Protein AF-0000000084934721 (afdb_homodimer)

Radius of gyration: 24.01 Å; Cα contacts (8 Å, |Δi|>4): 1397; chains: 2; bounding box: 52×72×51 Å

Sequence (552 aa):
MKIWVNGGLHDAENALVSVLDHGLTVGDGVFETVKAERGETFALTLHLERLTRSARGLGLPDPDLDEVRRACAAVLDANPMELGRLRITYTGGLSPLGSERGDAGTSLVVGLGETGRRADSTAVVTVPWTRNERGALTGLKTTSYGENVVALARARERGATEALFANTVGQLCEGTGSNVFVVVGGRILTPPVSSGCLAGITRALVVRWTGAEETDLPLDVLETADEIFLTSTLRDVQAVHRVDSRELTPAPGPVTAKAMRIFDEHAARDRDPSLGMKIWVNGGLHDAENALVSVLDHGLTVGDGVFETVKAERGETFALTLHLERLTRSARGLGLPDPDLDEVRRACAAVLDANPMELGRLRITYTGGLSPLGSERGDAGTSLVVGLGETGRRADSTAVVTVPWTRNERGALTGLKTTSYGENVVALARARERGATEALFANTVGQLCEGTGSNVFVVVGGRILTPPVSSGCLAGITRALVVRWTGAEETDLPLDVLETADEIFLTSTLRDVQAVHRVDSRELTPAPGPVTAKAMRIFDEHAARDRDPSLG

Solvent-accessible surface area (backbone atoms only — not comparable to full-atom values): 27725 Å² total; per-residue (Å²): 105,44,24,27,48,71,90,41,78,26,50,56,95,67,29,61,41,53,64,46,18,25,14,41,61,28,4,36,29,26,45,44,70,37,33,28,46,68,71,37,61,46,32,52,66,56,47,52,51,48,43,37,53,23,24,50,68,60,69,43,72,73,70,60,61,68,56,52,53,49,40,51,52,51,31,36,69,66,47,78,49,68,36,29,45,32,38,40,39,41,26,46,14,48,27,59,97,59,68,56,80,42,85,75,42,69,37,44,37,33,40,70,41,83,53,77,84,61,62,66,42,41,34,32,26,73,51,92,35,34,43,47,52,50,30,71,52,47,55,42,51,47,8,43,31,35,48,33,32,42,42,39,52,54,11,46,76,69,74,17,84,32,20,37,28,25,16,79,84,49,28,34,29,26,39,59,78,32,39,49,36,36,24,54,94,87,40,48,36,26,45,35,57,82,43,29,22,66,76,46,66,45,45,52,50,47,32,69,75,68,63,40,40,69,41,91,36,55,43,68,49,78,77,66,44,75,38,43,33,37,23,21,64,76,47,44,61,22,21,35,33,25,51,66,90,44,74,36,83,64,51,54,33,74,69,55,45,48,50,36,51,53,49,53,54,52,47,73,73,38,46,61,58,77,96,123,105,43,22,26,47,70,90,40,79,26,50,55,95,67,29,60,39,55,63,46,18,24,14,41,62,29,4,35,27,26,43,46,70,35,33,28,47,68,70,38,62,47,31,51,64,56,48,52,53,49,43,36,52,24,24,49,67,61,68,44,72,71,69,60,61,68,57,50,53,49,40,51,50,52,32,37,68,65,48,78,50,67,36,30,45,34,38,40,39,42,26,46,15,49,28,56,97,61,67,57,79,41,86,76,43,67,37,44,37,32,40,69,41,82,52,75,83,62,63,67,44,41,33,32,26,74,51,93,34,33,44,48,51,51,29,70,52,48,54,41,52,48,9,42,32,36,48,33,31,42,42,38,52,55,10,47,77,68,74,18,85,32,22,37,27,25,16,80,85,48,28,32,29,25,38,61,80,34,40,49,36,35,23,52,94,85,38,46,36,26,44,35,58,83,43,29,21,66,76,45,67,45,45,52,50,47,31,68,75,69,64,40,40,70,39,90,37,56,45,68,48,77,78,67,43,74,38,42,34,36,23,20,64,76,46,46,60,22,21,35,33,27,51,64,89,45,76,37,82,64,50,53,34,73,69,54,46,49,50,37,50,52,49,52,52,51,48,73,74,38,46,61,58,77,97,124

pLDDT: mean 98.0, std 1.94, range [75.5, 99.0]

Organism: Streptomyces venezuelae (strain ATCC 10712 / CBS 650.69 / DSM 40230 / JCM 4526 / NBRC 13096 / PD 04745) (NCBI:txid953739)

Nearest PDB structures (foldseek):
  5cm0-assembly1_A-2  TM=9.065E-01  e=2.752E-26  Geoglobus acetivorans
  8rai-assembly1_A  TM=8.869E-01  e=6.447E-25  Haliscomenobacter hydrossis DSM 1100
  8ahu-assembly1_A  TM=8.830E-01  e=1.317E-24  Haliscomenobacter hydrossis
  3lul-assembly1_A  TM=9.311E-01  e=3.540E-22  Legionella pneumophila subsp. pneumophila str. Philadelphia 1
  4jxu-assembly1_A-2  TM=8.843E-01  e=1.694E-20  Sinorhizobium meliloti 1021

Foldseek 3Di:
DWKDKAQDIDDPVPRDADCQFLCNLPQAKFKDKWKDAQLATFQVVVRLVLRQVLCVLSPHDGDPVVSVVVRSNVQSVVDGDGIKIKMWMKGLGHAPNDNDGDDPGIMIMIHIDDDDADDQAWAEEEDPDAAELPDSNQQHRTSPLVVLVVQCVVQVVVRTRWYWHFHPVQWTAQISAWFKWFADPNAIEGADSSSRHHPAPLVLVLCVQLVHYHDTGGPCCVVPTLWMWIDHNRNSTHTYQYYHHDGHPPVVDPSSVVSSVSRVVVCVVDRNDDSD/DWKDKAQDIDDPVPRDADCQFLCNLPQAKFKDKWKDAQLATFQVVVRLVLRQVLCVLSVHHGDPVVSVVVRSNVQSVVDGDGIKIKMWMKGLGHAPNDNDGDDPHIMIMIHIDDDDADDQAWAEEEDPDAAELPDSNQQHRTSPLVVLVVQCVVQVVVRTRWYWHFHPVQWTAQISAWFKWFADPNAIEGADSSSRHHPAPLVLVLCVQLVHYHDTGGPCCVVPTQWMWIDHNRNSTHTYQYYHHDGHPPVVDPSSVVSSVSRVVVCVVDRNDDSD

Secondary structure (DSSP, 8-state):
-EEEETTEEEEGGG-EEETTBHHHHH--EEEEEEEEETTEESSHHHHHHHHHHHHHHHTPPPP-HHHHHHHHHHHHHHS--SEEEEEEEEE--B--SSSS--SS--EEEEEEEE-PPPPSEEEEEEEEEEE-TTSTTTT--BS--HHHHHHHHHHHHTT-SEEEEEETTSBEEEESS-EEEEEETTEEEE--GGGT----HHHHHHHHHHT-EE---BGGGGGT-SEEEEEETTTEEEEEEEETTEE-SSSS-HHHHHHHHHHHHHHHH-SS----/-EEEETTEEEEGGG-EEETTBHHHHH--EEEEEEEEETTEESSHHHHHHHHHHHHHHHTPPPP-HHHHHHHHHHHHHHS--SEEEEEEEEE--B--SSSS--SS--EEEEEEEE-PPPPSEEEEEEEEEEE-TTSTTTT--BS--HHHHHHHHHHHHTT-SEEEEEETTSBEEEESS-EEEEEETTEEEE--GGGT----HHHHHHHHHHT-EE---BGGGGGT-SEEEEEETTTEEEEEEEETTEE-SSSS-HHHHHHHHHHHHHHHH-SS----

InterPro domains:
  IPR001544 Aminotransferase class IV [PF01063] (29-242)
  IPR017824 Aminodeoxychorismate lyase, class IV [cd01559] (21-263)
  IPR018300 Aminotransferase, class IV, conserved site [PS00770] (174-203)
  IPR036038 Aminotransferase-like, PLP-dependent enzymes [SSF56752] (2-266)
  IPR043131 Branched-chain-amino-acid aminotransferase-like, N-terminal [G3DSA:3.30.470.10] (1-110)
  IPR043132 Branched-chain-amino-acid aminotransferase-like, C-terminal [G3DSA:3.20.10.10] (116-273)
  IPR050571 Class-IV Pyridoxal-Phosphate-Dependent Aminotransferase [PTHR42743] (3-265)

Structure (mmCIF, N/CA/C/O backbone):
data_AF-0000000084934721-model_v1
#
loop_
_entity.id
_entity.type
_entity.pdbx_description
1 polymer 'aminodeoxychorismate lyase'
#
loop_
_atom_site.group_PDB
_atom_site.id
_atom_site.type_symbol
_atom_site.label_atom_id
_atom_site.label_alt_id
_atom_site.label_comp_id
_atom_site.label_asym_id
_atom_site.label_entity_id
_atom_site.label_seq_id
_atom_site.pdbx_PDB_ins_code
_atom_site.Cartn_x
_atom_site.Cartn_y
_atom_site.Cartn_z
_atom_site.occupancy
_atom_site.B_iso_or_equiv
_atom_site.auth_seq_id
_atom_site.auth_comp_id
_atom_site.auth_asym_id
_atom_site.auth_atom_id
_atom_site.pdbx_PDB_model_num
ATOM 1 N N . MET A 1 1 ? -21.688 -14.266 -11.82 1 91.19 1 MET A N 1
ATOM 2 C CA . MET A 1 1 ? -20.672 -14.484 -10.789 1 91.19 1 MET A CA 1
ATOM 3 C C . MET A 1 1 ? -21.219 -14.125 -9.406 1 91.19 1 MET A C 1
ATOM 5 O O . MET A 1 1 ? -21.938 -13.133 -9.258 1 91.19 1 MET A O 1
ATOM 9 N N . LYS A 1 2 ? -21.109 -15.023 -8.484 1 98.06 2 LYS A N 1
ATOM 10 C CA . LYS A 1 2 ? -21.5 -14.758 -7.105 1 98.06 2 LYS A CA 1
ATOM 11 C C . LYS A 1 2 ? -20.266 -14.461 -6.242 1 98.06 2 LYS A C 1
ATOM 13 O O . LYS A 1 2 ? -19.234 -15.102 -6.387 1 98.06 2 LYS A O 1
ATOM 18 N N . ILE A 1 3 ? -20.5 -13.523 -5.371 1 98.81 3 ILE A N 1
ATOM 19 C CA . ILE A 1 3 ? -19.422 -13.07 -4.496 1 98.81 3 ILE A CA 1
ATOM 20 C C . ILE A 1 3 ? -19.891 -13.07 -3.047 1 98.81 3 ILE A C 1
ATOM 22 O O . ILE A 1 3 ? -21.016 -12.664 -2.76 1 98.81 3 ILE A O 1
ATOM 26 N N . TRP A 1 4 ? -19.109 -13.578 -2.182 1 98.88 4 TRP A N 1
ATOM 27 C CA . TRP A 1 4 ? -19.391 -13.492 -0.75 1 98.88 4 TRP A CA 1
ATOM 28 C C . TRP A 1 4 ? -19.031 -12.117 -0.207 1 98.88 4 TRP A C 1
ATOM 30 O O . TRP A 1 4 ? -17.938 -11.609 -0.437 1 98.88 4 TRP A O 1
ATOM 40 N N . VAL A 1 5 ? -19.953 -11.453 0.438 1 98.81 5 VAL A N 1
ATOM 41 C CA . VAL A 1 5 ? -19.703 -10.18 1.103 1 98.81 5 VAL A CA 1
ATOM 42 C C . VAL A 1 5 ? -20.297 -10.203 2.51 1 98.81 5 VAL A C 1
ATOM 44 O O . VAL A 1 5 ? -21.516 -10.273 2.676 1 98.81 5 VAL A O 1
ATOM 47 N N . ASN A 1 6 ? -19.469 -10.188 3.496 1 97.94 6 ASN A N 1
ATOM 48 C CA . ASN A 1 6 ? -19.844 -10.031 4.898 1 97.94 6 ASN A CA 1
ATOM 49 C C . ASN A 1 6 ? -21 -10.945 5.27 1 97.94 6 ASN A C 1
ATOM 51 O O . ASN A 1 6 ? -22.031 -10.484 5.789 1 97.94 6 ASN A O 1
ATOM 55 N N . GLY A 1 7 ? -20.891 -12.164 5.02 1 97.31 7 GLY A N 1
ATOM 56 C CA . GLY A 1 7 ? -21.797 -13.141 5.602 1 97.31 7 GLY A CA 1
ATOM 57 C C . GLY A 1 7 ? -22.781 -13.703 4.594 1 97.31 7 GLY A C 1
ATOM 58 O O . GLY A 1 7 ? -23.562 -14.609 4.922 1 97.31 7 GLY A O 1
ATOM 59 N N . GLY A 1 8 ? -22.641 -13.195 3.316 1 97.62 8 GLY A N 1
ATOM 60 C CA . GLY A 1 8 ? -23.609 -13.719 2.369 1 97.62 8 GLY A CA 1
ATOM 61 C C . GLY A 1 8 ? -23.141 -13.617 0.926 1 97.62 8 GLY A C 1
ATOM 62 O O . GLY A 1 8 ? -22.219 -12.867 0.615 1 97.62 8 GLY A O 1
ATOM 63 N N . LEU A 1 9 ? -23.828 -14.445 0.075 1 98.56 9 LEU A N 1
ATOM 64 C CA . LEU A 1 9 ? -23.547 -14.438 -1.357 1 98.56 9 LEU A CA 1
ATOM 65 C C . LEU A 1 9 ? -24.391 -13.383 -2.066 1 98.56 9 LEU A C 1
ATOM 67 O O . LEU A 1 9 ? -25.578 -13.211 -1.759 1 98.56 9 LEU A O 1
ATOM 71 N N . HIS A 1 10 ? -23.781 -12.703 -2.912 1 98.69 10 HIS A N 1
ATOM 72 C CA . HIS A 1 10 ? -24.438 -11.688 -3.732 1 98.69 10 HIS A CA 1
ATOM 73 C C . HIS A 1 10 ? -24.078 -11.859 -5.203 1 98.69 10 HIS A C 1
ATOM 75 O O . HIS A 1 10 ? -23 -12.352 -5.531 1 98.69 10 HIS A O 1
ATOM 81 N N . ASP A 1 11 ? -25.016 -11.414 -6.059 1 98.12 11 ASP A N 1
ATOM 82 C CA . ASP A 1 11 ? -24.609 -11.203 -7.445 1 98.12 11 ASP A CA 1
ATOM 83 C C . ASP A 1 11 ? -23.547 -10.125 -7.543 1 98.12 11 ASP A C 1
ATOM 85 O O . ASP A 1 11 ? -23.531 -9.172 -6.762 1 98.12 11 ASP A O 1
ATOM 89 N N . ALA A 1 12 ? -22.688 -10.273 -8.516 1 95.94 12 ALA A N 1
ATOM 90 C CA . ALA A 1 12 ? -21.562 -9.352 -8.664 1 95.94 12 ALA A CA 1
ATOM 91 C C . ALA A 1 12 ? -22.047 -7.902 -8.68 1 95.94 12 ALA A C 1
ATOM 93 O O . ALA A 1 12 ? -21.391 -7.027 -8.102 1 95.94 12 ALA A O 1
ATOM 94 N N . GLU A 1 13 ? -23.156 -7.59 -9.297 1 95.5 13 GLU A N 1
ATOM 95 C CA . GLU A 1 13 ? -23.656 -6.23 -9.438 1 95.5 13 GLU A CA 1
ATOM 96 C C . GLU A 1 13 ? -24.141 -5.684 -8.094 1 95.5 13 GLU A C 1
ATOM 98 O O . GLU A 1 13 ? -24.234 -4.465 -7.914 1 95.5 13 GLU A O 1
ATOM 103 N N . ASN A 1 14 ? -24.375 -6.594 -7.121 1 97.19 14 ASN A N 1
ATOM 104 C CA . ASN A 1 14 ? -24.875 -6.203 -5.805 1 97.19 14 ASN A CA 1
ATOM 105 C C . ASN A 1 14 ? -23.828 -6.449 -4.719 1 97.19 14 ASN A C 1
ATOM 107 O O . ASN A 1 14 ? -24.109 -6.32 -3.529 1 97.19 14 ASN A O 1
ATOM 111 N N . ALA A 1 15 ? -22.703 -6.891 -5.129 1 98.56 15 ALA A N 1
ATOM 112 C CA . ALA A 1 15 ? -21.609 -7.078 -4.184 1 98.56 15 ALA A CA 1
ATOM 113 C C . ALA A 1 15 ? -20.875 -5.762 -3.924 1 98.56 15 ALA A C 1
ATOM 115 O O . ALA A 1 15 ? -19.969 -5.387 -4.676 1 98.56 15 ALA A O 1
ATOM 116 N N . LEU A 1 16 ? -21.328 -5.086 -2.91 1 98.38 16 LEU A N 1
ATOM 117 C CA . LEU A 1 16 ? -20.922 -3.709 -2.652 1 98.38 16 LEU A CA 1
ATOM 118 C C . LEU A 1 16 ? -20.406 -3.557 -1.229 1 98.38 16 LEU A C 1
ATOM 120 O O . LEU A 1 16 ? -20.734 -4.359 -0.352 1 98.38 16 LEU A O 1
ATOM 124 N N . VAL A 1 17 ? -19.562 -2.584 -1.002 1 98.19 17 VAL A N 1
ATOM 125 C CA . VAL A 1 17 ? -19.094 -2.178 0.317 1 98.19 17 VAL A CA 1
ATOM 126 C C . VAL A 1 17 ? -19.172 -0.659 0.448 1 98.19 17 VAL A C 1
ATOM 128 O O . VAL A 1 17 ? -19.25 0.054 -0.555 1 98.19 17 VAL A O 1
ATOM 131 N N . SER A 1 18 ? -19.203 -0.182 1.674 1 98.44 18 SER A N 1
ATOM 132 C CA . SER A 1 18 ? -19.188 1.255 1.924 1 98.44 18 SER A CA 1
ATOM 133 C C . SER A 1 18 ? -17.938 1.903 1.329 1 98.44 18 SER A C 1
ATOM 135 O O . SER A 1 18 ? -16.844 1.348 1.415 1 98.44 18 SER A O 1
ATOM 137 N N . VAL A 1 19 ? -18.109 3.107 0.785 1 98.62 19 VAL A N 1
ATOM 138 C CA . VAL A 1 19 ? -16.969 3.861 0.263 1 98.62 19 VAL A CA 1
ATOM 139 C C . VAL A 1 19 ? -16.062 4.293 1.414 1 98.62 19 VAL A C 1
ATOM 141 O O . VAL A 1 19 ? -14.938 4.75 1.19 1 98.62 19 VAL A O 1
ATOM 144 N N . LEU A 1 20 ? -16.531 4.086 2.652 1 98.06 20 LEU A N 1
ATOM 145 C CA . LEU A 1 20 ? -15.758 4.449 3.834 1 98.06 20 LEU A CA 1
ATOM 146 C C . LEU A 1 20 ? -14.984 3.246 4.367 1 98.06 20 LEU A C 1
ATOM 148 O O . LEU A 1 20 ? -14.312 3.344 5.395 1 98.06 20 LEU A O 1
ATOM 152 N N . ASP A 1 21 ? -15.156 2.1 3.693 1 98.62 21 ASP A N 1
ATOM 153 C CA . ASP A 1 21 ? -14.344 0.956 4.09 1 98.62 21 ASP A CA 1
ATOM 154 C C . ASP A 1 21 ? -12.859 1.314 4.102 1 98.62 21 ASP A C 1
ATOM 156 O O . ASP A 1 21 ? -12.336 1.854 3.123 1 98.62 21 ASP A O 1
ATOM 160 N N . HIS A 1 22 ? -12.234 0.954 5.16 1 98.81 22 HIS A N 1
ATOM 161 C CA . HIS A 1 22 ? -10.852 1.38 5.371 1 98.81 22 HIS A CA 1
ATOM 162 C C . HIS A 1 22 ? -9.914 0.739 4.355 1 98.81 22 HIS A C 1
ATOM 164 O O . HIS A 1 22 ? -8.836 1.272 4.074 1 98.81 22 HIS A O 1
ATOM 170 N N . GLY A 1 23 ? -10.258 -0.423 3.775 1 98.75 23 GLY A N 1
ATOM 171 C CA . GLY A 1 23 ? -9.531 -1.014 2.666 1 98.75 23 GLY A CA 1
ATOM 172 C C . GLY A 1 23 ? -9.516 -0.141 1.426 1 98.75 23 GLY A C 1
ATOM 173 O O . GLY A 1 23 ? -8.539 -0.131 0.675 1 98.75 23 GLY A O 1
ATOM 174 N N . LEU A 1 24 ? -10.57 0.593 1.22 1 98.62 24 LEU A N 1
ATOM 175 C CA . LEU A 1 24 ? -10.672 1.463 0.052 1 98.62 24 LEU A CA 1
ATOM 176 C C . LEU A 1 24 ? -9.93 2.773 0.286 1 98.62 24 LEU A C 1
ATOM 178 O O . LEU A 1 24 ? -9.234 3.264 -0.605 1 98.62 24 LEU A O 1
ATOM 182 N N . THR A 1 25 ? -10.031 3.314 1.49 1 98.56 25 THR A N 1
ATOM 183 C CA . THR A 1 25 ? -9.555 4.672 1.729 1 98.56 25 THR A CA 1
ATOM 184 C C . THR A 1 25 ? -8.047 4.688 1.944 1 98.56 25 THR A C 1
ATOM 186 O O . THR A 1 25 ? -7.363 5.633 1.539 1 98.56 25 THR A O 1
ATOM 189 N N . VAL A 1 26 ? -7.539 3.549 2.574 1 98.62 26 VAL A N 1
ATOM 190 C CA . VAL A 1 26 ? -6.121 3.654 2.902 1 98.62 26 VAL A CA 1
ATOM 191 C C . VAL A 1 26 ? -5.449 2.293 2.746 1 98.62 26 VAL A C 1
ATOM 193 O O . VAL A 1 26 ? -4.344 2.078 3.244 1 98.62 26 VAL A O 1
ATOM 196 N N . GLY A 1 27 ? -6.074 1.347 2.123 1 98.56 27 GLY A N 1
ATOM 197 C CA . GLY A 1 27 ? -5.449 0.054 1.888 1 98.56 27 GLY A CA 1
ATOM 198 C C . GLY A 1 27 ? -5.227 -0.742 3.16 1 98.56 27 GLY A C 1
ATOM 199 O O . GLY A 1 27 ? -4.234 -1.461 3.283 1 98.56 27 GLY A O 1
ATOM 200 N N . ASP A 1 28 ? -6.105 -0.572 4.168 1 98.81 28 ASP A N 1
ATOM 201 C CA . ASP A 1 28 ? -6.078 -1.315 5.426 1 98.81 28 ASP A CA 1
ATOM 202 C C . ASP A 1 28 ? -6.77 -2.67 5.273 1 98.81 28 ASP A C 1
ATOM 204 O O . ASP A 1 28 ? -7.883 -2.863 5.77 1 98.81 28 ASP A O 1
ATOM 208 N N . GLY A 1 29 ? -6.074 -3.57 4.684 1 98.88 29 GLY A N 1
ATOM 209 C CA . GLY A 1 29 ? -6.598 -4.906 4.434 1 98.88 29 GLY A CA 1
ATOM 210 C C . GLY A 1 29 ? -5.52 -5.902 4.051 1 98.88 29 GLY A C 1
ATOM 211 O O . GLY A 1 29 ? -4.375 -5.523 3.795 1 98.88 29 GLY A O 1
ATOM 212 N N . VAL A 1 30 ? -5.891 -7.168 4.133 1 98.94 30 VAL A N 1
ATOM 213 C CA . VAL A 1 30 ? -5.047 -8.289 3.725 1 98.94 30 VAL A CA 1
ATOM 214 C C . VAL A 1 30 ? -5.812 -9.188 2.754 1 98.94 30 VAL A C 1
ATOM 216 O O . VAL A 1 30 ? -7.039 -9.102 2.654 1 98.94 30 VAL A O 1
ATOM 219 N N . PHE A 1 31 ? -4.996 -10.016 1.992 1 98.94 31 PHE A N 1
ATOM 220 C CA . PHE A 1 31 ? -5.707 -10.875 1.051 1 98.94 31 PHE A CA 1
ATOM 221 C C . PHE A 1 31 ? -4.938 -12.164 0.808 1 98.94 31 PHE A C 1
ATOM 223 O O . PHE A 1 31 ? -3.762 -12.266 1.169 1 98.94 31 PHE A O 1
ATOM 230 N N . GLU A 1 32 ? -5.594 -13.102 0.266 1 98.88 32 GLU A N 1
ATOM 231 C CA . GLU A 1 32 ? -5.02 -14.328 -0.287 1 98.88 32 GLU A CA 1
ATOM 232 C C . GLU A 1 32 ? -5.574 -14.609 -1.68 1 98.88 32 GLU A C 1
ATOM 234 O O . GLU A 1 32 ? -6.734 -14.297 -1.97 1 98.88 32 GLU A O 1
ATOM 239 N N . THR A 1 33 ? -4.82 -15.086 -2.488 1 98.62 33 THR A N 1
ATOM 240 C CA . THR A 1 33 ? -5.215 -15.742 -3.729 1 98.62 33 THR A CA 1
ATOM 241 C C . THR A 1 33 ? -4.996 -17.25 -3.633 1 98.62 33 THR A C 1
ATOM 243 O O . THR A 1 33 ? -3.891 -17.703 -3.332 1 98.62 33 THR A O 1
ATOM 246 N N . VAL A 1 34 ? -6.023 -17.984 -3.883 1 98.81 34 VAL A N 1
ATOM 247 C CA . VAL A 1 34 ? -5.984 -19.438 -3.799 1 98.81 34 VAL A CA 1
ATOM 248 C C . VAL A 1 34 ? -6.359 -20.031 -5.148 1 98.81 34 VAL A C 1
ATOM 250 O O . VAL A 1 34 ? -7.301 -19.578 -5.801 1 98.81 34 VAL A O 1
ATOM 253 N N . LYS A 1 35 ? -5.594 -21 -5.566 1 98.56 35 LYS A N 1
ATOM 254 C CA . LYS A 1 35 ? -5.914 -21.734 -6.789 1 98.56 35 LYS A CA 1
ATOM 255 C C . LYS A 1 35 ? -7.133 -22.625 -6.594 1 98.56 35 LYS A C 1
ATOM 257 O O . LYS A 1 35 ? -7.199 -23.391 -5.629 1 98.56 35 LYS A O 1
ATOM 262 N N . ALA A 1 36 ? -8.109 -22.484 -7.426 1 98.19 36 ALA A N 1
ATOM 263 C CA . ALA A 1 36 ? -9.281 -23.344 -7.449 1 98.19 36 ALA A CA 1
ATOM 264 C C . ALA A 1 36 ? -9.32 -24.188 -8.719 1 98.19 36 ALA A C 1
ATOM 266 O O . ALA A 1 36 ? -9.305 -23.656 -9.828 1 98.19 36 ALA A O 1
ATOM 267 N N . GLU A 1 37 ? -9.367 -25.469 -8.602 1 97 37 GLU A N 1
ATOM 268 C CA . GLU A 1 37 ? -9.453 -26.406 -9.719 1 97 37 GLU A CA 1
ATOM 269 C C . GLU A 1 37 ? -10.633 -27.359 -9.539 1 97 37 GLU A C 1
ATOM 271 O O . GLU A 1 37 ? -10.664 -28.156 -8.594 1 97 37 GLU A O 1
ATOM 276 N N . ARG A 1 38 ? -11.586 -27.25 -10.438 1 95.25 38 ARG A N 1
ATOM 277 C CA . ARG A 1 38 ? -12.758 -28.109 -10.438 1 95.25 38 ARG A CA 1
ATOM 278 C C . ARG A 1 38 ? -13.398 -28.172 -9.047 1 95.25 38 ARG A C 1
ATOM 280 O O . ARG A 1 38 ? -13.625 -29.25 -8.508 1 95.25 38 ARG A O 1
ATOM 287 N N . GLY A 1 39 ? -13.484 -27.016 -8.461 1 95.56 39 GLY A N 1
ATOM 288 C CA . GLY A 1 39 ? -14.242 -26.859 -7.23 1 95.56 39 GLY A CA 1
ATOM 289 C C . GLY A 1 39 ? -13.422 -27.141 -5.984 1 95.56 39 GLY A C 1
ATOM 290 O O . GLY A 1 39 ? -13.938 -27.062 -4.867 1 95.56 39 GLY A O 1
ATOM 291 N N . GLU A 1 40 ? -12.164 -27.391 -6.203 1 97.25 40 GLU A N 1
ATOM 292 C CA . GLU A 1 40 ? -11.281 -27.672 -5.074 1 97.25 40 GLU A CA 1
ATOM 293 C C . GLU A 1 40 ? -10.148 -26.641 -4.992 1 97.25 40 GLU A C 1
ATOM 295 O O . GLU A 1 40 ? -9.609 -26.234 -6.02 1 97.25 40 GLU A O 1
ATOM 300 N N . THR A 1 41 ? -9.812 -26.281 -3.721 1 98.62 41 THR A N 1
ATOM 301 C CA . THR A 1 41 ? -8.711 -25.344 -3.51 1 98.62 41 THR A CA 1
ATOM 302 C C . THR A 1 41 ? -7.395 -26.094 -3.312 1 98.62 41 THR A C 1
ATOM 304 O O . THR A 1 41 ? -7.391 -27.266 -2.918 1 98.62 41 THR A O 1
ATOM 307 N N . PHE A 1 42 ? -6.344 -25.516 -3.605 1 98.69 42 PHE A N 1
ATOM 308 C CA . PHE A 1 42 ? -5.02 -26.031 -3.305 1 98.69 42 PHE A CA 1
ATOM 309 C C . PHE A 1 42 ? -4.367 -25.25 -2.172 1 98.69 42 PHE A C 1
ATOM 311 O O . PHE A 1 42 ? -4.301 -24.016 -2.219 1 98.69 42 PHE A O 1
ATOM 318 N N . ALA A 1 43 ? -3.867 -25.891 -1.098 1 98.81 43 ALA A N 1
ATOM 319 C CA . ALA A 1 43 ? -3.09 -25.375 0.027 1 98.81 43 ALA A CA 1
ATOM 320 C C . ALA A 1 43 ? -3.881 -24.344 0.807 1 98.81 43 ALA A C 1
ATOM 322 O O . ALA A 1 43 ? -3.312 -23.359 1.303 1 98.81 43 ALA A O 1
ATOM 323 N N . LEU A 1 44 ? -5.18 -24.547 0.935 1 98.81 44 LEU A N 1
ATOM 324 C CA . LEU A 1 44 ? -6.047 -23.562 1.581 1 98.81 44 LEU A CA 1
ATOM 325 C C . LEU A 1 44 ? -5.605 -23.312 3.02 1 98.81 44 LEU A C 1
ATOM 327 O O . LEU A 1 44 ? -5.598 -22.172 3.48 1 98.81 44 LEU A O 1
ATOM 331 N N . THR A 1 45 ? -5.258 -24.344 3.719 1 98.75 45 THR A N 1
ATOM 332 C CA . THR A 1 45 ? -4.875 -24.203 5.117 1 98.75 45 THR A CA 1
ATOM 333 C C . THR A 1 45 ? -3.662 -23.281 5.25 1 98.75 45 THR A C 1
ATOM 335 O O . THR A 1 45 ? -3.643 -22.391 6.102 1 98.75 45 THR A O 1
ATOM 338 N N . LEU A 1 46 ? -2.654 -23.469 4.414 1 98.88 46 LEU A N 1
ATOM 339 C CA . LEU A 1 46 ? -1.466 -22.625 4.441 1 98.88 46 LEU A CA 1
ATOM 340 C C . LEU A 1 46 ? -1.818 -21.188 4.102 1 98.88 46 LEU A C 1
ATOM 342 O O . LEU A 1 46 ? -1.27 -20.25 4.695 1 98.88 46 LEU A O 1
ATOM 346 N N . HIS A 1 47 ? -2.725 -21.016 3.184 1 98.88 47 HIS A N 1
ATOM 347 C CA . HIS A 1 47 ? -3.17 -19.688 2.826 1 98.88 47 HIS A CA 1
ATOM 348 C C . HIS A 1 47 ? -3.877 -19 3.998 1 98.88 47 HIS A C 1
ATOM 350 O O . HIS A 1 47 ? -3.666 -17.812 4.254 1 98.88 47 HIS A O 1
ATOM 356 N N . LEU A 1 48 ? -4.703 -19.75 4.688 1 98.88 48 LEU A N 1
ATOM 357 C CA . LEU A 1 48 ? -5.457 -19.172 5.797 1 98.88 48 LEU A CA 1
ATOM 358 C C . LEU A 1 48 ? -4.539 -18.859 6.977 1 98.88 48 LEU A C 1
ATOM 360 O O . LEU A 1 48 ? -4.762 -17.891 7.699 1 98.88 48 LEU A O 1
ATOM 364 N N . GLU A 1 49 ? -3.533 -19.672 7.172 1 98.69 49 GLU A N 1
ATOM 365 C CA . GLU A 1 49 ? -2.514 -19.344 8.164 1 98.69 49 GLU A CA 1
ATOM 366 C C . GLU A 1 49 ? -1.81 -18.031 7.832 1 98.69 49 GLU A C 1
ATOM 368 O O . GLU A 1 49 ? -1.6 -17.188 8.711 1 98.69 49 GLU A O 1
ATOM 373 N N . ARG A 1 50 ? -1.468 -17.891 6.602 1 98.81 50 ARG A N 1
ATOM 374 C CA . ARG A 1 50 ? -0.802 -16.656 6.207 1 98.81 50 ARG A CA 1
ATOM 375 C C . ARG A 1 50 ? -1.756 -15.461 6.297 1 98.81 50 ARG A C 1
ATOM 377 O O . ARG A 1 50 ? -1.344 -14.352 6.645 1 98.81 50 ARG A O 1
ATOM 384 N N . LEU A 1 51 ? -3.016 -15.68 5.934 1 98.94 51 LEU A N 1
ATOM 385 C CA . LEU A 1 51 ? -4.012 -14.625 6.094 1 98.94 51 LEU A CA 1
ATOM 386 C C . LEU A 1 51 ? -4.027 -14.109 7.531 1 98.94 51 LEU A C 1
ATOM 388 O O . LEU A 1 51 ? -4.027 -12.891 7.758 1 98.94 51 LEU A O 1
ATOM 392 N N . THR A 1 52 ? -4 -15.039 8.453 1 98.88 52 THR A N 1
ATOM 393 C CA . THR A 1 52 ? -4.031 -14.695 9.867 1 98.88 52 THR A CA 1
ATOM 394 C C . THR A 1 52 ? -2.762 -13.953 10.273 1 98.88 52 THR A C 1
ATOM 396 O O . THR A 1 52 ? -2.824 -12.945 10.984 1 98.88 52 THR A O 1
ATOM 399 N N . ARG A 1 53 ? -1.615 -14.398 9.812 1 98.75 53 ARG A N 1
ATOM 400 C CA . ARG A 1 53 ? -0.35 -13.734 10.125 1 98.75 53 ARG A CA 1
ATOM 401 C C . ARG A 1 53 ? -0.326 -12.312 9.57 1 98.75 53 ARG A C 1
ATOM 403 O O . ARG A 1 53 ? 0.127 -11.391 10.242 1 98.75 53 ARG A O 1
ATOM 410 N N . SER A 1 54 ? -0.771 -12.18 8.336 1 98.88 54 SER A N 1
ATOM 411 C CA . SER A 1 54 ? -0.808 -10.859 7.723 1 98.88 54 SER A CA 1
ATOM 412 C C . SER A 1 54 ? -1.773 -9.938 8.461 1 98.88 54 SER A C 1
ATOM 414 O O . SER A 1 54 ? -1.479 -8.758 8.672 1 98.88 54 SER A O 1
ATOM 416 N N . ALA A 1 55 ? -2.979 -10.484 8.844 1 98.88 55 ALA A N 1
ATOM 417 C CA . ALA A 1 55 ? -3.949 -9.695 9.594 1 98.88 55 ALA A CA 1
ATOM 418 C C . ALA A 1 55 ? -3.352 -9.195 10.906 1 98.88 55 ALA A C 1
ATOM 420 O O . ALA A 1 55 ? -3.414 -8 11.211 1 98.88 55 ALA A O 1
ATOM 421 N N . ARG A 1 56 ? -2.713 -10.062 11.641 1 98.75 56 ARG A N 1
ATOM 422 C CA . ARG A 1 56 ? -2.088 -9.695 12.914 1 98.75 56 ARG A CA 1
ATOM 423 C C . ARG A 1 56 ? -0.994 -8.656 12.703 1 98.75 56 ARG A C 1
ATOM 425 O O . ARG A 1 56 ? -0.898 -7.691 13.461 1 98.75 56 ARG A O 1
ATOM 432 N N . GLY A 1 57 ? -0.194 -8.891 11.68 1 98.62 57 GLY A N 1
ATOM 433 C CA . GLY A 1 57 ? 0.864 -7.938 11.383 1 98.62 57 GLY A CA 1
ATOM 434 C C . GLY A 1 57 ? 0.344 -6.551 11.055 1 98.62 57 GLY A C 1
ATOM 435 O O . GLY A 1 57 ? 0.984 -5.547 11.383 1 98.62 57 GLY A O 1
ATOM 436 N N . LEU A 1 58 ? -0.795 -6.5 10.438 1 98.69 58 LEU A N 1
ATOM 437 C CA . LEU A 1 58 ? -1.414 -5.23 10.07 1 98.69 58 LEU A CA 1
ATOM 438 C C . LEU A 1 58 ? -2.164 -4.629 11.258 1 98.69 58 LEU A C 1
ATOM 440 O O . LEU A 1 58 ? -2.512 -3.447 11.242 1 98.69 58 LEU A O 1
ATOM 444 N N . GLY A 1 59 ? -2.402 -5.379 12.273 1 98.19 59 GLY A N 1
ATOM 445 C CA . GLY A 1 59 ? -3.129 -4.93 13.453 1 98.19 59 GLY A CA 1
ATOM 446 C C . GLY A 1 59 ? -4.621 -5.203 13.375 1 98.19 59 GLY A C 1
ATOM 447 O O . GLY A 1 59 ? -5.402 -4.625 14.133 1 98.19 59 GLY A O 1
ATOM 448 N N . LEU A 1 60 ? -5.059 -6.043 12.5 1 98.69 60 LEU A N 1
ATOM 449 C CA . LEU A 1 60 ? -6.453 -6.469 12.414 1 98.69 60 LEU A CA 1
ATOM 450 C C . LEU A 1 60 ? -6.719 -7.656 13.328 1 98.69 60 LEU A C 1
ATOM 452 O O . LEU A 1 60 ? -5.801 -8.414 13.656 1 98.69 60 LEU A O 1
ATOM 456 N N . PRO A 1 61 ? -8 -7.801 13.742 1 98.38 61 PRO A N 1
ATOM 457 C CA . PRO A 1 61 ? -8.312 -9.031 14.477 1 98.38 61 PRO A CA 1
ATOM 458 C C . PRO A 1 61 ? -8.156 -10.281 13.625 1 98.38 61 PRO A C 1
ATOM 460 O O . PRO A 1 61 ? -8.219 -10.211 12.391 1 98.38 61 PRO A O 1
ATOM 463 N N . ASP A 1 62 ? -7.953 -11.398 14.289 1 98.75 62 ASP A N 1
ATOM 464 C CA . ASP A 1 62 ? -7.902 -12.672 13.578 1 98.75 62 ASP A CA 1
ATOM 465 C C . ASP A 1 62 ? -9.172 -12.898 12.766 1 98.75 62 ASP A C 1
ATOM 467 O O . ASP A 1 62 ? -10.281 -12.711 13.273 1 98.75 62 ASP A O 1
ATOM 471 N N . PRO A 1 63 ? -9.008 -13.258 11.523 1 98.75 63 PRO A N 1
ATOM 472 C CA . PRO A 1 63 ? -10.219 -13.664 10.805 1 98.75 63 PRO A CA 1
ATOM 473 C C . PRO A 1 63 ? -10.883 -14.891 11.406 1 98.75 63 PRO A C 1
ATOM 475 O O . PRO A 1 63 ? -10.211 -15.75 11.977 1 98.75 63 PRO A O 1
ATOM 478 N N . ASP A 1 64 ? -12.188 -14.906 11.344 1 98.75 64 ASP A N 1
ATOM 479 C CA . ASP A 1 64 ? -12.914 -16.141 11.648 1 98.75 64 ASP A CA 1
ATOM 480 C C . ASP A 1 64 ? -12.719 -17.172 10.547 1 98.75 64 ASP A C 1
ATOM 482 O O . ASP A 1 64 ? -13.422 -17.156 9.539 1 98.75 64 ASP A O 1
ATOM 486 N N . LEU A 1 65 ? -11.812 -18.094 10.797 1 98.69 65 LEU A N 1
ATOM 487 C CA . LEU A 1 65 ? -11.398 -19.016 9.734 1 98.69 65 LEU A CA 1
ATOM 488 C C . LEU A 1 65 ? -12.539 -19.938 9.336 1 98.69 65 LEU A C 1
ATOM 490 O O . LEU A 1 65 ? -12.602 -20.406 8.195 1 98.69 65 LEU A O 1
ATOM 494 N N . ASP A 1 66 ? -13.438 -20.219 10.25 1 98.56 66 ASP A N 1
ATOM 495 C CA . ASP A 1 66 ? -14.617 -21 9.883 1 98.56 66 ASP A CA 1
ATOM 496 C C . ASP A 1 66 ? -15.484 -20.25 8.875 1 98.56 66 ASP A C 1
ATOM 498 O O . ASP A 1 66 ? -15.969 -20.828 7.906 1 98.56 66 ASP A O 1
ATOM 502 N N . GLU A 1 67 ? -15.695 -19 9.133 1 98.69 67 GLU A N 1
ATOM 503 C CA . GLU A 1 67 ? -16.453 -18.203 8.18 1 98.69 67 GLU A CA 1
ATOM 504 C C . GLU A 1 67 ? -15.727 -18.125 6.836 1 98.69 67 GLU A C 1
ATOM 506 O O . GLU A 1 67 ? -16.359 -18.203 5.785 1 98.69 67 GLU A O 1
ATOM 511 N N . VAL A 1 68 ? -14.414 -17.922 6.887 1 98.94 68 VAL A N 1
ATOM 512 C CA . VAL A 1 68 ? -13.648 -17.828 5.648 1 98.94 68 VAL A CA 1
ATOM 513 C C . VAL A 1 68 ? -13.797 -19.109 4.836 1 98.94 68 VAL A C 1
ATOM 515 O O . VAL A 1 68 ? -14.031 -19.062 3.625 1 98.94 68 VAL A O 1
ATOM 518 N N . ARG A 1 69 ? -13.664 -20.234 5.477 1 98.81 69 ARG A N 1
ATOM 519 C CA . ARG A 1 69 ? -13.812 -21.516 4.793 1 98.81 69 ARG A CA 1
ATOM 520 C C . ARG A 1 69 ? -15.219 -21.672 4.215 1 98.81 69 ARG A C 1
ATOM 522 O O . ARG A 1 69 ? -15.383 -22.141 3.09 1 98.81 69 ARG A O 1
ATOM 529 N N . ARG A 1 70 ? -16.188 -21.266 5.008 1 98.69 70 ARG A N 1
ATOM 530 C CA . ARG A 1 70 ? -17.562 -21.312 4.527 1 98.69 70 ARG A CA 1
ATOM 531 C C . ARG A 1 70 ? -17.75 -20.422 3.305 1 98.69 70 ARG A C 1
ATOM 533 O O . ARG A 1 70 ? -18.422 -20.812 2.34 1 98.69 70 ARG A O 1
ATOM 540 N N . ALA A 1 71 ? -17.219 -19.25 3.371 1 98.88 71 ALA A N 1
ATOM 541 C CA . ALA A 1 71 ? -17.297 -18.312 2.254 1 98.88 71 ALA A CA 1
ATOM 542 C C . ALA A 1 71 ? -16.656 -18.906 1.001 1 98.88 71 ALA A C 1
ATOM 544 O O . ALA A 1 71 ? -17.234 -18.844 -0.087 1 98.88 71 ALA A O 1
ATOM 545 N N . CYS A 1 72 ? -15.43 -19.484 1.161 1 98.81 72 CYS A N 1
ATOM 546 C CA . CYS A 1 72 ? -14.727 -20.094 0.036 1 98.81 72 CYS A CA 1
ATOM 547 C C . CYS A 1 72 ? -15.562 -21.203 -0.594 1 98.81 72 CYS A C 1
ATOM 549 O O . CYS A 1 72 ? -15.734 -21.234 -1.813 1 98.81 72 CYS A O 1
ATOM 551 N N . ALA A 1 73 ? -16.078 -22.031 0.235 1 98.62 73 ALA A N 1
ATOM 552 C CA . ALA A 1 73 ? -16.891 -23.141 -0.251 1 98.62 73 ALA A CA 1
ATOM 553 C C . ALA A 1 73 ? -18.125 -22.641 -0.984 1 98.62 73 ALA A C 1
ATOM 555 O O . ALA A 1 73 ? -18.469 -23.141 -2.057 1 98.62 73 ALA A O 1
ATOM 556 N N . ALA A 1 74 ? -18.781 -21.656 -0.386 1 98.69 74 ALA A N 1
ATOM 557 C CA . ALA A 1 74 ? -20.016 -21.109 -0.973 1 98.69 74 ALA A CA 1
ATOM 558 C C . ALA A 1 74 ? -19.734 -20.5 -2.34 1 98.69 74 ALA A C 1
ATOM 560 O O . ALA A 1 74 ? -20.5 -20.703 -3.285 1 98.69 74 ALA A O 1
ATOM 561 N N . VAL A 1 75 ? -18.688 -19.797 -2.463 1 98.81 75 VAL A N 1
ATOM 562 C CA . VAL A 1 75 ? -18.328 -19.125 -3.705 1 98.81 75 VAL A CA 1
ATOM 563 C C . VAL A 1 75 ? -17.969 -20.156 -4.77 1 98.81 75 VAL A C 1
ATOM 565 O O . VAL A 1 75 ? -18.375 -20.031 -5.93 1 98.81 75 VAL A O 1
ATOM 568 N N . LEU A 1 76 ? -17.203 -21.172 -4.387 1 98.69 76 LEU A N 1
ATOM 569 C CA . LEU A 1 76 ? -16.812 -22.219 -5.316 1 98.69 76 LEU A CA 1
ATOM 570 C C . LEU A 1 76 ? -18.047 -22.953 -5.852 1 98.69 76 LEU A C 1
ATOM 572 O O . LEU A 1 76 ? -18.141 -23.203 -7.055 1 98.69 76 LEU A O 1
ATOM 576 N N . ASP A 1 77 ? -18.922 -23.219 -4.949 1 98.38 77 ASP A N 1
ATOM 577 C CA . ASP A 1 77 ? -20.141 -23.938 -5.328 1 98.38 77 ASP A CA 1
ATOM 578 C C . ASP A 1 77 ? -21 -23.094 -6.266 1 98.38 77 ASP A C 1
ATOM 580 O O . ASP A 1 77 ? -21.609 -23.625 -7.199 1 98.38 77 ASP A O 1
ATOM 584 N N . ALA A 1 78 ? -21.016 -21.859 -6.02 1 98.38 78 ALA A N 1
ATOM 585 C CA . ALA A 1 78 ? -21.906 -20.969 -6.758 1 98.38 78 ALA A CA 1
ATOM 586 C C . ALA A 1 78 ? -21.328 -20.609 -8.125 1 98.38 78 ALA A C 1
ATOM 588 O O . ALA A 1 78 ? -22.031 -20.094 -8.992 1 98.38 78 ALA A O 1
ATOM 589 N N . ASN A 1 79 ? -20.062 -20.859 -8.352 1 98.25 79 ASN A N 1
ATOM 590 C CA . ASN A 1 79 ? -19.375 -20.469 -9.578 1 98.25 79 ASN A CA 1
ATOM 591 C C . ASN A 1 79 ? -18.547 -21.625 -10.156 1 98.25 79 ASN A C 1
ATOM 593 O O . ASN A 1 79 ? -17.328 -21.531 -10.242 1 98.25 79 ASN A O 1
ATOM 597 N N . PRO A 1 80 ? -19.172 -22.672 -10.625 1 97.25 80 PRO A N 1
ATOM 598 C CA . PRO A 1 80 ? -18.359 -23.781 -11.156 1 97.25 80 PRO A CA 1
ATOM 599 C C . PRO A 1 80 ? -17.484 -23.359 -12.328 1 97.25 80 PRO A C 1
ATOM 601 O O . PRO A 1 80 ? -17.938 -22.641 -13.219 1 97.25 80 PRO A O 1
ATOM 604 N N . MET A 1 81 ? -16.219 -23.734 -12.297 1 96.81 81 MET A N 1
ATOM 605 C CA . MET A 1 81 ? -15.273 -23.484 -13.375 1 96.81 81 MET A CA 1
ATOM 606 C C . MET A 1 81 ? -14.086 -24.438 -13.289 1 96.81 81 MET A C 1
ATOM 608 O O . MET A 1 81 ? -13.836 -25.031 -12.242 1 96.81 81 MET A O 1
ATOM 612 N N . GLU A 1 82 ? -13.398 -24.641 -14.375 1 97.5 82 GLU A N 1
ATOM 613 C CA . GLU A 1 82 ? -12.297 -25.594 -14.453 1 97.5 82 GLU A CA 1
ATOM 614 C C . GLU A 1 82 ? -11.086 -25.125 -13.656 1 97.5 82 GLU A C 1
ATOM 616 O O . GLU A 1 82 ? -10.484 -25.891 -12.906 1 97.5 82 GLU A O 1
ATOM 621 N N . LEU A 1 83 ? -10.695 -23.922 -13.844 1 98.12 83 LEU A N 1
ATOM 622 C CA . LEU A 1 83 ? -9.562 -23.281 -13.18 1 98.12 83 LEU A CA 1
ATOM 623 C C . LEU A 1 83 ? -9.883 -21.844 -12.828 1 98.12 83 LEU A C 1
ATOM 625 O O . LEU A 1 83 ? -10.328 -21.078 -13.688 1 98.12 83 LEU A O 1
ATOM 629 N N . GLY A 1 84 ? -9.719 -21.531 -11.562 1 97.81 84 GLY A N 1
ATOM 630 C CA . GLY A 1 84 ? -10.078 -20.188 -11.148 1 97.81 84 GLY A CA 1
ATOM 631 C C . GLY A 1 84 ? -9.133 -19.594 -10.117 1 97.81 84 GLY A C 1
ATOM 632 O O . GLY A 1 84 ? -8.375 -20.328 -9.477 1 97.81 84 GLY A O 1
ATOM 633 N N . ARG A 1 85 ? -9.156 -18.312 -10.016 1 98 85 ARG A N 1
ATOM 634 C CA . ARG A 1 85 ? -8.516 -17.5 -8.984 1 98 85 ARG A CA 1
ATOM 635 C C . ARG A 1 85 ? -9.5 -17.156 -7.871 1 98 85 ARG A C 1
ATOM 637 O O . ARG A 1 85 ? -10.406 -16.344 -8.062 1 98 85 ARG A O 1
ATOM 644 N N . LEU A 1 86 ? -9.359 -17.797 -6.742 1 98.62 86 LEU A N 1
ATOM 645 C CA . LEU A 1 86 ? -10.164 -17.484 -5.566 1 98.62 86 LEU A CA 1
ATOM 646 C C . LEU A 1 86 ? -9.484 -16.406 -4.723 1 98.62 86 LEU A C 1
ATOM 648 O O . LEU A 1 86 ? -8.414 -16.641 -4.164 1 98.62 86 LEU A O 1
ATOM 652 N N . ARG A 1 87 ? -10.117 -15.234 -4.637 1 98.75 87 ARG A N 1
ATOM 653 C CA . ARG A 1 87 ? -9.562 -14.086 -3.922 1 98.75 87 ARG A CA 1
ATOM 654 C C . ARG A 1 87 ? -10.289 -13.859 -2.6 1 98.75 87 ARG A C 1
ATOM 656 O O . ARG A 1 87 ? -11.5 -13.648 -2.58 1 98.75 87 ARG A O 1
ATOM 663 N N . ILE A 1 88 ? -9.57 -13.969 -1.505 1 98.94 88 ILE A N 1
ATOM 664 C CA . ILE A 1 88 ? -10.062 -13.656 -0.167 1 98.94 88 ILE A CA 1
ATOM 665 C C . ILE A 1 88 ? -9.539 -12.289 0.27 1 98.94 88 ILE A C 1
ATOM 667 O O . ILE A 1 88 ? -8.328 -12.07 0.329 1 98.94 88 ILE A O 1
ATOM 671 N N . THR A 1 89 ? -10.391 -11.367 0.519 1 98.94 89 THR A N 1
ATOM 672 C CA . THR A 1 89 ? -10.023 -10.031 0.964 1 98.94 89 THR A CA 1
ATOM 673 C C . THR A 1 89 ? -10.641 -9.727 2.328 1 98.94 89 THR A C 1
ATOM 675 O O . THR A 1 89 ? -11.836 -9.93 2.535 1 98.94 89 THR A O 1
ATOM 678 N N . TYR A 1 90 ? -9.836 -9.32 3.248 1 98.94 90 TYR A N 1
ATOM 679 C CA . TYR A 1 90 ? -10.195 -9.008 4.629 1 98.94 90 TYR A CA 1
ATOM 680 C C . TYR A 1 90 ? -9.719 -7.613 5.016 1 98.94 90 TYR A C 1
ATOM 682 O O . TYR A 1 90 ? -8.508 -7.355 5.059 1 98.94 90 TYR A O 1
ATOM 690 N N . THR A 1 91 ? -10.695 -6.652 5.285 1 98.88 91 THR A N 1
ATOM 691 C CA . THR A 1 91 ? -10.297 -5.266 5.496 1 98.88 91 THR A CA 1
ATOM 692 C C . THR A 1 91 ? -10.695 -4.793 6.891 1 98.88 91 THR A C 1
ATOM 694 O O . THR A 1 91 ? -11.391 -5.504 7.617 1 98.88 91 THR A O 1
ATOM 697 N N . GLY A 1 92 ? -10.227 -3.582 7.234 1 98.56 92 GLY A N 1
ATOM 698 C CA . GLY A 1 92 ? -10.547 -2.963 8.508 1 98.56 92 GLY A CA 1
ATOM 699 C C . GLY A 1 92 ? -11.984 -2.494 8.594 1 98.56 92 GLY A C 1
ATOM 700 O O . GLY A 1 92 ? -12.445 -2.078 9.656 1 98.56 92 GLY A O 1
ATOM 701 N N . GLY A 1 93 ? -12.75 -2.521 7.484 1 98.25 93 GLY A N 1
ATOM 702 C CA . GLY A 1 93 ? -14.172 -2.203 7.496 1 98.25 93 GLY A CA 1
ATOM 703 C C . GLY A 1 93 ? -14.453 -0.719 7.641 1 98.25 93 GLY A C 1
ATOM 704 O O . GLY A 1 93 ? -13.578 0.11 7.379 1 98.25 93 GLY A O 1
ATOM 705 N N . LEU A 1 94 ? -15.664 -0.386 7.973 1 97.44 94 LEU A N 1
ATOM 706 C CA . LEU A 1 94 ? -16.125 0.992 8.109 1 97.44 94 LEU A CA 1
ATOM 707 C C . LEU A 1 94 ? -15.258 1.757 9.109 1 97.44 94 LEU A C 1
ATOM 709 O O . LEU A 1 94 ? -15.109 1.339 10.258 1 97.44 94 LEU A O 1
ATOM 713 N N . SER A 1 95 ? -14.695 2.85 8.672 1 96.31 95 SER A N 1
ATOM 714 C CA . SER A 1 95 ? -13.773 3.645 9.484 1 96.31 95 SER A CA 1
ATOM 715 C C . SER A 1 95 ? -13.883 5.129 9.148 1 96.31 95 SER A C 1
ATOM 717 O O . SER A 1 95 ? -14.477 5.496 8.133 1 96.31 95 SER A O 1
ATOM 719 N N . PRO A 1 96 ? -13.32 6.008 10 1 92.75 96 PRO A N 1
ATOM 720 C CA . PRO A 1 96 ? -13.195 7.426 9.664 1 92.75 96 PRO A CA 1
ATOM 721 C C . PRO A 1 96 ? -12.328 7.664 8.43 1 92.75 96 PRO A C 1
ATOM 723 O O . PRO A 1 96 ? -11.734 6.719 7.895 1 92.75 96 PRO A O 1
ATOM 726 N N . LEU A 1 97 ? -12.273 8.836 7.891 1 91.69 97 LEU A N 1
ATOM 727 C CA . LEU A 1 97 ? -11.594 9.203 6.648 1 91.69 97 LEU A CA 1
ATOM 728 C C . LEU A 1 97 ? -10.094 9.367 6.879 1 91.69 97 LEU A C 1
ATOM 730 O O . LEU A 1 97 ? -9.359 9.742 5.957 1 91.69 97 LEU A O 1
ATOM 734 N N . GLY A 1 98 ? -9.523 9.07 8 1 91.38 98 GLY A N 1
ATOM 735 C CA . GLY A 1 98 ? -8.094 9.07 8.281 1 91.38 98 GLY A CA 1
ATOM 736 C C . GLY A 1 98 ? -7.508 7.68 8.391 1 91.38 98 GLY A C 1
ATOM 737 O O . GLY A 1 98 ? -8.141 6.699 7.996 1 91.38 98 GLY A O 1
ATOM 738 N N . SER A 1 99 ? -6.199 7.605 8.797 1 92.44 99 SER A N 1
ATOM 739 C CA . SER A 1 99 ? -5.496 6.332 8.906 1 92.44 99 SER A CA 1
ATOM 740 C C . SER A 1 99 ? -5.922 5.574 10.156 1 92.44 99 SER A C 1
ATOM 742 O O . SER A 1 99 ? -5.566 4.406 10.336 1 92.44 99 SER A O 1
ATOM 744 N N . GLU A 1 100 ? -6.66 6.219 10.977 1 93 100 GLU A N 1
ATOM 745 C CA . GLU A 1 100 ? -7.137 5.539 12.18 1 93 100 GLU A CA 1
ATOM 746 C C . GLU A 1 100 ? -8.32 4.629 11.875 1 93 100 GLU A C 1
ATOM 748 O O . GLU A 1 100 ? -9.234 5.016 11.141 1 93 100 GLU A O 1
ATOM 753 N N . ARG A 1 101 ? -8.305 3.443 12.492 1 94.06 101 ARG A N 1
ATOM 754 C CA . ARG A 1 101 ? -9.383 2.477 12.289 1 94.06 101 ARG A CA 1
ATOM 755 C C . ARG A 1 101 ? -10.594 2.811 13.156 1 94.06 101 ARG A C 1
ATOM 757 O O . ARG A 1 101 ? -10.445 3.346 14.258 1 94.06 101 ARG A O 1
ATOM 764 N N . GLY A 1 102 ? -11.734 2.439 12.562 1 93.12 102 GLY A N 1
ATOM 765 C CA . GLY A 1 102 ? -12.938 2.477 13.375 1 93.12 102 GLY A CA 1
ATOM 766 C C . GLY A 1 102 ? -13.164 1.197 14.156 1 93.12 102 GLY A C 1
ATOM 767 O O . GLY A 1 102 ? -12.305 0.314 14.18 1 93.12 102 GLY A O 1
ATOM 768 N N . ASP A 1 103 ? -14.328 1.176 14.812 1 93.56 103 ASP A N 1
ATOM 769 C CA . ASP A 1 103 ? -14.633 0.035 15.672 1 93.56 103 ASP A CA 1
ATOM 770 C C . ASP A 1 103 ? -15.836 -0.742 15.148 1 93.56 103 ASP A C 1
ATOM 772 O O . ASP A 1 103 ? -16.422 -1.544 15.867 1 93.56 103 ASP A O 1
ATOM 776 N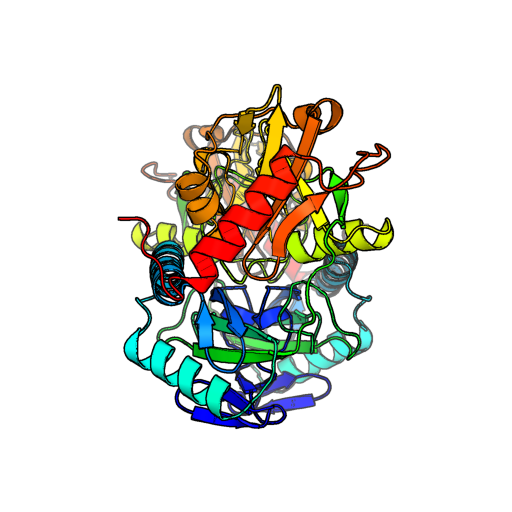 N . ALA A 1 104 ? -16.203 -0.519 13.891 1 94.81 104 ALA A N 1
ATOM 777 C CA . ALA A 1 104 ? -17.438 -1.102 13.344 1 94.81 104 ALA A CA 1
ATOM 778 C C . ALA A 1 104 ? -17.203 -2.553 12.93 1 94.81 104 ALA A C 1
ATOM 780 O O . ALA A 1 104 ? -18.156 -3.248 12.555 1 94.81 104 ALA A O 1
ATOM 781 N N . GLY A 1 105 ? -15.984 -3.029 13 1 95.5 105 GLY A N 1
ATOM 782 C CA . GLY A 1 105 ? -15.688 -4.398 12.594 1 95.5 105 GLY A CA 1
ATOM 783 C C . GLY A 1 105 ? -15.055 -4.492 11.219 1 95.5 105 GLY A C 1
ATOM 784 O O . GLY A 1 105 ? -14.891 -3.48 10.539 1 95.5 105 GLY A O 1
ATOM 785 N N . THR A 1 106 ? -14.734 -5.723 10.828 1 98.5 106 THR A N 1
ATOM 786 C CA . THR A 1 106 ? -13.984 -5.973 9.602 1 98.5 106 THR A CA 1
ATOM 787 C C . THR A 1 106 ? -14.922 -6.352 8.461 1 98.5 106 THR A C 1
ATOM 789 O O . THR A 1 106 ? -16.109 -6.594 8.68 1 98.5 106 THR A O 1
ATOM 792 N N . SER A 1 107 ? -14.453 -6.246 7.25 1 98.75 107 SER A N 1
ATOM 793 C CA . SER A 1 107 ? -15.148 -6.754 6.074 1 98.75 107 SER A CA 1
ATOM 794 C C . SER A 1 107 ? -14.453 -7.984 5.5 1 98.75 107 SER A C 1
ATOM 796 O O . SER A 1 107 ? -13.227 -8.047 5.465 1 98.75 107 SER A O 1
ATOM 798 N N . LEU A 1 108 ? -15.242 -8.953 5.086 1 98.94 108 LEU A N 1
ATOM 799 C CA . LEU A 1 108 ? -14.758 -10.148 4.402 1 98.94 108 LEU A CA 1
ATOM 800 C C . LEU A 1 108 ? -15.406 -10.289 3.027 1 98.94 108 LEU A C 1
ATOM 802 O O . LEU A 1 108 ? -16.641 -10.328 2.918 1 98.94 108 LEU A O 1
ATOM 806 N N . VAL A 1 109 ? -14.602 -10.32 2.014 1 98.94 109 VAL A N 1
ATOM 807 C CA . VAL A 1 109 ? -15.047 -10.523 0.637 1 98.94 109 VAL A CA 1
ATOM 808 C C . VAL A 1 109 ? -14.328 -11.727 0.031 1 98.94 109 VAL A C 1
ATOM 810 O O . VAL A 1 109 ? -13.109 -11.859 0.164 1 98.94 109 VAL A O 1
ATOM 813 N N . VAL A 1 110 ? -15.031 -12.617 -0.566 1 98.88 110 VAL A N 1
ATOM 814 C CA . VAL A 1 110 ? -14.453 -13.734 -1.307 1 98.88 110 VAL A CA 1
ATOM 815 C C . VAL A 1 110 ? -15.031 -13.766 -2.719 1 98.88 110 VAL A C 1
ATOM 817 O O . VAL A 1 110 ? -16.25 -13.789 -2.896 1 98.88 110 VAL A O 1
ATOM 820 N N . GLY A 1 111 ? -14.219 -13.648 -3.703 1 98.5 111 GLY A N 1
ATOM 821 C CA . GLY A 1 111 ? -14.609 -13.719 -5.102 1 98.5 111 GLY A CA 1
ATOM 822 C C . GLY A 1 111 ? -13.844 -14.773 -5.879 1 98.5 111 GLY A C 1
ATOM 823 O O . GLY A 1 111 ? -12.812 -15.266 -5.418 1 98.5 111 GLY A O 1
ATOM 824 N N . LEU A 1 112 ? -14.359 -15.141 -7.023 1 98.25 112 LEU A N 1
ATOM 825 C CA . LEU A 1 112 ? -13.75 -16.141 -7.898 1 98.25 112 LEU A CA 1
ATOM 826 C C . LEU A 1 112 ? -13.773 -15.68 -9.352 1 98.25 112 LEU A C 1
ATOM 828 O O . LEU A 1 112 ? -14.82 -15.281 -9.867 1 98.25 112 LEU A O 1
ATOM 832 N N . GLY A 1 113 ? -12.609 -15.656 -9.992 1 96.56 113 GLY A N 1
ATOM 833 C CA . GLY A 1 113 ? -12.492 -15.352 -11.406 1 96.56 113 GLY A CA 1
ATOM 834 C C . GLY A 1 113 ? -11.852 -16.469 -12.211 1 96.56 113 GLY A C 1
ATOM 835 O O . GLY A 1 113 ? -10.914 -17.125 -11.742 1 96.56 113 GLY A O 1
ATOM 836 N N . GLU A 1 114 ? -12.367 -16.656 -13.383 1 96.31 114 GLU A N 1
ATOM 837 C CA . GLU A 1 114 ? -11.797 -17.672 -14.25 1 96.31 114 GLU A CA 1
ATOM 838 C C . GLU A 1 114 ? -10.391 -17.281 -14.711 1 96.31 114 GLU A C 1
ATOM 840 O O . GLU A 1 114 ? -10.109 -16.109 -14.922 1 96.31 114 GLU A O 1
ATOM 845 N N . THR A 1 115 ? -9.523 -18.312 -14.75 1 95.69 115 THR A N 1
ATOM 846 C CA . THR A 1 115 ? -8.188 -18.109 -15.305 1 95.69 115 THR A CA 1
ATOM 847 C C . THR A 1 115 ? -7.797 -19.297 -16.188 1 95.69 115 THR A C 1
ATOM 849 O O . THR A 1 115 ? -8.469 -20.328 -16.188 1 95.69 115 THR A O 1
ATOM 852 N N . GLY A 1 116 ? -6.812 -19.094 -17.062 1 93.62 116 GLY A N 1
ATOM 853 C CA . GLY A 1 116 ? -6.266 -20.156 -17.875 1 93.62 116 GLY A CA 1
ATOM 854 C C . GLY A 1 116 ? -4.969 -20.719 -17.328 1 93.62 116 GLY A C 1
ATOM 855 O O . GLY A 1 116 ? -4.375 -20.156 -16.422 1 93.62 116 GLY A O 1
ATOM 856 N N . ARG A 1 117 ? -4.609 -21.875 -17.891 1 93.5 117 ARG A N 1
ATOM 857 C CA . ARG A 1 117 ? -3.316 -22.453 -17.516 1 93.5 117 ARG A CA 1
ATOM 858 C C . ARG A 1 117 ? -2.182 -21.484 -17.859 1 93.5 117 ARG A C 1
ATOM 860 O O . ARG A 1 117 ? -2.17 -20.891 -18.953 1 93.5 117 ARG A O 1
ATOM 867 N N . ARG A 1 118 ? -1.281 -21.328 -16.984 1 93.44 118 ARG A N 1
ATOM 868 C CA . ARG A 1 118 ? -0.109 -20.516 -17.266 1 93.44 118 ARG A CA 1
ATOM 869 C C . ARG A 1 118 ? 0.699 -21.078 -18.422 1 93.44 118 ARG A C 1
ATOM 871 O O . ARG A 1 118 ? 0.75 -22.297 -18.609 1 93.44 118 ARG A O 1
ATOM 878 N N . ALA A 1 119 ? 1.348 -20.219 -19.219 1 97.06 119 ALA A N 1
ATOM 879 C CA . ALA A 1 119 ? 2.34 -20.688 -20.188 1 97.06 119 ALA A CA 1
ATOM 880 C C . ALA A 1 119 ? 3.506 -21.375 -19.484 1 97.06 119 ALA A C 1
ATOM 882 O O . ALA A 1 119 ? 3.777 -21.109 -18.312 1 97.06 119 ALA A O 1
ATOM 883 N N . ASP A 1 120 ? 4.156 -22.203 -20.172 1 97.88 120 ASP A N 1
ATOM 884 C CA . ASP A 1 120 ? 5.258 -22.953 -19.578 1 97.88 120 ASP A CA 1
ATOM 885 C C . ASP A 1 120 ? 6.438 -22.047 -19.266 1 97.88 120 ASP A C 1
ATOM 887 O O . ASP A 1 120 ? 7.25 -22.344 -18.391 1 97.88 120 ASP A O 1
ATOM 891 N N . SER A 1 121 ? 6.527 -21 -20.062 1 98.69 121 SER A N 1
ATOM 892 C CA . SER A 1 121 ? 7.57 -20.016 -19.797 1 98.69 121 SER A CA 1
ATOM 893 C C . SER A 1 121 ? 7.059 -18.594 -20 1 98.69 121 SER A C 1
ATOM 895 O O . SER A 1 121 ? 6.004 -18.391 -20.609 1 98.69 121 SER A O 1
ATOM 897 N N . THR A 1 122 ? 7.773 -17.656 -19.391 1 98.69 122 THR A N 1
ATOM 898 C CA . THR A 1 122 ? 7.375 -16.266 -19.5 1 98.69 122 THR A CA 1
ATOM 899 C C . THR A 1 122 ? 8.602 -15.359 -19.609 1 98.69 122 THR A C 1
ATOM 901 O O . THR A 1 122 ? 9.734 -15.82 -19.438 1 98.69 122 THR A O 1
ATOM 904 N N . ALA A 1 123 ? 8.383 -14.125 -20.016 1 98.88 123 ALA A N 1
ATOM 905 C CA . ALA A 1 123 ? 9.391 -13.062 -19.953 1 98.88 123 ALA A CA 1
ATOM 906 C C . ALA A 1 123 ? 9.195 -12.188 -18.719 1 98.88 123 ALA A C 1
ATOM 908 O O . ALA A 1 123 ? 8.07 -11.961 -18.281 1 98.88 123 ALA A O 1
ATOM 909 N N . VAL A 1 124 ? 10.305 -11.742 -18.156 1 98.94 124 VAL A N 1
ATOM 910 C CA . VAL A 1 124 ? 10.266 -10.812 -17.031 1 98.94 124 VAL A CA 1
ATOM 911 C C . VAL A 1 124 ? 11.141 -9.602 -17.328 1 98.94 124 VAL A C 1
ATOM 913 O O . VAL A 1 124 ? 12 -9.648 -18.203 1 98.94 124 VAL A O 1
ATOM 916 N N . VAL A 1 125 ? 10.898 -8.508 -16.656 1 98.88 125 VAL A N 1
ATOM 917 C CA . VAL A 1 125 ? 11.773 -7.336 -16.688 1 98.88 125 VAL A CA 1
ATOM 918 C C . VAL A 1 125 ? 12.195 -6.957 -15.273 1 98.88 125 VAL A C 1
ATOM 920 O O . VAL A 1 125 ? 11.445 -7.168 -14.312 1 98.88 125 VAL A O 1
ATOM 923 N N . THR A 1 126 ? 13.406 -6.484 -15.102 1 98.88 126 THR A N 1
ATOM 924 C CA . THR A 1 126 ? 13.797 -5.852 -13.852 1 98.88 126 THR A CA 1
ATOM 925 C C . THR A 1 126 ? 13.336 -4.398 -13.805 1 98.88 126 THR A C 1
ATOM 927 O O . THR A 1 126 ? 13.227 -3.746 -14.852 1 98.88 126 THR A O 1
ATOM 930 N N . VAL A 1 127 ? 12.977 -3.924 -12.68 1 98.81 127 VAL A N 1
ATOM 931 C CA . VAL A 1 127 ? 12.531 -2.543 -12.516 1 98.81 127 VAL A CA 1
ATOM 932 C C . VAL A 1 127 ? 13.492 -1.791 -11.609 1 98.81 127 VAL A C 1
ATOM 934 O O . VAL A 1 127 ? 14.211 -2.402 -10.812 1 98.81 127 VAL A O 1
ATOM 937 N N . PRO A 1 128 ? 13.531 -0.472 -11.758 1 98.25 128 PRO A N 1
ATOM 938 C CA . PRO A 1 128 ? 14.492 0.3 -10.969 1 98.25 128 PRO A CA 1
ATOM 939 C C . PRO A 1 128 ? 14.039 0.507 -9.523 1 98.25 128 PRO A C 1
ATOM 941 O O . PRO A 1 128 ? 14.82 0.966 -8.688 1 98.25 128 PRO A O 1
ATOM 944 N N . TRP A 1 129 ? 12.812 0.222 -9.211 1 98.75 129 TRP A N 1
ATOM 945 C CA . TRP A 1 129 ? 12.281 0.391 -7.859 1 98.75 129 TRP A CA 1
ATOM 946 C C . TRP A 1 129 ? 12.727 -0.751 -6.953 1 98.75 129 TRP A C 1
ATOM 948 O O . TRP A 1 129 ? 12.938 -1.874 -7.418 1 98.75 129 TRP A O 1
ATOM 958 N N . THR A 1 130 ? 12.805 -0.481 -5.691 1 98.81 130 THR A N 1
ATOM 959 C CA . THR A 1 130 ? 13.273 -1.501 -4.758 1 98.81 130 THR A CA 1
ATOM 960 C C . THR A 1 130 ? 12.172 -1.874 -3.773 1 98.81 130 THR A C 1
ATOM 962 O O . THR A 1 130 ? 11.305 -1.055 -3.465 1 98.81 130 THR A O 1
ATOM 965 N N . ARG A 1 131 ? 12.211 -3.119 -3.316 1 98.81 131 ARG A N 1
ATOM 966 C CA . ARG A 1 131 ? 11.445 -3.537 -2.146 1 98.81 131 ARG A CA 1
ATOM 967 C C . ARG A 1 131 ? 12.094 -3.047 -0.859 1 98.81 131 ARG A C 1
ATOM 969 O O . ARG A 1 131 ? 13.328 -3.023 -0.75 1 98.81 131 ARG A O 1
ATOM 976 N N . ASN A 1 132 ? 11.273 -2.648 0.081 1 98.62 132 ASN A N 1
ATOM 977 C CA . ASN A 1 132 ? 11.742 -2.186 1.384 1 98.62 132 ASN A CA 1
ATOM 978 C C . ASN A 1 132 ? 11.766 -3.318 2.406 1 98.62 132 ASN A C 1
ATOM 980 O O . ASN A 1 132 ? 10.734 -3.682 2.963 1 98.62 132 ASN A O 1
ATOM 984 N N . GLU A 1 133 ? 12.922 -3.869 2.734 1 98.56 133 GLU A N 1
ATOM 985 C CA . GLU A 1 133 ? 13.016 -5.008 3.643 1 98.56 133 GLU A CA 1
ATOM 986 C C . GLU A 1 133 ? 12.867 -4.57 5.098 1 98.56 133 GLU A C 1
ATOM 988 O O . GLU A 1 133 ? 12.789 -5.406 6 1 98.56 133 GLU A O 1
ATOM 993 N N . ARG A 1 134 ? 12.727 -3.25 5.352 1 98.5 134 ARG A N 1
ATOM 994 C CA . ARG A 1 134 ? 12.586 -2.715 6.703 1 98.5 134 ARG A CA 1
ATOM 995 C C . ARG A 1 134 ? 11.273 -1.952 6.855 1 98.5 134 ARG A C 1
ATOM 997 O O . ARG A 1 134 ? 11.125 -1.144 7.773 1 98.5 134 ARG A O 1
ATOM 1004 N N . GLY A 1 135 ? 10.344 -2.105 5.922 1 98.44 135 GLY A N 1
ATOM 1005 C CA . GLY A 1 135 ? 9.055 -1.446 5.98 1 98.44 135 GLY A CA 1
ATOM 1006 C C . GLY A 1 135 ? 8.102 -2.084 6.977 1 98.44 135 GLY A C 1
ATOM 1007 O O . GLY A 1 135 ? 8.281 -3.242 7.359 1 98.44 135 GLY A O 1
ATOM 1008 N N . ALA A 1 136 ? 7.094 -1.37 7.328 1 98.31 136 ALA A N 1
ATOM 1009 C CA . ALA A 1 136 ? 6.137 -1.825 8.336 1 98.31 136 ALA A CA 1
ATOM 1010 C C . ALA A 1 136 ? 5.305 -2.994 7.812 1 98.31 136 ALA A C 1
ATOM 1012 O O . ALA A 1 136 ? 4.785 -3.791 8.594 1 98.31 136 ALA A O 1
ATOM 1013 N N . LEU A 1 137 ? 5.199 -3.109 6.48 1 98.56 137 LEU A N 1
ATOM 1014 C CA . LEU A 1 137 ? 4.34 -4.141 5.906 1 98.56 137 LEU A CA 1
ATOM 1015 C C . LEU A 1 137 ? 5.172 -5.281 5.328 1 98.56 137 LEU A C 1
ATOM 1017 O O . LEU A 1 137 ? 4.633 -6.176 4.676 1 98.56 137 LEU A O 1
ATOM 1021 N N . THR A 1 138 ? 6.496 -5.199 5.512 1 98.25 138 THR A N 1
ATOM 1022 C CA . THR A 1 138 ? 7.367 -6.215 4.926 1 98.25 138 THR A CA 1
ATOM 1023 C C . THR A 1 138 ? 6.953 -7.609 5.383 1 98.25 138 THR A C 1
ATOM 1025 O O . THR A 1 138 ? 6.789 -7.855 6.578 1 98.25 138 THR A O 1
ATOM 1028 N N . GLY A 1 139 ? 6.715 -8.484 4.395 1 96.75 139 GLY A N 1
ATOM 1029 C CA . GLY A 1 139 ? 6.367 -9.867 4.684 1 96.75 139 GLY A CA 1
ATOM 1030 C C . GLY A 1 139 ? 4.871 -10.094 4.805 1 96.75 139 GLY A C 1
ATOM 1031 O O . GLY A 1 139 ? 4.418 -11.234 4.895 1 96.75 139 GLY A O 1
ATOM 1032 N N . LEU A 1 140 ? 4.086 -9.016 4.844 1 98.62 140 LEU A N 1
ATOM 1033 C CA . LEU A 1 140 ? 2.633 -9.117 4.93 1 98.62 140 LEU A CA 1
ATOM 1034 C C . LEU A 1 140 ? 1.999 -9.031 3.547 1 98.62 140 LEU A C 1
ATOM 1036 O O . LEU A 1 140 ? 2.432 -8.234 2.711 1 98.62 140 LEU A O 1
ATOM 1040 N N . LYS A 1 141 ? 1.039 -9.883 3.266 1 98.81 141 LYS A N 1
ATOM 1041 C CA . LYS A 1 141 ? 0.289 -9.797 2.018 1 98.81 141 LYS A CA 1
ATOM 1042 C C . LYS A 1 141 ? -0.936 -8.898 2.174 1 98.81 141 LYS A C 1
ATOM 1044 O O . LYS A 1 141 ? -2.023 -9.375 2.506 1 98.81 141 LYS A O 1
ATOM 1049 N N . THR A 1 142 ? -0.775 -7.602 1.914 1 98.81 142 THR A N 1
ATOM 1050 C CA . THR A 1 142 ? -1.795 -6.602 2.213 1 98.81 142 THR A CA 1
ATOM 1051 C 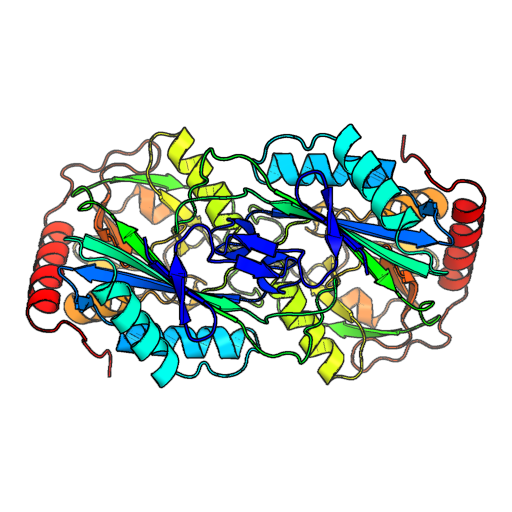C . THR A 1 142 ? -2.404 -6.051 0.927 1 98.81 142 THR A C 1
ATOM 1053 O O . THR A 1 142 ? -1.907 -6.324 -0.168 1 98.81 142 THR A O 1
ATOM 1056 N N . THR A 1 143 ? -3.502 -5.297 1.071 1 98.75 143 THR A N 1
ATOM 1057 C CA . THR A 1 143 ? -4.152 -4.664 -0.07 1 98.75 143 THR A CA 1
ATOM 1058 C C . THR A 1 143 ? -3.455 -3.359 -0.44 1 98.75 143 THR A C 1
ATOM 1060 O O . THR A 1 143 ? -3.875 -2.664 -1.366 1 98.75 143 THR A O 1
ATOM 1063 N N . SER A 1 144 ? -2.412 -2.971 0.248 1 98.62 144 SER A N 1
ATOM 1064 C CA . SER A 1 144 ? -1.545 -1.867 -0.154 1 98.62 144 SER A CA 1
ATOM 1065 C C . SER A 1 144 ? -0.522 -2.318 -1.192 1 98.62 144 SER A C 1
ATOM 1067 O O . SER A 1 144 ? 0.68 -2.328 -0.923 1 98.62 144 SER A O 1
ATOM 1069 N N . TYR A 1 145 ? -1.024 -2.574 -2.414 1 98.19 145 TYR A N 1
ATOM 1070 C CA . TYR A 1 145 ? -0.297 -3.232 -3.492 1 98.19 145 TYR A CA 1
ATOM 1071 C C . TYR A 1 145 ? -0.084 -2.283 -4.664 1 98.19 145 TYR A C 1
ATOM 1073 O O . TYR A 1 145 ? 0.133 -2.725 -5.797 1 98.19 145 TYR A O 1
ATOM 1081 N N . GLY A 1 146 ? -0.12 -0.969 -4.371 1 98.56 146 GLY A N 1
ATOM 1082 C CA . GLY A 1 146 ? 0.042 -0.009 -5.453 1 98.56 146 GLY A CA 1
ATOM 1083 C C . GLY A 1 146 ? 1.35 -0.171 -6.203 1 98.56 146 GLY A C 1
ATOM 1084 O O . GLY A 1 146 ? 1.403 0.035 -7.418 1 98.56 146 GLY A O 1
ATOM 1085 N N . GLU A 1 147 ? 2.426 -0.52 -5.516 1 98.5 147 GLU A N 1
ATOM 1086 C CA . GLU A 1 147 ? 3.721 -0.729 -6.156 1 98.5 147 GLU A CA 1
ATOM 1087 C C . GLU A 1 147 ? 3.658 -1.867 -7.172 1 98.5 147 GLU A C 1
ATOM 1089 O O . GLU A 1 147 ? 4.293 -1.802 -8.227 1 98.5 147 GLU A O 1
ATOM 1094 N N . ASN A 1 148 ? 2.92 -2.896 -6.828 1 98.44 148 ASN A N 1
ATOM 1095 C CA . ASN A 1 148 ? 2.773 -4.047 -7.715 1 98.44 148 ASN A CA 1
ATOM 1096 C C . ASN A 1 148 ? 2 -3.682 -8.977 1 98.44 148 ASN A C 1
ATOM 1098 O O . ASN A 1 148 ? 2.318 -4.164 -10.07 1 98.44 148 ASN A O 1
ATOM 1102 N N . VAL A 1 149 ? 0.979 -2.844 -8.781 1 98.56 149 VAL A N 1
ATOM 1103 C CA . VAL A 1 149 ? 0.205 -2.361 -9.922 1 98.56 149 VAL A CA 1
ATOM 1104 C C . VAL A 1 149 ? 1.122 -1.627 -10.898 1 98.56 149 VAL A C 1
ATOM 1106 O O . VAL A 1 149 ? 1.126 -1.918 -12.094 1 98.56 149 VAL A O 1
ATOM 1109 N N . VAL A 1 150 ? 1.999 -0.739 -10.398 1 98.75 150 VAL A N 1
ATOM 1110 C CA . VAL A 1 150 ? 2.883 0.084 -11.211 1 98.75 150 VAL A CA 1
ATOM 1111 C C . VAL A 1 150 ? 3.918 -0.801 -11.906 1 98.75 150 VAL A C 1
ATOM 1113 O O . VAL A 1 150 ? 4.141 -0.68 -13.109 1 98.75 150 VAL A O 1
ATOM 1116 N N . ALA A 1 151 ? 4.496 -1.688 -11.18 1 98.75 151 ALA A N 1
ATOM 1117 C CA . ALA A 1 151 ? 5.57 -2.52 -11.711 1 98.75 151 ALA A CA 1
ATOM 1118 C C . ALA A 1 151 ? 5.039 -3.508 -12.742 1 98.75 151 ALA A C 1
ATOM 1120 O O . ALA A 1 151 ? 5.703 -3.787 -13.75 1 98.75 151 ALA A O 1
ATOM 1121 N N . LEU A 1 152 ? 3.855 -4.07 -12.484 1 98.56 152 LEU A N 1
ATOM 1122 C CA . LEU A 1 152 ? 3.268 -4.992 -13.445 1 98.56 152 LEU A CA 1
ATOM 1123 C C . LEU A 1 152 ? 2.945 -4.277 -14.758 1 98.56 152 LEU A C 1
ATOM 1125 O O . LEU A 1 152 ? 3.154 -4.832 -15.836 1 98.56 152 LEU A O 1
ATOM 1129 N N . ALA A 1 153 ? 2.418 -3.08 -14.633 1 98 153 ALA A N 1
ATOM 1130 C CA . ALA A 1 153 ? 2.148 -2.289 -15.836 1 98 153 ALA A CA 1
ATOM 1131 C C . ALA A 1 153 ? 3.424 -2.057 -16.641 1 98 153 ALA A C 1
ATOM 1133 O O . ALA A 1 153 ? 3.418 -2.148 -17.859 1 98 153 ALA A O 1
ATOM 1134 N N . ARG A 1 154 ? 4.559 -1.777 -15.992 1 97.94 154 ARG A N 1
ATOM 1135 C CA . ARG A 1 154 ? 5.848 -1.595 -16.641 1 97.94 154 ARG A CA 1
ATOM 1136 C C . ARG A 1 154 ? 6.273 -2.861 -17.375 1 97.94 154 ARG A C 1
ATOM 1138 O O . ARG A 1 154 ? 6.793 -2.795 -18.5 1 97.94 154 ARG A O 1
ATOM 1145 N N . ALA A 1 155 ? 6.098 -3.984 -16.719 1 98.56 155 ALA A N 1
ATOM 1146 C CA . ALA A 1 155 ? 6.426 -5.258 -17.359 1 98.56 155 ALA A CA 1
ATOM 1147 C C . ALA A 1 155 ? 5.613 -5.465 -18.625 1 98.56 155 ALA A C 1
ATOM 1149 O O . ALA A 1 155 ? 6.168 -5.824 -19.672 1 98.56 155 ALA A O 1
ATOM 1150 N N . ARG A 1 156 ? 4.34 -5.184 -18.562 1 97.56 156 ARG A N 1
ATOM 1151 C CA . ARG A 1 156 ? 3.451 -5.379 -19.703 1 97.56 156 ARG A CA 1
ATOM 1152 C C . ARG A 1 156 ? 3.85 -4.473 -20.859 1 97.56 156 ARG A C 1
ATOM 1154 O O . ARG A 1 156 ? 3.801 -4.887 -22.031 1 97.56 156 ARG A O 1
ATOM 1161 N N . GLU A 1 157 ? 4.254 -3.26 -20.578 1 97.31 157 GLU A N 1
ATOM 1162 C CA . GLU A 1 157 ? 4.719 -2.324 -21.594 1 97.31 157 GLU A CA 1
ATOM 1163 C C . GLU A 1 157 ? 5.91 -2.887 -22.359 1 97.31 157 GLU A C 1
ATOM 1165 O O . GLU A 1 157 ? 6.172 -2.488 -23.5 1 97.31 157 GLU A O 1
ATOM 1170 N N . ARG A 1 158 ? 6.57 -3.822 -21.781 1 97.56 158 ARG A N 1
ATOM 1171 C CA . ARG A 1 158 ? 7.797 -4.355 -22.359 1 97.56 158 ARG A CA 1
ATOM 1172 C C . ARG A 1 158 ? 7.605 -5.801 -22.812 1 97.56 158 ARG A C 1
ATOM 1174 O O . ARG A 1 158 ? 8.578 -6.543 -22.953 1 97.56 158 ARG A O 1
ATOM 1181 N N . GLY A 1 159 ? 6.367 -6.211 -22.891 1 97.5 159 GLY A N 1
ATOM 1182 C CA . GLY A 1 159 ? 6.051 -7.531 -23.406 1 97.5 159 GLY A CA 1
ATOM 1183 C C . GLY A 1 159 ? 6.348 -8.648 -22.438 1 97.5 159 GLY A C 1
ATOM 1184 O O . GLY A 1 159 ? 6.633 -9.773 -22.828 1 97.5 159 GLY A O 1
ATOM 1185 N N . ALA A 1 160 ? 6.422 -8.336 -21.188 1 98.62 160 ALA A N 1
ATOM 1186 C CA . ALA A 1 160 ? 6.648 -9.32 -20.125 1 98.62 160 ALA A CA 1
ATOM 1187 C C . ALA A 1 160 ? 5.41 -9.477 -19.25 1 98.62 160 ALA A C 1
ATOM 1189 O O . ALA A 1 160 ? 4.508 -8.633 -19.281 1 98.62 160 ALA A O 1
ATOM 1190 N N . THR A 1 161 ? 5.359 -10.578 -18.5 1 98.06 161 THR A N 1
ATOM 1191 C CA . THR A 1 161 ? 4.176 -10.805 -17.672 1 98.06 161 THR A CA 1
ATOM 1192 C C . THR A 1 161 ? 4.504 -10.594 -16.188 1 98.06 161 THR A C 1
ATOM 1194 O O . THR A 1 161 ? 3.631 -10.734 -15.336 1 98.06 161 THR A O 1
ATOM 1197 N N . GLU A 1 162 ? 5.785 -10.281 -15.914 1 98.62 162 GLU A N 1
ATOM 1198 C CA . GLU A 1 162 ? 6.191 -10.078 -14.523 1 98.62 162 GLU A CA 1
ATOM 1199 C C . GLU A 1 162 ? 7.379 -9.117 -14.438 1 98.62 162 GLU A C 1
ATOM 1201 O O . GLU A 1 162 ? 8.156 -8.992 -15.383 1 98.62 162 GLU A O 1
ATOM 1206 N N . ALA A 1 163 ? 7.461 -8.422 -13.328 1 98.88 163 ALA A N 1
ATOM 1207 C CA . ALA A 1 163 ? 8.602 -7.582 -12.977 1 98.88 163 ALA A CA 1
ATOM 1208 C C . ALA A 1 163 ? 9.336 -8.133 -11.758 1 98.88 163 ALA A C 1
ATOM 1210 O O . ALA A 1 163 ? 8.711 -8.664 -10.836 1 98.88 163 ALA A O 1
ATOM 1211 N N . LEU A 1 164 ? 10.641 -8.055 -11.75 1 98.94 164 LEU A N 1
ATOM 1212 C CA . LEU A 1 164 ? 11.461 -8.484 -10.617 1 98.94 164 LEU A CA 1
ATOM 1213 C C . LEU A 1 164 ? 12.125 -7.289 -9.945 1 98.94 164 LEU A C 1
ATOM 1215 O O . LEU A 1 164 ? 12.586 -6.363 -10.617 1 98.94 164 LEU A O 1
ATOM 1219 N N . PHE A 1 165 ? 12.188 -7.355 -8.648 1 98.88 165 PHE A N 1
ATOM 1220 C CA . PHE A 1 165 ? 12.719 -6.281 -7.816 1 98.88 165 PHE A CA 1
ATOM 1221 C C . PHE A 1 165 ? 14 -6.715 -7.121 1 98.88 165 PHE A C 1
ATOM 1223 O O . PHE A 1 165 ? 14.109 -7.859 -6.672 1 98.88 165 PHE A O 1
ATOM 1230 N N . ALA A 1 166 ? 14.898 -5.742 -6.941 1 98.94 166 ALA A N 1
ATOM 1231 C CA . ALA A 1 166 ? 15.867 -5.82 -5.855 1 98.94 166 ALA A CA 1
ATOM 1232 C C . ALA A 1 166 ? 15.289 -5.262 -4.559 1 98.94 166 ALA A C 1
ATOM 1234 O O . ALA A 1 166 ? 14.242 -4.605 -4.574 1 98.94 166 ALA A O 1
ATOM 1235 N N . ASN A 1 167 ? 15.875 -5.621 -3.434 1 98.81 167 ASN A N 1
ATOM 1236 C CA . ASN A 1 167 ? 15.602 -4.871 -2.211 1 98.81 167 ASN A CA 1
ATOM 1237 C C . ASN A 1 167 ? 16.516 -3.654 -2.082 1 98.81 167 ASN A C 1
ATOM 1239 O O . ASN A 1 167 ? 17.234 -3.314 -3.018 1 98.81 167 ASN A O 1
ATOM 1243 N N . THR A 1 168 ? 16.453 -2.918 -0.982 1 98.69 168 THR A N 1
ATOM 1244 C CA . THR A 1 168 ? 17.094 -1.612 -0.876 1 98.69 168 THR A CA 1
ATOM 1245 C C . THR A 1 168 ? 18.609 -1.763 -0.77 1 98.69 168 THR A C 1
ATOM 1247 O O . THR A 1 168 ? 19.344 -0.786 -0.918 1 98.69 168 THR A O 1
ATOM 1250 N N . VAL A 1 169 ? 19.109 -2.977 -0.599 1 98.19 169 VAL A N 1
ATOM 1251 C CA . VAL A 1 169 ? 20.547 -3.164 -0.501 1 98.19 169 VAL A CA 1
ATOM 1252 C C . VAL A 1 169 ? 21.062 -3.893 -1.742 1 98.19 169 VAL A C 1
ATOM 1254 O O . VAL A 1 169 ? 22.172 -4.43 -1.741 1 98.19 169 VAL A O 1
ATOM 1257 N N . GLY A 1 170 ? 20.234 -4.074 -2.756 1 98.62 170 GLY A N 1
ATOM 1258 C CA . GLY A 1 170 ? 20.688 -4.516 -4.062 1 98.62 170 GLY A CA 1
ATOM 1259 C C . GLY A 1 170 ? 20.594 -6.02 -4.25 1 98.62 170 GLY A C 1
ATOM 1260 O O . GLY A 1 170 ? 21.172 -6.57 -5.195 1 98.62 170 GLY A O 1
ATOM 1261 N N . GLN A 1 171 ? 19.906 -6.684 -3.387 1 98.88 171 GLN A N 1
ATOM 1262 C CA . GLN A 1 171 ? 19.719 -8.125 -3.49 1 98.88 171 GLN A CA 1
ATOM 1263 C C . GLN A 1 171 ? 18.438 -8.461 -4.227 1 98.88 171 GLN A C 1
ATOM 1265 O O . GLN A 1 171 ? 17.422 -7.781 -4.055 1 98.88 171 GLN A O 1
ATOM 1270 N N . LEU A 1 172 ? 18.5 -9.562 -5.027 1 98.94 172 LEU A N 1
ATOM 1271 C CA . LEU A 1 172 ? 17.281 -10.086 -5.645 1 98.94 172 LEU A CA 1
ATOM 1272 C C . LEU A 1 172 ? 16.219 -10.367 -4.59 1 98.94 172 LEU A C 1
ATOM 1274 O O . LEU A 1 172 ? 16.516 -10.938 -3.537 1 98.94 172 LEU A O 1
ATOM 1278 N N . CYS A 1 173 ? 14.984 -9.961 -4.879 1 98.88 173 CYS A N 1
ATOM 1279 C CA . CYS A 1 173 ? 13.969 -10.047 -3.84 1 98.88 173 CYS A CA 1
ATOM 1280 C C . CYS A 1 173 ? 12.781 -10.883 -4.305 1 98.88 173 CYS A C 1
ATOM 1282 O O . CYS A 1 173 ? 12.633 -12.039 -3.895 1 98.88 173 CYS A O 1
ATOM 1284 N N . GLU A 1 174 ? 11.984 -10.383 -5.238 1 98.94 174 GLU A N 1
ATOM 1285 C CA . GLU A 1 174 ? 10.766 -11.055 -5.684 1 98.94 174 GLU A CA 1
ATOM 1286 C C . GLU A 1 174 ? 10.188 -10.383 -6.926 1 98.94 174 GLU A C 1
ATOM 1288 O O . GLU A 1 174 ? 10.789 -9.445 -7.465 1 98.94 174 GLU A O 1
ATOM 1293 N N . GLY A 1 175 ? 9.039 -10.93 -7.453 1 98.75 175 GLY A N 1
ATOM 1294 C CA . GLY A 1 175 ? 8.234 -10.273 -8.469 1 98.75 175 GLY A CA 1
ATOM 1295 C C . GLY A 1 175 ? 7.051 -9.516 -7.898 1 98.75 175 GLY A C 1
ATOM 1296 O O . GLY A 1 175 ? 6.969 -9.305 -6.688 1 98.75 175 GLY A O 1
ATOM 1297 N N . THR A 1 176 ? 6.156 -9 -8.734 1 98.25 176 THR A N 1
ATOM 1298 C CA . THR A 1 176 ? 4.953 -8.297 -8.305 1 98.25 176 THR A CA 1
ATOM 1299 C C . THR A 1 176 ? 3.988 -9.25 -7.605 1 98.25 176 THR A C 1
ATOM 1301 O O . THR A 1 176 ? 3.391 -8.898 -6.586 1 98.25 176 THR A O 1
ATOM 1304 N N . GLY A 1 177 ? 3.865 -10.383 -8.133 1 97.69 177 GLY A N 1
ATOM 1305 C CA . GLY A 1 177 ? 2.971 -11.383 -7.574 1 97.69 177 GLY A CA 1
ATOM 1306 C C . GLY A 1 177 ? 3.594 -12.766 -7.504 1 97.69 177 GLY A C 1
ATOM 1307 O O . GLY A 1 177 ? 2.889 -13.773 -7.578 1 97.69 177 GLY A O 1
ATOM 1308 N N . SER A 1 178 ? 4.996 -12.836 -7.449 1 98.75 178 SER A N 1
ATOM 1309 C CA . SER A 1 178 ? 5.688 -14.125 -7.492 1 98.75 178 SER A CA 1
ATOM 1310 C C . SER A 1 178 ? 6.98 -14.086 -6.68 1 98.75 178 SER A C 1
ATOM 1312 O O . SER A 1 178 ? 7.461 -13.008 -6.32 1 98.75 178 SER A O 1
ATOM 1314 N N . ASN A 1 179 ? 7.449 -15.219 -6.348 1 98.94 179 ASN A N 1
ATOM 1315 C CA . ASN A 1 179 ? 8.836 -15.406 -5.926 1 98.94 179 ASN A CA 1
ATOM 1316 C C . ASN A 1 179 ? 9.711 -15.875 -7.078 1 98.94 179 ASN A C 1
ATOM 1318 O O . ASN A 1 179 ? 9.203 -16.328 -8.102 1 98.94 179 ASN A O 1
ATOM 1322 N N . VAL A 1 180 ? 11.016 -15.695 -6.887 1 99 180 VAL A N 1
ATOM 1323 C CA . VAL A 1 180 ? 11.938 -15.992 -7.977 1 99 180 VAL A CA 1
ATOM 1324 C C . VAL A 1 180 ? 12.984 -17 -7.508 1 99 180 VAL A C 1
ATOM 1326 O O . VAL A 1 180 ? 13.445 -16.938 -6.367 1 99 180 VAL A O 1
ATOM 1329 N N . PHE A 1 181 ? 13.289 -17.953 -8.375 1 99 181 PHE A N 1
ATOM 1330 C CA . PHE A 1 181 ? 14.352 -18.938 -8.203 1 99 181 PHE A CA 1
ATOM 1331 C C . PHE A 1 181 ? 15.352 -18.844 -9.352 1 99 181 PHE A C 1
ATOM 1333 O O . PHE A 1 181 ? 14.977 -18.562 -10.484 1 99 181 PHE A O 1
ATOM 1340 N N . VAL A 1 182 ? 16.578 -19.125 -9.039 1 98.94 182 VAL A N 1
ATOM 1341 C CA . VAL A 1 182 ? 17.625 -19.234 -10.055 1 98.94 182 VAL A CA 1
ATOM 1342 C C . VAL A 1 182 ? 18.344 -20.562 -9.922 1 98.94 182 VAL A C 1
ATOM 1344 O O . VAL A 1 182 ? 18.406 -21.141 -8.836 1 98.94 182 VAL A O 1
ATOM 1347 N N . VAL A 1 183 ? 18.781 -21.062 -11.039 1 98.94 183 VAL A N 1
ATOM 1348 C CA . VAL A 1 183 ? 19.625 -22.25 -11.078 1 98.94 183 VAL A CA 1
ATOM 1349 C C . VAL A 1 183 ? 21.062 -21.844 -11.391 1 98.94 183 VAL A C 1
ATOM 1351 O O . VAL A 1 183 ? 21.328 -21.203 -12.414 1 98.94 183 VAL A O 1
ATOM 1354 N N . VAL A 1 184 ? 21.984 -22.109 -10.492 1 98.62 184 VAL A N 1
ATOM 1355 C CA . VAL A 1 184 ? 23.406 -21.859 -10.664 1 98.62 184 VAL A CA 1
ATOM 1356 C C . VAL A 1 184 ? 24.188 -23.141 -10.414 1 98.62 184 VAL A C 1
ATOM 1358 O O . VAL A 1 184 ? 24.203 -23.672 -9.305 1 98.62 184 VAL A O 1
ATOM 1361 N N . GLY A 1 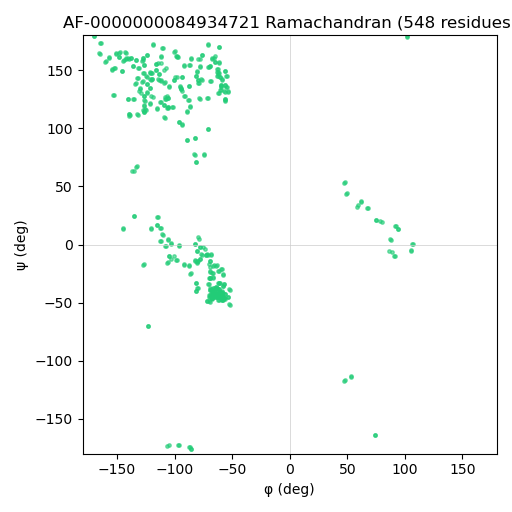185 ? 24.844 -23.625 -11.422 1 97.38 185 GLY A N 1
ATOM 1362 C CA . GLY A 1 185 ? 25.609 -24.844 -11.281 1 97.38 185 GLY A CA 1
ATOM 1363 C C . GLY A 1 185 ? 24.766 -26.031 -10.844 1 97.38 185 GLY A C 1
ATOM 1364 O O . GLY A 1 185 ? 25.188 -26.797 -9.977 1 97.38 185 GLY A O 1
ATOM 1365 N N . GLY A 1 186 ? 23.594 -26.062 -11.234 1 97.81 186 GLY A N 1
ATOM 1366 C CA . GLY A 1 186 ? 22.719 -27.188 -10.945 1 97.81 186 GLY A CA 1
ATOM 1367 C C . GLY A 1 186 ? 21.984 -27.031 -9.625 1 97.81 186 GLY A C 1
ATOM 1368 O O . GLY A 1 186 ? 21.094 -27.828 -9.312 1 97.81 186 GLY A O 1
ATOM 1369 N N . ARG A 1 187 ? 22.344 -26 -8.891 1 98.38 187 ARG A N 1
ATOM 1370 C CA . ARG A 1 187 ? 21.703 -25.766 -7.602 1 98.38 187 ARG A CA 1
ATOM 1371 C C . ARG A 1 187 ? 20.531 -24.797 -7.746 1 98.38 187 ARG A C 1
ATOM 1373 O O . ARG A 1 187 ? 20.625 -23.797 -8.461 1 98.38 187 ARG A O 1
ATOM 1380 N N . ILE A 1 188 ? 19.422 -25.156 -7.145 1 98.94 188 ILE A N 1
ATOM 1381 C CA . ILE A 1 188 ? 18.266 -24.25 -7.109 1 98.94 188 ILE A CA 1
ATOM 1382 C C . ILE A 1 188 ? 18.391 -23.312 -5.91 1 98.94 188 ILE A C 1
ATOM 1384 O O . ILE A 1 188 ? 18.438 -23.766 -4.766 1 98.94 188 ILE A O 1
ATOM 1388 N N . LEU A 1 189 ? 18.469 -21.984 -6.191 1 98.94 189 LEU A N 1
ATOM 1389 C CA . LEU A 1 189 ? 18.609 -20.969 -5.164 1 98.94 189 LEU A CA 1
ATOM 1390 C C . LEU A 1 189 ? 17.438 -19.984 -5.195 1 98.94 189 LEU A C 1
ATOM 1392 O O . LEU A 1 189 ? 16.875 -19.734 -6.262 1 98.94 189 LEU A O 1
ATOM 1396 N N . THR A 1 190 ? 17.047 -19.453 -4.066 1 98.94 190 THR A N 1
ATOM 1397 C CA . THR A 1 190 ? 16.016 -18.422 -3.973 1 98.94 190 THR A CA 1
ATOM 1398 C C . THR A 1 190 ? 16.328 -17.438 -2.842 1 98.94 190 THR A C 1
ATOM 1400 O O . THR A 1 190 ? 16.953 -17.812 -1.848 1 98.94 190 THR A O 1
ATOM 1403 N N . PRO A 1 191 ? 15.945 -16.219 -2.967 1 98.94 191 PRO A N 1
ATOM 1404 C CA . PRO A 1 191 ? 16.141 -15.266 -1.873 1 98.94 191 PRO A CA 1
ATOM 1405 C C . PRO A 1 191 ? 15.508 -15.727 -0.564 1 98.94 191 PRO A C 1
ATOM 1407 O O . PRO A 1 191 ? 14.406 -16.281 -0.573 1 98.94 191 PRO A O 1
ATOM 1410 N N . PRO A 1 192 ? 16.25 -15.547 0.578 1 98.75 192 PRO A N 1
ATOM 1411 C CA . PRO A 1 192 ? 15.586 -15.797 1.859 1 98.75 192 PRO A CA 1
ATOM 1412 C C . PRO A 1 192 ? 14.492 -14.781 2.17 1 98.75 192 PRO A C 1
ATOM 1414 O O . PRO A 1 192 ? 14.484 -13.688 1.605 1 98.75 192 PRO A O 1
ATOM 1417 N N . VAL A 1 193 ? 13.555 -15.117 3.07 1 98.25 193 VAL A N 1
ATOM 1418 C CA . VAL A 1 193 ? 12.461 -14.219 3.434 1 98.25 193 VAL A CA 1
ATOM 1419 C C . VAL A 1 193 ? 13.023 -12.945 4.051 1 98.25 193 VAL A C 1
ATOM 1421 O O . VAL A 1 193 ? 12.414 -11.875 3.945 1 98.25 193 VAL A O 1
ATOM 1424 N N . SER A 1 194 ? 14.25 -12.969 4.59 1 98 194 SER A N 1
ATOM 1425 C CA . SER A 1 194 ? 14.883 -11.805 5.188 1 98 194 SER A CA 1
ATOM 1426 C C . SER A 1 194 ? 15.242 -10.766 4.129 1 98 194 SER A C 1
ATOM 1428 O O . SER A 1 194 ? 15.562 -9.617 4.453 1 98 194 SER A O 1
ATOM 1430 N N . SER A 1 195 ? 15.211 -11.164 2.863 1 98.44 195 SER A N 1
ATOM 1431 C CA . SER A 1 195 ? 15.406 -10.203 1.783 1 98.44 195 SER A CA 1
ATOM 1432 C C . SER A 1 195 ? 14.258 -9.203 1.722 1 98.44 195 SER A C 1
ATOM 1434 O O . SER A 1 195 ? 14.375 -8.156 1.081 1 98.44 195 SER A O 1
ATOM 1436 N N . GLY A 1 196 ? 13.18 -9.516 2.312 1 98.5 196 GLY A N 1
ATOM 1437 C CA . GLY A 1 196 ? 11.984 -8.688 2.285 1 98.5 196 GLY A CA 1
ATOM 1438 C C . GLY A 1 196 ? 10.898 -9.242 1.385 1 98.5 196 GLY A C 1
ATOM 1439 O O . GLY A 1 196 ? 9.797 -8.688 1.31 1 98.5 196 GLY A O 1
ATOM 1440 N N . CYS A 1 197 ? 11.188 -10.32 0.666 1 98.75 197 CYS A N 1
ATOM 1441 C CA . CYS A 1 197 ? 10.188 -10.898 -0.229 1 98.75 197 CYS A CA 1
ATOM 1442 C C . CYS A 1 197 ? 9.047 -11.531 0.56 1 98.75 197 CYS A C 1
ATOM 1444 O O . CYS A 1 197 ? 9.211 -11.875 1.731 1 98.75 197 CYS A O 1
ATOM 1446 N N . LEU A 1 198 ? 7.879 -11.602 -0.025 1 98.69 198 LEU A N 1
ATOM 1447 C CA . LEU A 1 198 ? 6.766 -12.328 0.579 1 98.69 198 LEU A CA 1
ATOM 1448 C C . LEU A 1 198 ? 7.117 -13.797 0.775 1 98.69 198 LEU A C 1
ATOM 1450 O O . LEU A 1 198 ? 7.746 -14.406 -0.092 1 98.69 198 LEU A O 1
ATOM 1454 N N . ALA A 1 199 ? 6.73 -14.312 1.937 1 98.31 199 ALA A N 1
ATOM 1455 C CA . ALA A 1 199 ? 6.863 -15.75 2.174 1 98.31 199 ALA A CA 1
ATOM 1456 C C . ALA A 1 199 ? 5.805 -16.531 1.405 1 98.31 199 ALA A C 1
ATOM 1458 O O . ALA A 1 199 ? 4.84 -17.031 1.995 1 98.31 199 ALA A O 1
ATOM 1459 N N . GLY A 1 200 ? 6 -16.719 0.089 1 98.69 200 GLY A N 1
ATOM 1460 C CA . GLY A 1 200 ? 5.035 -17.391 -0.762 1 98.69 200 GLY A CA 1
ATOM 1461 C C . GLY A 1 200 ? 4.77 -18.828 -0.343 1 98.69 200 GLY A C 1
ATOM 1462 O O . GLY A 1 200 ? 5.691 -19.547 0.055 1 98.69 200 GLY A O 1
ATOM 1463 N N . ILE A 1 201 ? 3.564 -19.234 -0.501 1 98.75 201 ILE A N 1
ATOM 1464 C CA . ILE A 1 201 ? 3.188 -20.594 -0.147 1 98.75 201 ILE A CA 1
ATOM 1465 C C . ILE A 1 201 ? 3.781 -21.578 -1.158 1 98.75 201 ILE A C 1
ATOM 1467 O O . ILE A 1 201 ? 4.406 -22.578 -0.777 1 98.75 201 ILE A O 1
ATOM 1471 N N . THR A 1 202 ? 3.607 -21.281 -2.443 1 98.81 202 THR A N 1
ATOM 1472 C CA . THR A 1 202 ? 4.207 -22.125 -3.475 1 98.81 202 THR A CA 1
ATOM 1473 C C . THR A 1 202 ? 5.727 -22.141 -3.34 1 98.81 202 THR A C 1
ATOM 1475 O O . THR A 1 202 ? 6.359 -23.188 -3.512 1 98.81 202 THR A O 1
ATOM 1478 N N . ARG A 1 203 ? 6.309 -20.984 -3.07 1 98.88 203 ARG A N 1
ATOM 1479 C CA . ARG A 1 203 ? 7.746 -20.906 -2.826 1 98.88 203 ARG A CA 1
ATOM 1480 C C . ARG A 1 203 ? 8.172 -21.891 -1.749 1 98.88 203 ARG A C 1
ATOM 1482 O O . ARG A 1 203 ? 9.133 -22.641 -1.936 1 98.88 203 ARG A O 1
ATOM 1489 N N . ALA A 1 204 ? 7.465 -21.844 -0.601 1 98.81 204 ALA A N 1
ATOM 1490 C CA . ALA A 1 204 ? 7.816 -22.703 0.524 1 98.81 204 ALA A CA 1
ATOM 1491 C C . ALA A 1 204 ? 7.699 -24.172 0.144 1 98.81 204 ALA A C 1
ATOM 1493 O O . ALA A 1 204 ? 8.539 -25 0.532 1 98.81 204 ALA A O 1
ATOM 1494 N N . LEU A 1 205 ? 6.695 -24.516 -0.579 1 98.88 205 LEU A N 1
ATOM 1495 C CA . LEU A 1 205 ? 6.492 -25.891 -1.013 1 98.88 205 LEU A CA 1
ATOM 1496 C C . LEU A 1 205 ? 7.594 -26.328 -1.978 1 98.88 205 LEU A C 1
ATOM 1498 O O . LEU A 1 205 ? 8.109 -27.438 -1.88 1 98.88 205 LEU A O 1
ATOM 1502 N N . VAL A 1 206 ? 7.965 -25.469 -2.881 1 98.88 206 VAL A N 1
ATOM 1503 C CA . VAL A 1 206 ? 9.016 -25.766 -3.844 1 98.88 206 VAL A CA 1
ATOM 1504 C C . VAL A 1 206 ? 10.352 -25.953 -3.119 1 98.88 206 VAL A C 1
ATOM 1506 O O . VAL A 1 206 ? 11.117 -26.859 -3.43 1 98.88 206 VAL A O 1
ATOM 1509 N N . VAL A 1 207 ? 10.609 -25.062 -2.143 1 98.88 207 VAL A N 1
ATOM 1510 C CA . VAL A 1 207 ? 11.82 -25.219 -1.353 1 98.88 207 VAL A CA 1
ATOM 1511 C C . VAL A 1 207 ? 11.844 -26.594 -0.69 1 98.88 207 VAL A C 1
ATOM 1513 O O . VAL A 1 207 ? 12.836 -27.312 -0.779 1 98.88 207 VAL A O 1
ATOM 1516 N N . ARG A 1 208 ? 10.766 -26.969 -0.11 1 98.44 208 ARG A N 1
ATOM 1517 C CA . ARG A 1 208 ? 10.664 -28.234 0.612 1 98.44 208 ARG A CA 1
ATOM 1518 C C . ARG A 1 208 ? 10.797 -29.422 -0.337 1 98.44 208 ARG A C 1
ATOM 1520 O O . ARG A 1 208 ? 11.492 -30.391 -0.03 1 98.44 208 ARG A O 1
ATOM 1527 N N . TRP A 1 209 ? 10.18 -29.359 -1.45 1 98.56 209 TRP A N 1
ATOM 1528 C CA . TRP A 1 209 ? 10.023 -30.531 -2.314 1 98.56 209 TRP A CA 1
ATOM 1529 C C . TRP A 1 209 ? 11.234 -30.688 -3.227 1 98.56 209 TRP A C 1
ATOM 1531 O O . TRP A 1 209 ? 11.516 -31.797 -3.703 1 98.56 209 TRP A O 1
ATOM 1541 N N . THR A 1 210 ? 11.961 -29.594 -3.531 1 98.62 210 THR A N 1
ATOM 1542 C CA . THR A 1 210 ? 13.07 -29.688 -4.477 1 98.62 210 THR A CA 1
ATOM 1543 C C . THR A 1 210 ? 14.406 -29.625 -3.75 1 98.62 210 THR A C 1
ATOM 1545 O O . THR A 1 210 ? 15.453 -29.891 -4.34 1 98.62 210 THR A O 1
ATOM 1548 N N . GLY A 1 211 ? 14.359 -29.188 -2.498 1 98.31 211 GLY A N 1
ATOM 1549 C CA . GLY A 1 211 ? 15.609 -29 -1.772 1 98.31 211 GLY A CA 1
ATOM 1550 C C . GLY A 1 211 ? 16.312 -27.703 -2.127 1 98.31 211 GLY A C 1
ATOM 1551 O O . GLY A 1 211 ? 17.516 -27.562 -1.921 1 98.31 211 GLY A O 1
ATOM 1552 N N . ALA A 1 212 ? 15.594 -26.75 -2.701 1 98.88 212 ALA A N 1
ATOM 1553 C CA . ALA A 1 212 ? 16.156 -25.453 -3.031 1 98.88 212 ALA A CA 1
ATOM 1554 C C . ALA A 1 212 ? 16.75 -24.781 -1.798 1 98.88 212 ALA A C 1
ATOM 1556 O O . ALA A 1 212 ? 16.281 -24.984 -0.68 1 98.88 212 ALA A O 1
ATOM 1557 N N . GLU A 1 213 ? 17.766 -24 -2.025 1 98.81 213 GLU A N 1
ATOM 1558 C CA . GLU A 1 213 ? 18.469 -23.328 -0.943 1 98.81 213 GLU A CA 1
ATOM 1559 C C . GLU A 1 213 ? 18.109 -21.844 -0.897 1 98.81 213 GLU A C 1
ATOM 1561 O O . GLU A 1 213 ? 18.031 -21.188 -1.937 1 98.81 213 GLU A O 1
ATOM 1566 N N . GLU A 1 214 ? 17.875 -21.375 0.309 1 98.88 214 GLU A N 1
ATOM 1567 C CA . GLU A 1 214 ? 17.719 -19.938 0.517 1 98.88 214 GLU A CA 1
ATOM 1568 C C . GLU A 1 214 ? 19.062 -19.266 0.766 1 98.88 214 GLU A C 1
ATOM 1570 O O . GLU A 1 214 ? 19.797 -19.656 1.676 1 98.88 214 GLU A O 1
ATOM 1575 N N . THR A 1 215 ? 19.344 -18.312 -0.014 1 98.75 215 THR A N 1
ATOM 1576 C CA . THR A 1 215 ? 20.578 -17.562 0.155 1 98.75 215 THR A CA 1
ATOM 1577 C C . THR A 1 215 ? 20.438 -16.156 -0.41 1 98.75 215 THR A C 1
ATOM 1579 O O . THR A 1 215 ? 19.609 -15.898 -1.278 1 98.75 215 THR A O 1
ATOM 1582 N N . ASP A 1 216 ? 21.188 -15.234 0.187 1 98.69 216 ASP A N 1
ATOM 1583 C CA . ASP A 1 216 ? 21.234 -13.898 -0.402 1 98.69 216 ASP A CA 1
ATOM 1584 C C . ASP A 1 216 ? 21.812 -13.945 -1.816 1 98.69 216 ASP A C 1
ATOM 1586 O O . ASP A 1 216 ? 22.828 -14.594 -2.059 1 98.69 216 ASP A O 1
ATOM 1590 N N . LEU A 1 217 ? 21.109 -13.32 -2.703 1 98.88 217 LEU A N 1
ATOM 1591 C CA . LEU A 1 217 ? 21.5 -13.266 -4.105 1 98.88 217 LEU A CA 1
ATOM 1592 C C . LEU A 1 217 ? 21.562 -11.82 -4.594 1 98.88 217 LEU A C 1
ATOM 1594 O O . LEU A 1 217 ? 20.594 -11.07 -4.453 1 98.88 217 LEU A O 1
ATOM 1598 N N . PRO A 1 218 ? 22.766 -11.438 -5.113 1 98.81 218 PRO A N 1
ATOM 1599 C CA . PRO A 1 218 ? 22.75 -10.125 -5.762 1 98.81 218 PRO A CA 1
ATOM 1600 C C . PRO A 1 218 ? 21.812 -10.086 -6.973 1 98.81 218 PRO A C 1
ATOM 1602 O O . PRO A 1 218 ? 21.656 -11.094 -7.664 1 98.81 218 PRO A O 1
ATOM 1605 N N . LEU A 1 219 ? 21.25 -8.922 -7.285 1 98.75 219 LEU A N 1
ATOM 1606 C CA . LEU A 1 219 ? 20.328 -8.797 -8.398 1 98.75 219 LEU A CA 1
ATOM 1607 C C . LEU A 1 219 ? 20.969 -9.266 -9.703 1 98.75 219 LEU A C 1
ATOM 1609 O O . LEU A 1 219 ? 20.297 -9.836 -10.562 1 98.75 219 LEU A O 1
ATOM 1613 N N . ASP A 1 220 ? 22.234 -9.055 -9.867 1 98.25 220 ASP A N 1
ATOM 1614 C CA . ASP A 1 220 ? 22.906 -9.305 -11.141 1 98.25 220 ASP A CA 1
ATOM 1615 C C . ASP A 1 220 ? 23.078 -10.805 -11.391 1 98.25 220 ASP A C 1
ATOM 1617 O O . ASP A 1 220 ? 23.516 -11.219 -12.469 1 98.25 220 ASP A O 1
ATOM 1621 N N . VAL A 1 221 ? 22.672 -11.664 -10.391 1 98.88 221 VAL A N 1
ATOM 1622 C CA . VAL A 1 221 ? 22.656 -13.102 -10.617 1 98.88 221 VAL A CA 1
ATOM 1623 C C . VAL A 1 221 ? 21.75 -13.422 -11.812 1 98.88 221 VAL A C 1
ATOM 1625 O O . VAL A 1 221 ? 21.953 -14.43 -12.492 1 98.88 221 VAL A O 1
ATOM 1628 N N . LEU A 1 222 ? 20.781 -12.578 -12.102 1 98.88 222 LEU A N 1
ATOM 1629 C CA . LEU A 1 222 ? 19.844 -12.75 -13.219 1 98.88 222 LEU A CA 1
ATOM 1630 C C . LEU A 1 222 ? 20.594 -12.703 -14.555 1 98.88 222 LEU A C 1
ATOM 1632 O O . LEU A 1 222 ? 20.078 -13.188 -15.562 1 98.88 222 LEU A O 1
ATOM 1636 N N . GLU A 1 223 ? 21.781 -12.18 -14.578 1 98.25 223 GLU A N 1
ATOM 1637 C CA . GLU A 1 223 ? 22.562 -12.031 -15.797 1 98.25 223 GLU A CA 1
ATOM 1638 C C . GLU A 1 223 ? 23.375 -13.289 -16.078 1 98.25 223 GLU A C 1
ATOM 1640 O O . GLU A 1 223 ? 23.844 -13.5 -17.203 1 98.25 223 GLU A O 1
ATOM 1645 N N . THR A 1 224 ? 23.531 -14.117 -15.055 1 98 224 THR A N 1
ATOM 1646 C CA . THR A 1 224 ? 24.484 -15.211 -15.234 1 98 224 THR A CA 1
ATOM 1647 C C . THR A 1 224 ? 23.844 -16.547 -14.914 1 98 224 THR A C 1
ATOM 1649 O O . THR A 1 224 ? 24.391 -17.609 -15.258 1 98 224 THR A O 1
ATOM 1652 N N . ALA A 1 225 ? 22.719 -16.594 -14.211 1 98.75 225 ALA A N 1
ATOM 1653 C CA . ALA A 1 225 ? 22.078 -17.844 -13.82 1 98.75 225 ALA A CA 1
ATOM 1654 C C . ALA A 1 225 ? 21.828 -18.734 -15.031 1 98.75 225 ALA A C 1
ATOM 1656 O O . ALA A 1 225 ? 21.469 -18.25 -16.109 1 98.75 225 ALA A O 1
ATOM 1657 N N . ASP A 1 226 ? 21.938 -20.047 -14.852 1 98.75 226 ASP A N 1
ATOM 1658 C CA . ASP A 1 226 ? 21.703 -21.016 -15.922 1 98.75 226 ASP A CA 1
ATOM 1659 C C . ASP A 1 226 ? 20.219 -21.078 -16.297 1 98.75 226 ASP A C 1
ATOM 1661 O O . ASP A 1 226 ? 19.875 -21.188 -17.469 1 98.75 226 ASP A O 1
ATOM 1665 N N . GLU A 1 227 ? 19.391 -21.125 -15.359 1 98.88 227 GLU A N 1
ATOM 1666 C CA . GLU A 1 227 ? 17.938 -21.109 -15.477 1 98.88 227 GLU A CA 1
ATOM 1667 C C . GLU A 1 227 ? 17.297 -20.172 -14.445 1 98.88 227 GLU A C 1
ATOM 1669 O O . GLU A 1 227 ? 17.922 -19.875 -13.414 1 98.88 227 GLU A O 1
ATOM 1674 N N . ILE A 1 228 ? 16.172 -19.672 -14.742 1 98.94 228 ILE A N 1
ATOM 1675 C CA . ILE A 1 228 ? 15.352 -18.859 -13.828 1 98.94 228 ILE A CA 1
ATOM 1676 C C . ILE A 1 228 ? 13.906 -19.344 -13.891 1 98.94 228 ILE A C 1
ATOM 1678 O O . ILE A 1 228 ? 13.383 -19.641 -14.969 1 98.94 228 ILE A O 1
ATOM 1682 N N . PHE A 1 229 ? 13.25 -19.422 -12.758 1 98.94 229 PHE A N 1
ATOM 1683 C CA . PHE A 1 229 ? 11.82 -19.703 -12.773 1 98.94 229 PHE A CA 1
ATOM 1684 C C . PHE A 1 229 ? 11.109 -18.953 -11.648 1 98.94 229 PHE A C 1
ATOM 1686 O O . PHE A 1 229 ? 11.75 -18.531 -10.688 1 98.94 229 PHE A O 1
ATOM 1693 N N . LEU A 1 230 ? 9.812 -18.75 -11.805 1 98.94 230 LEU A N 1
ATOM 1694 C CA . LEU A 1 230 ? 8.938 -18.078 -10.859 1 98.94 230 LEU A CA 1
ATOM 1695 C C . LEU A 1 230 ? 8.016 -19.062 -10.156 1 98.94 230 LEU A C 1
ATOM 1697 O O . LEU A 1 230 ? 7.695 -20.125 -10.711 1 98.94 230 LEU A O 1
ATOM 1701 N N . THR A 1 231 ? 7.652 -18.703 -8.984 1 98.94 231 THR A N 1
ATOM 1702 C CA . THR A 1 231 ? 6.594 -19.453 -8.305 1 98.94 231 THR A CA 1
ATOM 1703 C C . THR A 1 231 ? 5.512 -18.516 -7.797 1 98.94 231 THR A C 1
ATOM 1705 O O . THR A 1 231 ? 5.809 -17.406 -7.348 1 98.94 231 THR A O 1
ATOM 1708 N N . SER A 1 232 ? 4.273 -18.859 -7.891 1 98.56 232 SER A N 1
ATOM 1709 C CA . SER A 1 232 ? 3.096 -18.25 -7.289 1 98.56 232 SER A CA 1
ATOM 1710 C C . SER A 1 232 ? 1.896 -19.188 -7.344 1 98.56 232 SER A C 1
ATOM 1712 O O . SER A 1 232 ? 1.962 -20.25 -7.965 1 98.56 232 SER A O 1
ATOM 1714 N N . THR A 1 233 ? 0.857 -18.797 -6.723 1 97.81 233 THR A N 1
ATOM 1715 C CA . THR A 1 233 ? -0.332 -19.625 -6.59 1 97.81 233 THR A CA 1
ATOM 1716 C C . THR A 1 233 ? -0.849 -20.062 -7.957 1 97.81 233 THR A C 1
ATOM 1718 O O . THR A 1 233 ? -1.138 -21.234 -8.172 1 97.81 233 THR A O 1
ATOM 1721 N N . LEU A 1 234 ? -0.867 -19.141 -8.906 1 97.06 234 LEU A N 1
ATOM 1722 C CA . LEU A 1 234 ? -1.471 -19.484 -10.195 1 97.06 234 LEU A CA 1
ATOM 1723 C C . LEU A 1 234 ? -0.403 -19.875 -11.211 1 97.06 234 LEU A C 1
ATOM 1725 O O . LEU A 1 234 ? -0.715 -20.453 -12.25 1 97.06 234 LEU A O 1
ATOM 1729 N N . ARG A 1 235 ? 0.839 -19.594 -10.891 1 97.88 235 ARG A N 1
ATOM 1730 C CA . ARG A 1 235 ? 1.931 -19.953 -11.789 1 97.88 235 ARG A CA 1
ATOM 1731 C C . ARG A 1 235 ? 2.479 -21.344 -11.445 1 97.88 235 ARG A C 1
ATOM 1733 O O . ARG A 1 235 ? 3.16 -21.953 -12.266 1 97.88 235 ARG A O 1
ATOM 1740 N N . ASP A 1 236 ? 2.174 -21.828 -10.258 1 98.44 236 ASP A N 1
ATOM 1741 C CA . ASP A 1 236 ? 2.949 -22.953 -9.773 1 98.44 236 ASP A CA 1
ATOM 1742 C C . ASP A 1 236 ? 4.445 -22.719 -9.945 1 98.44 236 ASP A C 1
ATOM 1744 O O . ASP A 1 236 ? 5.004 -21.797 -9.344 1 98.44 236 ASP A O 1
ATOM 1748 N N . VAL A 1 237 ? 5.043 -23.547 -10.75 1 98.88 237 VAL A N 1
ATOM 1749 C CA . VAL A 1 237 ? 6.41 -23.297 -11.195 1 98.88 237 VAL A CA 1
ATOM 1750 C C . VAL A 1 237 ? 6.414 -22.922 -12.672 1 98.88 237 VAL A C 1
ATOM 1752 O O . VAL A 1 237 ? 5.91 -23.672 -13.516 1 98.88 237 VAL A O 1
ATOM 1755 N N . GLN A 1 238 ? 6.898 -21.734 -13.016 1 98.94 238 GLN A N 1
ATOM 1756 C CA . GLN A 1 238 ? 6.902 -21.266 -14.398 1 98.94 238 GLN A CA 1
ATOM 1757 C C . GLN A 1 238 ? 8.305 -20.828 -14.828 1 98.94 238 GLN A C 1
ATOM 1759 O O . GLN A 1 238 ? 8.922 -19.984 -14.188 1 98.94 238 GLN A O 1
ATOM 1764 N N . ALA A 1 239 ? 8.727 -21.375 -15.922 1 98.94 239 ALA A N 1
ATOM 1765 C CA . ALA A 1 239 ? 10.062 -21.031 -16.422 1 98.94 239 ALA A CA 1
ATOM 1766 C C . ALA A 1 239 ? 10.109 -19.594 -16.938 1 98.94 239 ALA A C 1
ATOM 1768 O O . ALA A 1 239 ? 9.086 -19.031 -17.328 1 98.94 239 ALA A O 1
ATOM 1769 N N . VAL A 1 240 ? 11.266 -18.984 -16.891 1 98.94 240 VAL A N 1
ATOM 1770 C CA . VAL A 1 240 ? 11.523 -17.688 -17.531 1 98.94 240 VAL A CA 1
ATOM 1771 C C . VAL A 1 240 ? 12.367 -17.891 -18.781 1 98.94 240 VAL A C 1
ATOM 1773 O O . VAL A 1 240 ? 13.422 -18.531 -18.75 1 98.94 240 VAL A O 1
ATOM 1776 N N . HIS A 1 241 ? 11.859 -17.359 -19.906 1 98.88 241 HIS A N 1
ATOM 1777 C CA . HIS A 1 241 ? 12.617 -17.547 -21.125 1 98.88 241 HIS A CA 1
ATOM 1778 C C . HIS A 1 241 ? 13.336 -16.25 -21.531 1 98.88 241 HIS A C 1
ATOM 1780 O O . HIS A 1 241 ? 14.164 -16.25 -22.438 1 98.88 241 HIS A O 1
ATOM 1786 N N . ARG A 1 242 ? 13 -15.141 -20.844 1 98.81 242 ARG A N 1
ATOM 1787 C CA . ARG A 1 242 ? 13.664 -13.875 -21.125 1 98.81 242 ARG A CA 1
ATOM 1788 C C . ARG A 1 242 ? 13.664 -12.969 -19.891 1 98.81 242 ARG A C 1
ATOM 1790 O O . ARG A 1 242 ? 12.633 -12.797 -19.25 1 98.81 242 ARG A O 1
ATOM 1797 N N . VAL A 1 243 ? 14.789 -12.469 -19.531 1 98.75 243 VAL A N 1
ATOM 1798 C CA . VAL A 1 243 ? 14.938 -11.406 -18.547 1 98.75 243 VAL A CA 1
ATOM 1799 C C . VAL A 1 243 ? 15.516 -10.156 -19.203 1 98.75 243 VAL A C 1
ATOM 1801 O O . VAL A 1 243 ? 16.672 -10.164 -19.656 1 98.75 243 VAL A O 1
ATOM 1804 N N . ASP A 1 244 ? 14.711 -9.086 -19.172 1 98.25 244 ASP A N 1
ATOM 1805 C CA . ASP A 1 244 ? 15.125 -7.879 -19.875 1 98.25 244 ASP A CA 1
ATOM 1806 C C . ASP A 1 244 ? 15.477 -8.203 -21.328 1 98.25 244 ASP A C 1
ATOM 1808 O O . ASP A 1 244 ? 14.617 -8.648 -22.094 1 98.25 244 ASP A O 1
ATOM 1812 N N . SER A 1 245 ? 16.703 -8.07 -21.703 1 97.69 245 SER A N 1
ATOM 1813 C CA . SER A 1 245 ? 17.078 -8.352 -23.094 1 97.69 245 SER A CA 1
ATOM 1814 C C . SER A 1 245 ? 17.766 -9.711 -23.203 1 97.69 245 SER A C 1
ATOM 1816 O O . SER A 1 245 ? 18.078 -10.164 -24.297 1 97.69 245 SER A O 1
ATOM 1818 N N . ARG A 1 246 ? 17.922 -10.438 -22.141 1 98.38 246 ARG A N 1
ATOM 1819 C CA . ARG A 1 246 ? 18.625 -11.711 -22.141 1 98.38 246 ARG A CA 1
ATOM 1820 C C . ARG A 1 246 ? 17.672 -12.875 -22.375 1 98.38 246 ARG A C 1
ATOM 1822 O O . ARG A 1 246 ? 16.719 -13.062 -21.625 1 98.38 246 ARG A O 1
ATOM 1829 N N . GLU A 1 247 ? 18.047 -13.664 -23.344 1 98.31 247 GLU A N 1
ATOM 1830 C CA . GLU A 1 247 ? 17.266 -14.859 -23.625 1 98.31 247 GLU A CA 1
ATOM 1831 C C . GLU A 1 247 ? 17.828 -16.078 -22.906 1 98.31 247 GLU A C 1
ATOM 1833 O O . GLU A 1 247 ? 19.047 -16.25 -22.844 1 98.31 247 GLU A O 1
ATOM 1838 N N . LEU A 1 248 ? 16.984 -16.812 -22.312 1 97.69 248 LEU A N 1
ATOM 1839 C CA . LEU A 1 248 ? 17.328 -18.078 -21.688 1 97.69 248 LEU A CA 1
ATOM 1840 C C . LEU A 1 248 ? 16.781 -19.25 -22.484 1 97.69 248 LEU A C 1
ATOM 1842 O O . LEU A 1 248 ? 15.562 -19.453 -22.547 1 97.69 248 LEU A O 1
ATOM 1846 N N . THR A 1 249 ? 17.656 -20.047 -23.188 1 94.75 249 THR A N 1
ATOM 1847 C CA . THR A 1 249 ? 17.266 -21.188 -24.031 1 94.75 249 THR A CA 1
ATOM 1848 C C . THR A 1 249 ? 18.078 -22.422 -23.672 1 94.75 249 THR A C 1
ATOM 1850 O O . THR A 1 249 ? 19.297 -22.344 -23.531 1 94.75 249 THR A O 1
ATOM 1853 N N . PRO A 1 250 ? 17.422 -23.438 -23.484 1 95.5 250 PRO A N 1
ATOM 1854 C CA . PRO A 1 250 ? 15.984 -23.703 -23.578 1 95.5 250 PRO A CA 1
ATOM 1855 C C . PRO A 1 250 ? 15.219 -23.219 -22.344 1 95.5 250 PRO A C 1
ATOM 1857 O O . PRO A 1 250 ? 15.805 -23.078 -21.266 1 95.5 250 PRO A O 1
ATOM 1860 N N . ALA A 1 251 ? 13.984 -23 -22.359 1 96.56 251 ALA A N 1
ATOM 1861 C CA . ALA A 1 251 ? 13.062 -22.719 -21.266 1 96.56 251 ALA A CA 1
ATOM 1862 C C . ALA A 1 251 ? 11.742 -23.469 -21.469 1 96.56 251 ALA A C 1
ATOM 1864 O O . ALA A 1 251 ? 11 -23.188 -22.422 1 96.56 251 ALA A O 1
ATOM 1865 N N . PRO A 1 252 ? 11.5 -24.391 -20.656 1 98.38 252 PRO A N 1
ATOM 1866 C CA . PRO A 1 252 ? 12.227 -24.641 -19.406 1 98.38 252 PRO A CA 1
ATOM 1867 C C . PRO A 1 252 ? 13.547 -25.375 -19.625 1 98.38 252 PRO A C 1
ATOM 1869 O O . PRO A 1 252 ? 13.641 -26.234 -20.5 1 98.38 252 PRO A O 1
ATOM 1872 N N . GLY A 1 253 ? 14.57 -25 -18.875 1 98.56 253 GLY A N 1
ATOM 1873 C CA . GLY A 1 253 ? 15.75 -25.844 -18.766 1 98.56 253 GLY A CA 1
ATOM 1874 C C . GLY A 1 253 ? 15.508 -27.109 -17.969 1 98.56 253 GLY A C 1
ATOM 1875 O O . GLY A 1 253 ? 14.445 -27.281 -17.375 1 98.56 253 GLY A O 1
ATOM 1876 N N . PRO A 1 254 ? 16.5 -28 -17.969 1 98.62 254 PRO A N 1
ATOM 1877 C CA . PRO A 1 254 ? 16.266 -29.328 -17.375 1 98.62 254 PRO A CA 1
ATOM 1878 C C . PRO A 1 254 ? 15.977 -29.25 -15.875 1 98.62 254 PRO A C 1
ATOM 1880 O O . PRO A 1 254 ? 15.172 -30.031 -15.359 1 98.62 254 PRO A O 1
ATOM 1883 N N . VAL A 1 255 ? 16.625 -28.375 -15.156 1 98.81 255 VAL A N 1
ATOM 1884 C CA . VAL A 1 255 ? 16.422 -28.266 -13.711 1 98.81 255 VAL A CA 1
ATOM 1885 C C . VAL A 1 255 ? 15.031 -27.703 -13.43 1 98.81 255 VAL A C 1
ATOM 1887 O O . VAL A 1 255 ? 14.312 -28.203 -12.562 1 98.81 255 VAL A O 1
ATOM 1890 N N . THR A 1 256 ? 14.617 -26.688 -14.156 1 98.88 256 THR A N 1
ATOM 1891 C CA . THR A 1 256 ? 13.289 -26.094 -14.008 1 98.88 256 THR A CA 1
ATOM 1892 C C . THR A 1 256 ? 12.203 -27.094 -14.391 1 98.88 256 THR A C 1
ATOM 1894 O O . THR A 1 256 ? 11.188 -27.203 -13.703 1 98.88 256 THR A O 1
ATOM 1897 N N . ALA A 1 257 ? 12.43 -27.797 -15.461 1 98.81 257 ALA A N 1
ATOM 1898 C CA . ALA A 1 257 ? 11.469 -28.812 -15.891 1 98.81 257 ALA A CA 1
ATOM 1899 C C . ALA A 1 257 ? 11.258 -29.859 -14.797 1 98.81 257 ALA A C 1
ATOM 1901 O O . ALA A 1 257 ? 10.133 -30.297 -14.562 1 98.81 257 ALA A O 1
ATOM 1902 N N . LYS A 1 258 ? 12.352 -30.266 -14.242 1 98.81 258 LYS A N 1
ATOM 1903 C CA . LYS A 1 258 ? 12.258 -31.219 -13.141 1 98.81 258 LYS A CA 1
ATOM 1904 C C . LYS A 1 258 ? 11.477 -30.625 -11.969 1 98.81 258 LYS A C 1
ATOM 1906 O O . LYS A 1 258 ? 10.641 -31.312 -11.367 1 98.81 258 LYS A O 1
ATOM 1911 N N . ALA A 1 259 ? 11.727 -29.375 -11.609 1 98.88 259 ALA A N 1
ATOM 1912 C CA . ALA A 1 259 ? 11 -28.703 -10.531 1 98.88 259 ALA A CA 1
ATOM 1913 C C . ALA A 1 259 ? 9.508 -28.641 -10.844 1 98.88 259 ALA A C 1
ATOM 1915 O O . ALA A 1 259 ? 8.672 -28.844 -9.953 1 98.88 259 ALA A O 1
ATOM 1916 N N . MET A 1 260 ? 9.156 -28.328 -12.102 1 98.81 260 MET A N 1
ATOM 1917 C CA . MET A 1 260 ? 7.77 -28.312 -12.547 1 98.81 260 MET A CA 1
ATOM 1918 C C . MET A 1 260 ? 7.102 -29.656 -12.312 1 98.81 260 MET A C 1
ATOM 1920 O O . MET A 1 260 ? 5.996 -29.734 -11.773 1 98.81 260 MET A O 1
ATOM 1924 N N . ARG A 1 261 ? 7.781 -30.719 -12.68 1 98.69 261 ARG A N 1
ATOM 1925 C CA . ARG A 1 261 ? 7.242 -32.062 -12.539 1 98.69 261 ARG A CA 1
ATOM 1926 C C . ARG A 1 261 ? 7.066 -32.438 -11.07 1 98.69 261 ARG A C 1
ATOM 1928 O O . ARG A 1 261 ? 6.047 -33 -10.68 1 98.69 261 ARG A O 1
ATOM 1935 N N . ILE A 1 262 ? 8.07 -32.125 -10.289 1 98.75 262 ILE A N 1
ATOM 1936 C CA . ILE A 1 262 ? 8.023 -32.406 -8.867 1 98.75 262 ILE A CA 1
ATOM 1937 C C . ILE A 1 262 ? 6.816 -31.719 -8.234 1 98.75 262 ILE A C 1
ATOM 1939 O O . ILE A 1 262 ? 6.066 -32.344 -7.469 1 98.75 262 ILE A O 1
ATOM 1943 N N . PHE A 1 263 ? 6.629 -30.5 -8.562 1 98.69 263 PHE A N 1
ATOM 1944 C CA . PHE A 1 263 ? 5.508 -29.75 -8.016 1 98.69 263 PHE A CA 1
ATOM 1945 C C . PHE A 1 263 ? 4.18 -30.375 -8.422 1 98.69 263 PHE A C 1
ATOM 1947 O O . PHE A 1 263 ? 3.303 -30.578 -7.582 1 98.69 263 PHE A O 1
ATOM 1954 N N . ASP A 1 264 ? 4.039 -30.672 -9.68 1 97.88 264 ASP A N 1
ATOM 1955 C CA . ASP A 1 264 ? 2.801 -31.25 -10.203 1 97.88 264 ASP A CA 1
ATOM 1956 C C . ASP A 1 264 ? 2.467 -32.562 -9.5 1 97.88 264 ASP A C 1
ATOM 1958 O O . ASP A 1 264 ? 1.312 -32.812 -9.141 1 97.88 264 ASP A O 1
ATOM 1962 N N . GLU A 1 265 ? 3.451 -33.312 -9.297 1 98.25 265 GLU A N 1
ATOM 1963 C CA . GLU A 1 265 ? 3.26 -34.625 -8.68 1 98.25 265 GLU A CA 1
ATOM 1964 C C . GLU A 1 265 ? 2.826 -34.5 -7.227 1 98.25 265 GLU A C 1
ATOM 1966 O O . GLU A 1 265 ? 1.886 -35.156 -6.789 1 98.25 265 GLU A O 1
ATOM 1971 N N . HIS A 1 266 ? 3.5 -33.656 -6.488 1 98.12 266 HIS A N 1
ATOM 1972 C CA . HIS A 1 266 ? 3.166 -33.438 -5.082 1 98.12 266 HIS A CA 1
ATOM 1973 C C . HIS A 1 266 ? 1.782 -32.812 -4.93 1 98.12 266 HIS A C 1
ATOM 1975 O O . HIS A 1 266 ? 1.004 -33.219 -4.066 1 98.12 266 HIS A O 1
ATOM 1981 N N . ALA A 1 267 ? 1.47 -31.828 -5.785 1 97.44 267 ALA A N 1
ATOM 1982 C CA . ALA A 1 267 ? 0.182 -31.141 -5.723 1 97.44 267 ALA A CA 1
ATOM 1983 C C . ALA A 1 267 ? -0.965 -32.094 -6.031 1 97.44 267 ALA A C 1
ATOM 1985 O O . ALA A 1 267 ? -2.053 -31.969 -5.461 1 97.44 267 ALA A O 1
ATOM 1986 N N . ALA A 1 268 ? -0.742 -33.031 -6.965 1 96.25 268 ALA A N 1
ATOM 1987 C CA . ALA A 1 268 ? -1.756 -34 -7.332 1 96.25 268 ALA A CA 1
ATOM 1988 C C . ALA A 1 268 ? -1.995 -35 -6.195 1 96.25 268 ALA A C 1
ATOM 1990 O O . ALA A 1 268 ? -3.109 -35.5 -6.023 1 96.25 268 ALA A O 1
ATOM 1991 N N . ARG A 1 269 ? -0.98 -35.219 -5.426 1 97 269 ARG A N 1
ATOM 1992 C CA . ARG A 1 269 ? -1.044 -36.188 -4.355 1 97 269 ARG A CA 1
ATOM 1993 C C . ARG A 1 269 ? -1.755 -35.625 -3.129 1 97 269 ARG A C 1
ATOM 1995 O O . ARG A 1 269 ? -2.436 -36.375 -2.408 1 97 269 ARG A O 1
ATOM 2002 N N . ASP A 1 270 ? -1.518 -34.344 -2.855 1 97.06 270 ASP A N 1
ATOM 2003 C CA . ASP A 1 270 ? -2.068 -33.688 -1.671 1 97.06 270 ASP A CA 1
ATOM 2004 C C . ASP A 1 270 ? -2.533 -32.281 -1.99 1 97.06 270 ASP A C 1
ATOM 2006 O O . ASP A 1 270 ? -1.712 -31.375 -2.184 1 97.06 270 ASP A O 1
ATOM 2010 N N . ARG A 1 271 ? -3.809 -32.094 -1.927 1 97.19 271 ARG A N 1
ATOM 2011 C CA . ARG A 1 271 ? -4.383 -30.828 -2.322 1 97.19 271 ARG A CA 1
ATOM 2012 C C . ARG A 1 271 ? -4.254 -29.797 -1.202 1 97.19 271 ARG A C 1
ATOM 2014 O O . ARG A 1 271 ? -4.461 -28.594 -1.422 1 97.19 271 ARG A O 1
ATOM 2021 N N . ASP A 1 272 ? -3.975 -30.156 -0.007 1 98.19 272 ASP A N 1
ATOM 2022 C CA . ASP A 1 272 ? -3.809 -29.25 1.125 1 98.19 272 ASP A CA 1
ATOM 2023 C C . ASP A 1 272 ? -2.586 -29.625 1.957 1 98.19 272 ASP A C 1
ATOM 2025 O O . ASP A 1 272 ? -2.713 -29.984 3.129 1 98.19 272 ASP A O 1
ATOM 2029 N N . PRO A 1 273 ? -1.444 -29.531 1.319 1 97.94 273 PRO A N 1
ATOM 2030 C CA . PRO A 1 273 ? -0.213 -29.969 1.987 1 97.94 273 PRO A CA 1
ATOM 2031 C C . PRO A 1 273 ? 0.138 -29.094 3.191 1 97.94 273 PRO A C 1
ATOM 2033 O O . PRO A 1 273 ? -0.392 -27.984 3.336 1 97.94 273 PRO A O 1
ATOM 2036 N N . SER A 1 274 ? 0.994 -29.625 4.105 1 95.38 274 SER A N 1
ATOM 2037 C CA . SER A 1 274 ? 1.535 -28.906 5.254 1 95.38 274 SER A CA 1
ATOM 2038 C C . SER A 1 274 ? 3.035 -28.672 5.102 1 95.38 274 SER A C 1
ATOM 2040 O O . SER A 1 274 ? 3.697 -29.344 4.312 1 95.38 274 SER A O 1
ATOM 2042 N N . LEU A 1 275 ? 3.635 -27.656 5.766 1 92.88 275 LEU A N 1
ATOM 2043 C CA . LEU A 1 275 ? 5.062 -27.359 5.75 1 92.88 275 LEU A CA 1
ATOM 2044 C C . LEU A 1 275 ? 5.738 -27.875 7.02 1 92.88 275 LEU A C 1
ATOM 2046 O O . LEU A 1 275 ? 6.965 -27.828 7.137 1 92.88 275 LEU A O 1
ATOM 2050 N N . GLY A 1 276 ? 4.918 -28.391 8.195 1 77.25 276 GLY A N 1
ATOM 2051 C CA . GLY A 1 276 ? 5.434 -29.047 9.383 1 77.25 276 GLY A CA 1
ATOM 2052 C C . GLY A 1 276 ? 5.211 -30.547 9.383 1 77.25 276 GLY A C 1
ATOM 2053 O O . GLY A 1 276 ? 4.414 -31.062 8.602 1 77.25 276 GLY A O 1
ATOM 2054 N N . MET B 1 1 ? -24.891 12.492 6.727 1 91.25 1 MET B N 1
ATOM 2055 C CA . MET B 1 1 ? -23.719 12.812 5.934 1 91.25 1 MET B CA 1
ATOM 2056 C C . MET B 1 1 ? -23.906 12.414 4.473 1 91.25 1 MET B C 1
ATOM 2058 O O . MET B 1 1 ? -24.484 11.359 4.188 1 91.25 1 MET B O 1
ATOM 2062 N N . LYS B 1 2 ? -23.703 13.328 3.582 1 98.06 2 LYS B N 1
ATOM 2063 C CA . LYS B 1 2 ? -23.766 13.039 2.152 1 98.06 2 LYS B CA 1
ATOM 2064 C C . LYS B 1 2 ? -22.359 12.867 1.567 1 98.06 2 LYS B C 1
ATOM 2066 O O . LYS B 1 2 ? -21.438 13.602 1.92 1 98.06 2 LYS B O 1
ATOM 2071 N N . ILE B 1 3 ? -22.312 11.914 0.68 1 98.81 3 ILE B N 1
ATOM 2072 C CA . ILE B 1 3 ? -21.031 11.578 0.057 1 98.81 3 ILE B CA 1
ATOM 2073 C C . ILE B 1 3 ? -21.203 11.539 -1.461 1 98.81 3 ILE B C 1
ATOM 2075 O O . ILE B 1 3 ? -22.203 11.031 -1.975 1 98.81 3 ILE B O 1
ATOM 2079 N N . TRP B 1 4 ? -20.297 12.133 -2.152 1 98.88 4 TRP B N 1
ATOM 2080 C CA . TRP B 1 4 ? -20.266 12.039 -3.607 1 98.88 4 TRP B CA 1
ATOM 2081 C C . TRP B 1 4 ? -19.688 10.703 -4.055 1 98.88 4 TRP B C 1
ATOM 2083 O O . TRP B 1 4 ? -18.609 10.297 -3.594 1 98.88 4 TRP B O 1
ATOM 2093 N N . VAL B 1 5 ? -20.391 9.961 -4.867 1 98.81 5 VAL B N 1
ATOM 2094 C CA . VAL B 1 5 ? -19.891 8.719 -5.453 1 98.81 5 VAL B CA 1
ATOM 2095 C C . VAL B 1 5 ? -20.172 8.711 -6.953 1 98.81 5 VAL B C 1
ATOM 2097 O O . VAL B 1 5 ? -21.344 8.664 -7.367 1 98.81 5 VAL B O 1
ATOM 2100 N N . ASN B 1 6 ? -19.156 8.789 -7.75 1 97.88 6 ASN B N 1
ATOM 2101 C CA . ASN B 1 6 ? -19.219 8.609 -9.195 1 97.88 6 ASN B CA 1
ATOM 2102 C C . ASN B 1 6 ? -20.359 9.414 -9.812 1 97.88 6 ASN B C 1
ATOM 2104 O O . ASN B 1 6 ? -21.203 8.867 -10.516 1 97.88 6 ASN B O 1
ATOM 2108 N N . GLY B 1 7 ? -20.391 10.641 -9.555 1 97.25 7 GLY B N 1
ATOM 2109 C CA . GLY B 1 7 ? -21.25 11.539 -10.32 1 97.25 7 GLY B CA 1
ATOM 2110 C C . GLY B 1 7 ? -22.469 12 -9.547 1 97.25 7 GLY B C 1
ATOM 2111 O O . GLY B 1 7 ? -23.25 12.828 -10.031 1 97.25 7 GLY B O 1
ATOM 2112 N N . GLY B 1 8 ? -22.547 11.492 -8.258 1 97.62 8 GLY B N 1
ATOM 2113 C CA . GLY B 1 8 ? -23.75 11.906 -7.539 1 97.62 8 GLY B CA 1
ATOM 2114 C C . GLY B 1 8 ? -23.594 11.836 -6.031 1 97.62 8 GLY B C 1
ATOM 2115 O O . GLY B 1 8 ? -22.672 11.172 -5.527 1 97.62 8 GLY B O 1
ATOM 2116 N N . LEU B 1 9 ? -24.5 12.586 -5.352 1 98.56 9 LEU B N 1
ATOM 2117 C CA . LEU B 1 9 ? -24.531 12.586 -3.895 1 98.56 9 LEU B CA 1
ATOM 2118 C C . LEU B 1 9 ? -25.406 11.453 -3.365 1 98.56 9 LEU B C 1
ATOM 2120 O O . LEU B 1 9 ? -26.469 11.172 -3.908 1 98.56 9 LEU B O 1
ATOM 2124 N N . HIS B 1 10 ? -24.922 10.828 -2.395 1 98.69 10 HIS B N 1
ATOM 2125 C CA . HIS B 1 10 ? -25.625 9.75 -1.719 1 98.69 10 HIS B CA 1
ATOM 2126 C C . HIS B 1 10 ? -25.594 9.938 -0.205 1 98.69 10 HIS B C 1
ATOM 2128 O O . HIS B 1 10 ? -24.656 10.523 0.334 1 98.69 10 HIS B O 1
ATOM 2134 N N . ASP B 1 11 ? -26.656 9.398 0.439 1 98.12 11 ASP B N 1
ATOM 2135 C CA . ASP B 1 11 ? -26.531 9.211 1.881 1 98.12 11 ASP B CA 1
ATOM 2136 C C . ASP B 1 11 ? -25.406 8.234 2.209 1 98.12 11 ASP B C 1
ATOM 2138 O O . ASP B 1 11 ? -25.156 7.289 1.454 1 98.12 11 ASP B O 1
ATOM 2142 N N . ALA B 1 12 ? -24.781 8.445 3.328 1 96 12 ALA B N 1
ATOM 2143 C CA . ALA B 1 12 ? -23.641 7.633 3.715 1 96 12 ALA B CA 1
ATOM 2144 C C . ALA B 1 12 ? -23.969 6.145 3.646 1 96 12 ALA B C 1
ATOM 2146 O O . ALA B 1 12 ? -23.141 5.336 3.225 1 96 12 ALA B O 1
ATOM 2147 N N . GLU B 1 13 ? -25.156 5.738 4.031 1 95.56 13 GLU B N 1
ATOM 2148 C CA . GLU B 1 13 ? -25.562 4.336 4.078 1 95.56 13 GLU B CA 1
ATOM 2149 C C . GLU B 1 13 ? -25.688 3.754 2.672 1 95.56 13 GLU B C 1
ATOM 2151 O O . GLU B 1 13 ? -25.641 2.535 2.49 1 95.56 13 GLU B O 1
ATOM 2156 N N . ASN B 1 14 ? -25.812 4.641 1.673 1 97.19 14 ASN B N 1
ATOM 2157 C CA . ASN B 1 14 ? -25.984 4.219 0.287 1 97.19 14 ASN B CA 1
ATOM 2158 C C . ASN B 1 14 ? -24.766 4.566 -0.561 1 97.19 14 ASN B C 1
ATOM 2160 O O . ASN B 1 14 ? -24.797 4.422 -1.784 1 97.19 14 ASN B O 1
ATOM 2164 N N . ALA B 1 15 ? -23.797 5.098 0.054 1 98.56 15 ALA B N 1
ATOM 2165 C CA . ALA B 1 15 ? -22.547 5.391 -0.647 1 98.56 15 ALA B CA 1
ATOM 2166 C C . ALA B 1 15 ? -21.672 4.152 -0.738 1 98.56 15 ALA B C 1
ATOM 2168 O O . ALA B 1 15 ? -20.906 3.855 0.186 1 98.56 15 ALA B O 1
ATOM 2169 N N . LEU B 1 16 ? -21.844 3.447 -1.821 1 98.38 16 LEU B N 1
ATOM 2170 C CA . LEU B 1 16 ? -21.266 2.115 -1.977 1 98.38 16 LEU B CA 1
ATOM 2171 C C . LEU B 1 16 ? -20.453 2.023 -3.258 1 98.38 16 LEU B C 1
ATOM 2173 O O . LEU B 1 16 ? -20.656 2.801 -4.191 1 98.38 16 LEU B O 1
ATOM 2177 N N . VAL B 1 17 ? -19.5 1.14 -3.291 1 98.19 17 VAL B N 1
ATOM 2178 C CA . VAL B 1 17 ? -18.734 0.793 -4.477 1 98.19 17 VAL B CA 1
ATOM 2179 C C . VAL B 1 17 ? -18.641 -0.726 -4.609 1 98.19 17 VAL B C 1
ATOM 2181 O O . VAL B 1 17 ? -18.859 -1.454 -3.643 1 98.19 17 VAL B O 1
ATOM 2184 N N . SER B 1 18 ? -18.375 -1.19 -5.805 1 98.44 18 SER B N 1
ATOM 2185 C CA . SER B 1 18 ? -18.172 -2.617 -6.035 1 98.44 18 SER B CA 1
ATOM 2186 C C . SER B 1 18 ? -17.016 -3.154 -5.191 1 98.44 18 SER B C 1
ATOM 2188 O O . SER B 1 18 ? -15.984 -2.498 -5.051 1 98.44 18 SER B O 1
ATOM 2190 N N . VAL B 1 19 ? -17.188 -4.383 -4.68 1 98.62 19 VAL B N 1
ATOM 2191 C CA . VAL B 1 19 ? -16.109 -5.035 -3.93 1 98.62 19 VAL B CA 1
ATOM 2192 C C . VAL B 1 19 ? -14.961 -5.367 -4.863 1 98.62 19 VAL B C 1
ATOM 2194 O O . VAL B 1 19 ? -13.867 -5.719 -4.41 1 98.62 19 VAL B O 1
ATOM 2197 N N . LEU B 1 20 ? -15.18 -5.191 -6.18 1 98.06 20 LEU B N 1
ATOM 2198 C CA . LEU B 1 20 ? -14.148 -5.469 -7.176 1 98.06 20 LEU B CA 1
ATOM 2199 C C . LEU B 1 20 ? -13.398 -4.195 -7.547 1 98.06 20 LEU B C 1
ATOM 2201 O O . LEU B 1 20 ? -12.516 -4.219 -8.414 1 98.06 20 LEU B O 1
ATOM 2205 N N . ASP B 1 21 ? -13.797 -3.066 -6.926 1 98.62 21 ASP B N 1
ATOM 2206 C CA . ASP B 1 21 ? -13.023 -1.85 -7.152 1 98.62 21 ASP B CA 1
ATOM 2207 C C . ASP B 1 21 ? -11.539 -2.072 -6.848 1 98.62 21 ASP B C 1
ATOM 2209 O O . ASP B 1 21 ? -11.195 -2.572 -5.777 1 98.62 21 ASP B O 1
ATOM 2213 N N . HIS B 1 22 ? -10.75 -1.653 -7.758 1 98.81 22 HIS B N 1
ATOM 2214 C CA . HIS B 1 22 ? -9.32 -1.952 -7.676 1 98.81 22 HIS B CA 1
ATOM 2215 C C . HIS B 1 22 ? -8.68 -1.239 -6.488 1 98.81 22 HIS B C 1
ATOM 2217 O O . HIS B 1 22 ? -7.641 -1.676 -5.984 1 98.81 22 HIS B O 1
ATOM 2223 N N . GLY B 1 23 ? -9.25 -0.12 -6.012 1 98.75 23 GLY B N 1
ATOM 2224 C CA . GLY B 1 23 ? -8.82 0.524 -4.781 1 98.75 23 GLY B CA 1
ATOM 2225 C C . GLY B 1 23 ? -8.992 -0.357 -3.559 1 98.75 23 GLY B C 1
ATOM 2226 O O . GLY B 1 23 ? -8.188 -0.289 -2.623 1 98.75 23 GLY B O 1
ATOM 2227 N N . LEU B 1 24 ? -9.992 -1.179 -3.564 1 98.69 24 LEU B N 1
ATOM 2228 C CA . LEU B 1 24 ? -10.25 -2.064 -2.436 1 98.69 24 LEU B CA 1
ATOM 2229 C C . LEU B 1 24 ? -9.359 -3.301 -2.498 1 98.69 24 LEU B C 1
ATOM 2231 O O . LEU B 1 24 ? -8.812 -3.732 -1.479 1 98.69 24 LEU B O 1
ATOM 2235 N N . THR B 1 25 ? -9.156 -3.838 -3.688 1 98.56 25 THR B N 1
ATOM 2236 C CA . THR B 1 25 ? -8.523 -5.145 -3.812 1 98.56 25 THR B CA 1
ATOM 2237 C C . THR B 1 25 ? -7.004 -5.02 -3.705 1 98.56 25 THR B C 1
ATOM 2239 O O . THR B 1 25 ? -6.34 -5.902 -3.154 1 98.56 25 THR B O 1
ATOM 2242 N N . VAL B 1 26 ? -6.484 -3.828 -4.227 1 98.62 26 VAL B N 1
ATOM 2243 C CA . VAL B 1 26 ? -5.027 -3.799 -4.254 1 98.62 26 VAL B CA 1
ATOM 2244 C C . VAL B 1 26 ? -4.535 -2.379 -3.979 1 98.62 26 VAL B C 1
ATOM 2246 O O . VAL B 1 26 ? -3.377 -2.055 -4.25 1 98.62 26 VAL B O 1
ATOM 2249 N N . GLY B 1 27 ? -5.352 -1.51 -3.5 1 98.62 27 GLY B N 1
ATOM 2250 C CA . GLY B 1 27 ? -4.91 -0.168 -3.154 1 98.62 27 GLY B CA 1
ATOM 2251 C C . GLY B 1 27 ? -4.5 0.657 -4.359 1 98.62 27 GLY B C 1
ATOM 2252 O O . GLY B 1 27 ? -3.57 1.461 -4.281 1 98.62 27 GLY B O 1
ATOM 2253 N N . ASP B 1 28 ? -5.125 0.421 -5.527 1 98.81 28 ASP B N 1
ATOM 2254 C CA . ASP B 1 28 ? -4.91 1.177 -6.758 1 98.81 28 ASP B CA 1
ATOM 2255 C C . ASP B 1 28 ? -5.734 2.461 -6.766 1 98.81 28 ASP B C 1
ATOM 2257 O O . ASP B 1 28 ? -6.73 2.559 -7.484 1 98.81 28 ASP B O 1
ATOM 2261 N N . GLY B 1 29 ? -5.27 3.412 -6.043 1 98.88 29 GLY B N 1
ATOM 2262 C CA . GLY B 1 29 ? -5.949 4.691 -5.918 1 98.88 29 GLY B CA 1
ATOM 2263 C C . GLY B 1 29 ? -5.074 5.781 -5.328 1 98.88 29 GLY B C 1
ATOM 2264 O O . GLY B 1 29 ? -3.98 5.504 -4.832 1 98.88 29 GLY B O 1
ATOM 2265 N N . VAL B 1 30 ? -5.531 7.004 -5.504 1 98.94 30 VAL B N 1
ATOM 2266 C CA . VAL B 1 30 ? -4.895 8.195 -4.941 1 98.94 30 VAL B CA 1
ATOM 2267 C C . VAL B 1 30 ? -5.922 9.008 -4.164 1 98.94 30 VAL B C 1
ATOM 2269 O O . VAL B 1 30 ? -7.129 8.82 -4.324 1 98.94 30 VAL B O 1
ATOM 2272 N N . PHE B 1 31 ? -5.359 9.906 -3.252 1 98.94 31 PHE B N 1
ATOM 2273 C CA . PHE B 1 31 ? -6.324 10.695 -2.49 1 98.94 31 PHE B CA 1
ATOM 2274 C C . PHE B 1 31 ? -5.742 12.047 -2.105 1 98.94 31 PHE B C 1
ATOM 2276 O O . PHE B 1 31 ? -4.535 12.266 -2.215 1 98.94 31 PHE B O 1
ATOM 2283 N N . GLU B 1 32 ? -6.59 12.906 -1.722 1 98.88 32 GLU B N 1
ATOM 2284 C CA . GLU B 1 32 ? -6.258 14.172 -1.073 1 98.88 32 GLU B CA 1
ATOM 2285 C C . GLU B 1 32 ? -7.113 14.398 0.171 1 98.88 32 GLU B C 1
ATOM 2287 O O . GLU B 1 32 ? -8.273 13.977 0.218 1 98.88 32 GLU B O 1
ATOM 2292 N N . THR B 1 33 ? -6.582 14.938 1.113 1 98.62 33 THR B N 1
ATOM 2293 C CA . THR B 1 33 ? -7.285 15.547 2.238 1 98.62 33 THR B CA 1
ATOM 2294 C C . THR B 1 33 ? -7.195 17.062 2.176 1 98.62 33 THR B C 1
ATOM 2296 O O . THR B 1 33 ? -6.098 17.625 2.104 1 98.62 33 THR B O 1
ATOM 2299 N N . VAL B 1 34 ? -8.32 17.688 2.197 1 98.81 34 VAL B N 1
ATOM 2300 C CA . VAL B 1 34 ? -8.398 19.141 2.107 1 98.81 34 VAL B CA 1
ATOM 2301 C C . VAL B 1 34 ? -9.102 19.703 3.346 1 98.81 34 VAL B C 1
ATOM 2303 O O . VAL B 1 34 ? -10.109 19.141 3.795 1 98.81 34 VAL B O 1
ATOM 2306 N N . LYS B 1 35 ? -8.531 20.734 3.9 1 98.56 35 LYS B N 1
ATOM 2307 C CA . LYS B 1 35 ? -9.164 21.406 5.027 1 98.56 35 LYS B CA 1
ATOM 2308 C C . LYS B 1 35 ? -10.398 22.188 4.574 1 98.56 35 LYS B C 1
ATOM 2310 O O . LYS B 1 35 ? -10.328 22.969 3.613 1 98.56 35 LYS B O 1
ATOM 2315 N N . ALA B 1 36 ? -11.5 21.938 5.191 1 98.19 36 ALA B N 1
ATOM 2316 C CA . ALA B 1 36 ? -12.734 22.688 4.961 1 98.19 36 ALA B CA 1
ATOM 2317 C C . ALA B 1 36 ? -13.102 23.516 6.188 1 98.19 36 ALA B C 1
ATOM 2319 O O . ALA B 1 36 ? -13.273 22.984 7.285 1 98.19 36 ALA B O 1
ATOM 2320 N N . GLU B 1 37 ? -13.242 24.797 6.043 1 96.94 37 GLU B N 1
ATOM 2321 C CA . GLU B 1 37 ? -13.641 25.703 7.109 1 96.94 37 GLU B CA 1
ATOM 2322 C C . GLU B 1 37 ? -14.828 26.562 6.688 1 96.94 37 GLU B C 1
ATOM 2324 O O . GLU B 1 37 ? -14.727 27.359 5.746 1 96.94 37 GLU B O 1
ATOM 2329 N N . ARG B 1 38 ? -15.93 26.375 7.355 1 95.19 38 ARG B N 1
ATOM 2330 C CA . ARG B 1 38 ? -17.141 27.125 7.105 1 95.19 38 ARG B CA 1
ATOM 2331 C C . ARG B 1 38 ? -17.484 27.141 5.617 1 95.19 38 ARG B C 1
ATOM 2333 O O . ARG B 1 38 ? -17.703 28.203 5.027 1 95.19 38 ARG B O 1
ATOM 2340 N N . GLY B 1 39 ? -17.359 25.984 5.047 1 95.5 39 GLY B N 1
ATOM 2341 C CA . GLY B 1 39 ? -17.828 25.766 3.686 1 95.5 39 GLY B CA 1
ATOM 2342 C C . GLY B 1 39 ? -16.797 26.125 2.635 1 95.5 39 GLY B C 1
ATOM 2343 O O . GLY B 1 39 ? -17.062 26.031 1.436 1 95.5 39 GLY B O 1
ATOM 2344 N N . GLU B 1 40 ? -15.633 26.484 3.104 1 97.19 40 GLU B N 1
ATOM 2345 C CA . GLU B 1 40 ? -14.562 26.844 2.176 1 97.19 40 GLU B CA 1
ATOM 2346 C C . GLU B 1 40 ? -13.359 25.938 2.342 1 97.19 40 GLU B C 1
ATOM 2348 O O . GLU B 1 40 ? -13.008 25.562 3.463 1 97.19 40 GLU B O 1
ATOM 2353 N N . THR B 1 41 ? -12.727 25.609 1.166 1 98.62 41 THR B N 1
ATOM 2354 C CA . THR B 1 41 ? -11.523 24.781 1.197 1 98.62 41 THR B CA 1
ATOM 2355 C C . THR B 1 41 ? -10.266 25.656 1.272 1 98.62 41 THR B C 1
ATOM 2357 O O . THR B 1 41 ? -10.289 26.812 0.877 1 98.62 41 THR B O 1
ATOM 2360 N N . PHE B 1 42 ? -9.25 25.156 1.778 1 98.69 42 PHE B N 1
ATOM 2361 C CA . PHE B 1 42 ? -7.945 25.812 1.758 1 98.69 42 PHE B CA 1
ATOM 2362 C C . PHE B 1 42 ? -7 25.094 0.794 1 98.69 42 PHE B C 1
ATOM 2364 O O . PHE B 1 42 ? -6.832 23.875 0.866 1 98.69 42 PHE B O 1
ATOM 2371 N N . ALA B 1 43 ? -6.363 25.797 -0.161 1 98.81 43 ALA B N 1
ATOM 2372 C CA . ALA B 1 43 ? -5.324 25.375 -1.094 1 98.81 43 ALA B CA 1
ATOM 2373 C C . ALA B 1 43 ? -5.836 24.266 -2.012 1 98.81 43 ALA B C 1
ATOM 2375 O O . ALA B 1 43 ? -5.09 23.344 -2.367 1 98.81 43 ALA B O 1
ATOM 2376 N N . LEU B 1 44 ? -7.09 24.359 -2.416 1 98.81 44 LEU B N 1
ATOM 2377 C CA . LEU B 1 44 ? -7.707 23.297 -3.217 1 98.81 44 LEU B CA 1
ATOM 2378 C C . LEU B 1 44 ? -6.957 23.109 -4.531 1 98.81 44 LEU B C 1
ATOM 2380 O O . LEU B 1 44 ? -6.746 21.969 -4.969 1 98.81 44 LEU B O 1
ATOM 2384 N N . THR B 1 45 ? -6.566 24.172 -5.145 1 98.75 45 THR B N 1
ATOM 2385 C CA . THR B 1 45 ? -5.887 24.078 -6.43 1 98.75 45 THR B CA 1
ATOM 2386 C C . THR B 1 45 ? -4.594 23.281 -6.301 1 98.75 45 THR B C 1
ATOM 2388 O O . THR B 1 45 ? -4.32 22.391 -7.121 1 98.75 45 THR B O 1
ATOM 2391 N N . LEU B 1 46 ? -3.812 23.562 -5.273 1 98.88 46 LEU B N 1
ATOM 2392 C CA . LEU B 1 46 ? -2.57 22.828 -5.043 1 98.88 46 LEU B CA 1
ATOM 2393 C C . LEU B 1 46 ? -2.852 21.344 -4.773 1 98.88 46 LEU B C 1
ATOM 2395 O O . LEU B 1 46 ? -2.109 20.484 -5.234 1 98.88 46 LEU B O 1
ATOM 2399 N N . HIS B 1 47 ? -3.904 21.094 -4.066 1 98.88 47 HIS B N 1
ATOM 2400 C CA . HIS B 1 47 ? -4.285 19.719 -3.797 1 98.88 47 HIS B CA 1
ATOM 2401 C C . HIS B 1 47 ? -4.672 18.984 -5.082 1 98.88 47 HIS B C 1
ATOM 2403 O O . HIS B 1 47 ? -4.305 17.828 -5.273 1 98.88 47 HIS B O 1
ATOM 2409 N N . LEU B 1 48 ? -5.402 19.656 -5.934 1 98.88 48 LEU B N 1
ATOM 2410 C CA . LEU B 1 48 ? -5.852 19.031 -7.168 1 98.88 48 LEU B CA 1
ATOM 2411 C C . LEU B 1 48 ? -4.688 18.812 -8.125 1 98.88 48 LEU B C 1
ATOM 2413 O O . LEU B 1 48 ? -4.664 17.828 -8.867 1 98.88 48 LEU B O 1
ATOM 2417 N N . GLU B 1 49 ? -3.736 19.703 -8.109 1 98.69 49 GLU B N 1
ATOM 2418 C CA . GLU B 1 49 ? -2.508 19.484 -8.867 1 98.69 49 GLU B CA 1
ATOM 2419 C C . GLU B 1 49 ? -1.771 18.25 -8.383 1 98.69 49 GLU B C 1
ATOM 2421 O O . GLU B 1 49 ? -1.309 17.438 -9.188 1 98.69 49 GLU B O 1
ATOM 2426 N N . ARG B 1 50 ? -1.687 18.109 -7.102 1 98.75 50 ARG B N 1
ATOM 2427 C CA . ARG B 1 50 ? -1.008 16.938 -6.566 1 98.75 50 ARG B CA 1
ATOM 2428 C C . ARG B 1 50 ? -1.81 15.672 -6.84 1 98.75 50 ARG B C 1
ATOM 2430 O O . ARG B 1 50 ? -1.234 14.609 -7.082 1 98.75 50 ARG B O 1
ATOM 2437 N N . LEU B 1 51 ? -3.127 15.766 -6.754 1 98.94 51 LEU B N 1
ATOM 2438 C CA . LEU B 1 51 ? -3.967 14.625 -7.105 1 98.94 51 LEU B CA 1
ATOM 2439 C C . LEU B 1 51 ? -3.635 14.125 -8.508 1 98.94 51 LEU B C 1
ATOM 2441 O O . LEU B 1 51 ? -3.475 12.914 -8.719 1 98.94 51 LEU B O 1
ATOM 2445 N N . THR B 1 52 ? -3.504 15.062 -9.414 1 98.88 52 THR B N 1
ATOM 2446 C CA . THR B 1 52 ? -3.213 14.734 -10.797 1 98.88 52 THR B CA 1
ATOM 2447 C C . THR B 1 52 ? -1.822 14.117 -10.93 1 98.88 52 THR B C 1
ATOM 2449 O O . THR B 1 52 ? -1.644 13.117 -11.625 1 98.88 52 THR B O 1
ATOM 2452 N N . ARG B 1 53 ? -0.84 14.648 -10.242 1 9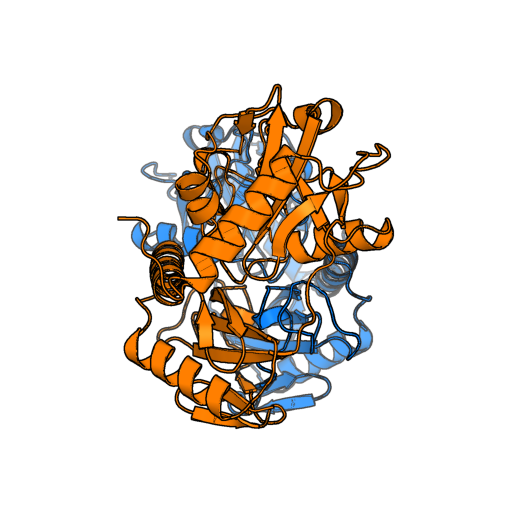8.75 53 ARG B N 1
ATOM 2453 C CA . ARG B 1 53 ? 0.516 14.109 -10.273 1 98.75 53 ARG B CA 1
ATOM 2454 C C . ARG B 1 53 ? 0.554 12.688 -9.711 1 98.75 53 ARG B C 1
ATOM 2456 O O . ARG B 1 53 ? 1.219 11.812 -10.266 1 98.75 53 ARG B O 1
ATOM 2463 N N . SER B 1 54 ? -0.122 12.508 -8.602 1 98.88 54 SER B N 1
ATOM 2464 C CA . SER B 1 54 ? -0.165 11.18 -7.996 1 98.88 54 SER B CA 1
ATOM 2465 C C . SER B 1 54 ? -0.868 10.18 -8.914 1 98.88 54 SER B C 1
ATOM 2467 O O . SER B 1 54 ? -0.428 9.031 -9.047 1 98.88 54 SER B O 1
ATOM 2469 N N . ALA B 1 55 ? -2.018 10.625 -9.539 1 98.88 55 ALA B N 1
ATOM 2470 C CA . ALA B 1 55 ? -2.734 9.758 -10.469 1 98.88 55 ALA B CA 1
ATOM 2471 C C . ALA B 1 55 ? -1.834 9.32 -11.625 1 98.88 55 ALA B C 1
ATOM 2473 O O . ALA B 1 55 ? -1.721 8.133 -11.922 1 98.88 55 ALA B O 1
ATOM 2474 N N . ARG B 1 56 ? -1.134 10.25 -12.219 1 98.75 56 ARG B N 1
ATOM 2475 C CA . ARG B 1 56 ? -0.23 9.961 -13.328 1 98.75 56 ARG B CA 1
ATOM 2476 C C . ARG B 1 56 ? 0.889 9.023 -12.883 1 98.75 56 ARG B C 1
ATOM 2478 O O . ARG B 1 56 ? 1.227 8.07 -13.594 1 98.75 56 ARG B O 1
ATOM 2485 N N . GLY B 1 57 ? 1.431 9.312 -11.719 1 98.56 57 GLY B N 1
ATOM 2486 C CA . GLY B 1 57 ? 2.488 8.453 -11.203 1 98.56 57 GLY B CA 1
ATOM 2487 C C . GLY B 1 57 ? 2.043 7.023 -10.977 1 98.56 57 GLY B C 1
ATOM 2488 O O . GLY B 1 57 ? 2.826 6.09 -11.148 1 98.56 57 GLY B O 1
ATOM 2489 N N . LEU B 1 58 ? 0.807 6.863 -10.609 1 98.69 58 LEU B N 1
ATOM 2490 C CA . LEU B 1 58 ? 0.246 5.539 -10.367 1 98.69 58 LEU B CA 1
ATOM 2491 C C . LEU B 1 58 ? -0.183 4.883 -11.68 1 98.69 58 LEU B C 1
ATOM 2493 O O . LEU B 1 58 ? -0.424 3.676 -11.719 1 98.69 58 LEU B O 1
ATOM 2497 N N . GLY B 1 59 ? -0.261 5.621 -12.734 1 98.12 59 GLY B N 1
ATOM 2498 C CA . GLY B 1 59 ? -0.685 5.117 -14.031 1 98.12 59 GLY B CA 1
ATOM 2499 C C . GLY B 1 59 ? -2.178 5.254 -14.266 1 98.12 59 GLY B C 1
ATOM 2500 O O . GLY B 1 59 ? -2.73 4.621 -15.164 1 98.12 59 GLY B O 1
ATOM 2501 N N . LEU B 1 60 ? -2.863 6.039 -13.508 1 98.62 60 LEU B N 1
ATOM 2502 C CA . LEU B 1 60 ? -4.277 6.336 -13.711 1 98.62 60 LEU B CA 1
ATOM 2503 C C . LEU B 1 60 ? -4.453 7.504 -14.68 1 98.62 60 LEU B C 1
ATOM 2505 O O . LEU B 1 60 ? -3.564 8.352 -14.805 1 98.62 60 LEU B O 1
ATOM 2509 N N . PRO B 1 61 ? -5.625 7.543 -15.352 1 98.38 61 PRO B N 1
ATOM 2510 C CA . PRO B 1 61 ? -5.891 8.742 -16.141 1 98.38 61 PRO B CA 1
ATOM 2511 C C . PRO B 1 61 ? -6.027 10 -15.289 1 98.38 61 PRO B C 1
ATOM 2513 O O . PRO B 1 61 ? -6.34 9.906 -14.094 1 98.38 61 PRO B O 1
ATOM 2516 N N . ASP B 1 62 ? -5.805 11.133 -15.906 1 98.75 62 ASP B N 1
ATOM 2517 C CA . ASP B 1 62 ? -6.02 12.398 -15.203 1 98.75 62 ASP B CA 1
ATOM 2518 C C . ASP B 1 62 ? -7.449 12.492 -14.68 1 98.75 62 ASP B C 1
ATOM 2520 O O . ASP B 1 62 ? -8.406 12.211 -15.406 1 98.75 62 ASP B O 1
ATOM 2524 N N . PRO B 1 63 ? -7.57 12.859 -13.438 1 98.75 63 PRO B N 1
ATOM 2525 C CA . PRO B 1 63 ? -8.938 13.141 -12.984 1 98.75 63 PRO B CA 1
ATOM 2526 C C . PRO B 1 63 ? -9.578 14.312 -13.727 1 98.75 63 PRO B C 1
ATOM 2528 O O . PRO B 1 63 ? -8.875 15.234 -14.148 1 98.75 63 PRO B O 1
ATOM 2531 N N . ASP B 1 64 ? -10.867 14.203 -13.938 1 98.69 64 ASP B N 1
ATOM 2532 C CA . ASP B 1 64 ? -11.625 15.367 -14.398 1 98.69 64 ASP B CA 1
ATOM 2533 C C . ASP B 1 64 ? -11.758 16.406 -13.297 1 98.69 64 ASP B C 1
ATOM 2535 O O . ASP B 1 64 ? -12.648 16.312 -12.445 1 98.69 64 ASP B O 1
ATOM 2539 N N . LEU B 1 65 ? -10.914 17.406 -13.359 1 98.69 65 LEU B N 1
ATOM 2540 C CA . LEU B 1 65 ? -10.805 18.344 -12.25 1 98.69 65 LEU B CA 1
ATOM 2541 C C . LEU B 1 65 ? -12.086 19.156 -12.102 1 98.69 65 LEU B C 1
ATOM 2543 O O . LEU B 1 65 ? -12.422 19.609 -11 1 98.69 65 LEU B O 1
ATOM 2547 N N . ASP B 1 66 ? -12.797 19.375 -13.188 1 98.56 66 ASP B N 1
ATOM 2548 C CA . ASP B 1 66 ? -14.094 20.047 -13.078 1 98.56 66 ASP B CA 1
ATOM 2549 C C . ASP B 1 66 ? -15.078 19.203 -12.266 1 98.56 66 ASP B C 1
ATOM 2551 O O . ASP B 1 66 ? -15.805 19.734 -11.422 1 98.56 66 ASP B O 1
ATOM 2555 N N . GLU B 1 67 ? -15.117 17.938 -12.555 1 98.69 67 GLU B N 1
ATOM 2556 C CA . GLU B 1 67 ? -15.977 17.062 -11.766 1 98.69 67 GLU B CA 1
ATOM 2557 C C . GLU B 1 67 ? -15.547 17.047 -10.305 1 98.69 67 GLU B C 1
ATOM 2559 O O . GLU B 1 67 ? -16.391 17.062 -9.406 1 98.69 67 GLU B O 1
ATOM 2564 N N . VAL B 1 68 ? -14.234 16.969 -10.078 1 98.94 68 VAL B N 1
ATOM 2565 C CA . VAL B 1 68 ? -13.734 16.922 -8.711 1 98.94 68 VAL B CA 1
ATOM 2566 C C . VAL B 1 68 ? -14.172 18.188 -7.957 1 98.94 68 VAL B C 1
ATOM 2568 O O . VAL B 1 68 ? -14.641 18.109 -6.82 1 98.94 68 VAL B O 1
ATOM 2571 N N . ARG B 1 69 ? -14 19.328 -8.57 1 98.81 69 ARG B N 1
ATOM 2572 C CA . ARG B 1 69 ? -14.406 20.578 -7.945 1 98.81 69 ARG B CA 1
ATOM 2573 C C . ARG B 1 69 ? -15.906 20.594 -7.672 1 98.81 69 ARG B C 1
ATOM 2575 O O . ARG B 1 69 ? -16.344 21.047 -6.613 1 98.81 69 ARG B O 1
ATOM 2582 N N . ARG B 1 70 ? -16.656 20.125 -8.648 1 98.69 70 ARG B N 1
ATOM 2583 C CA . ARG B 1 70 ? -18.109 20.031 -8.461 1 98.69 70 ARG B CA 1
ATOM 2584 C C . ARG B 1 70 ? -18.453 19.125 -7.293 1 98.69 70 ARG B C 1
ATOM 2586 O O . ARG B 1 70 ? -19.344 19.438 -6.492 1 98.69 70 ARG B O 1
ATOM 2593 N N . ALA B 1 71 ? -17.812 18 -7.227 1 98.88 71 ALA B N 1
ATOM 2594 C CA . ALA B 1 71 ? -18.047 17.062 -6.141 1 98.88 71 ALA B CA 1
ATOM 2595 C C . ALA B 1 71 ? -17.734 17.688 -4.789 1 98.88 71 ALA B C 1
ATOM 2597 O O . ALA B 1 71 ? -18.516 17.562 -3.844 1 98.88 71 ALA B O 1
ATOM 2598 N N . CYS B 1 72 ? -16.562 18.391 -4.699 1 98.81 72 CYS B N 1
ATOM 2599 C CA . CYS B 1 72 ? -16.172 19.047 -3.459 1 98.81 72 CYS B CA 1
ATOM 2600 C C . CYS B 1 72 ? -17.219 20.062 -3.029 1 98.81 72 CYS B C 1
ATOM 2602 O O . CYS B 1 72 ? -17.641 20.078 -1.872 1 98.81 72 CYS B O 1
ATOM 2604 N N . ALA B 1 73 ? -17.609 20.844 -3.955 1 98.62 73 ALA B N 1
ATOM 2605 C CA . ALA B 1 73 ? -18.609 21.875 -3.662 1 98.62 73 ALA B CA 1
ATOM 2606 C C . ALA B 1 73 ? -19.922 21.266 -3.199 1 98.62 73 ALA B C 1
ATOM 2608 O O . ALA B 1 73 ? -20.516 21.719 -2.227 1 98.62 73 ALA B O 1
ATOM 2609 N N . ALA B 1 74 ? -20.344 20.234 -3.91 1 98.69 74 ALA B N 1
ATOM 2610 C CA . ALA B 1 74 ? -21.609 19.562 -3.588 1 98.69 74 ALA B CA 1
ATOM 2611 C C . ALA B 1 74 ? -21.578 18.969 -2.189 1 98.69 74 ALA B C 1
ATOM 2613 O O . ALA B 1 74 ? -22.531 19.078 -1.427 1 98.69 74 ALA B O 1
ATOM 2614 N N . VAL B 1 75 ? -20.531 18.359 -1.84 1 98.81 75 VAL B N 1
ATOM 2615 C CA . VAL B 1 75 ? -20.375 17.703 -0.544 1 98.81 75 VAL B CA 1
ATOM 2616 C C . VAL B 1 75 ? -20.328 18.75 0.564 1 98.81 75 VAL B C 1
ATOM 2618 O O . VAL B 1 75 ? -20.953 18.578 1.612 1 98.81 75 VAL B O 1
ATOM 2621 N N . LEU B 1 76 ? -19.594 19.844 0.333 1 98.62 76 LEU B N 1
ATOM 2622 C CA . LEU B 1 76 ? -19.5 20.922 1.314 1 98.62 76 LEU B CA 1
ATOM 2623 C C . LEU B 1 76 ? -20.875 21.531 1.574 1 98.62 76 LEU B C 1
ATOM 2625 O O . LEU B 1 76 ? -21.25 21.766 2.727 1 98.62 76 LEU B O 1
ATOM 2629 N N . ASP B 1 77 ? -21.578 21.719 0.506 1 98.38 77 ASP B N 1
ATOM 2630 C CA . ASP B 1 77 ? -22.906 22.328 0.615 1 98.38 77 ASP B CA 1
ATOM 2631 C C . ASP B 1 77 ? -23.859 21.391 1.361 1 98.38 77 ASP B C 1
ATOM 2633 O O . ASP B 1 77 ? -24.688 21.859 2.143 1 98.38 77 ASP B O 1
ATOM 2637 N N . ALA B 1 78 ? -23.719 20.172 1.128 1 98.38 78 ALA B N 1
ATOM 2638 C CA . ALA B 1 78 ? -24.656 19.188 1.671 1 98.38 78 ALA B CA 1
ATOM 2639 C C . ALA B 1 78 ? -24.328 18.875 3.133 1 98.38 78 ALA B C 1
ATOM 2641 O O . ALA B 1 78 ? -25.156 18.281 3.838 1 98.38 78 ALA B O 1
ATOM 2642 N N . ASN B 1 79 ? -23.172 19.25 3.619 1 98.19 79 ASN B N 1
ATOM 2643 C CA . ASN B 1 79 ? -22.719 18.906 4.965 1 98.19 79 ASN B CA 1
ATOM 2644 C C . ASN B 1 79 ? -22.141 20.109 5.688 1 98.19 79 ASN B C 1
ATOM 2646 O O . ASN B 1 79 ? -20.969 20.141 6.031 1 98.19 79 ASN B O 1
ATOM 2650 N N . PRO B 1 80 ? -22.938 21.094 6.012 1 97.25 80 PRO B N 1
ATOM 2651 C CA . PRO B 1 80 ? -22.375 22.266 6.688 1 97.25 80 PRO B CA 1
ATOM 2652 C C . PRO B 1 80 ? -21.719 21.906 8.023 1 97.25 80 PRO B C 1
ATOM 2654 O O . PRO B 1 80 ? -22.281 21.141 8.812 1 97.25 80 PRO B O 1
ATOM 2657 N N . MET B 1 81 ? -20.531 22.406 8.258 1 96.81 81 MET B N 1
ATOM 2658 C CA . MET B 1 81 ? -19.797 22.234 9.508 1 96.81 81 MET B CA 1
ATOM 2659 C C . MET B 1 81 ? -18.719 23.281 9.664 1 96.81 81 MET B C 1
ATOM 2661 O O . MET B 1 81 ? -18.312 23.922 8.68 1 96.81 81 MET B O 1
ATOM 2665 N N . GLU B 1 82 ? -18.297 23.547 10.859 1 97.5 82 GLU B N 1
ATOM 2666 C CA . GLU B 1 82 ? -17.328 24.594 11.156 1 97.5 82 GLU B CA 1
ATOM 2667 C C . GLU B 1 82 ? -15.938 24.234 10.633 1 97.5 82 GLU B C 1
ATOM 2669 O O . GLU B 1 82 ? -15.266 25.062 10.016 1 97.5 82 GLU B O 1
ATOM 2674 N N . LEU B 1 83 ? -15.484 23.078 10.914 1 98.12 83 LEU B N 1
ATOM 2675 C CA . LEU B 1 83 ? -14.188 22.562 10.508 1 98.12 83 LEU B CA 1
ATOM 2676 C C . LEU B 1 83 ? -14.297 21.094 10.117 1 98.12 83 LEU B C 1
ATOM 2678 O O . LEU B 1 83 ? -14.844 20.281 10.875 1 98.12 83 LEU B O 1
ATOM 2682 N N . GLY B 1 84 ? -13.836 20.812 8.906 1 97.81 84 GLY B N 1
ATOM 2683 C CA . GLY B 1 84 ? -13.977 19.438 8.445 1 97.81 84 GLY B CA 1
ATOM 2684 C C . GLY B 1 84 ? -12.789 18.953 7.633 1 97.81 84 GLY B C 1
ATOM 2685 O O . GLY B 1 84 ? -11.984 19.75 7.16 1 97.81 84 GLY B O 1
ATOM 2686 N N . ARG B 1 85 ? -12.68 17.656 7.547 1 98.06 85 ARG B N 1
ATOM 2687 C CA . ARG B 1 85 ? -11.766 16.922 6.676 1 98.06 85 ARG B CA 1
ATOM 2688 C C . ARG B 1 85 ? -12.461 16.5 5.387 1 98.06 85 ARG B C 1
ATOM 2690 O O . ARG B 1 85 ? -13.312 15.609 5.395 1 98.06 85 ARG B O 1
ATOM 2697 N N . LEU B 1 86 ? -12.148 17.172 4.305 1 98.62 86 LEU B N 1
ATOM 2698 C CA . LEU B 1 86 ? -12.656 16.781 2.99 1 98.62 86 LEU B CA 1
ATOM 2699 C C . LEU B 1 86 ? -11.719 15.789 2.314 1 98.62 86 LEU B C 1
ATOM 2701 O O . LEU B 1 86 ? -10.578 16.125 1.989 1 98.62 86 LEU B O 1
ATOM 2705 N N . ARG B 1 87 ? -12.219 14.555 2.102 1 98.75 87 ARG B N 1
ATOM 2706 C CA . ARG B 1 87 ? -11.422 13.469 1.529 1 98.75 87 ARG B CA 1
ATOM 2707 C C . ARG B 1 87 ? -11.836 13.195 0.087 1 98.75 87 ARG B C 1
ATOM 2709 O O . ARG B 1 87 ? -12.992 12.867 -0.182 1 98.75 87 ARG B O 1
ATOM 2716 N N . ILE B 1 88 ? -10.914 13.398 -0.83 1 98.94 88 ILE B N 1
ATOM 2717 C CA . ILE B 1 88 ? -11.086 13.055 -2.238 1 98.94 88 ILE B CA 1
ATOM 2718 C C . ILE B 1 88 ? -10.359 11.75 -2.543 1 98.94 88 ILE B C 1
ATOM 2720 O O . ILE B 1 88 ? -9.141 11.641 -2.344 1 98.94 88 ILE B O 1
ATOM 2724 N N . THR B 1 89 ? -11.055 10.742 -2.949 1 98.94 89 THR B N 1
ATOM 2725 C CA . THR B 1 89 ? -10.484 9.445 -3.295 1 98.94 89 THR B CA 1
ATOM 2726 C C . THR B 1 89 ? -10.766 9.102 -4.754 1 98.94 89 THR B C 1
ATOM 2728 O O . THR B 1 89 ? -11.914 9.203 -5.207 1 98.94 89 THR B O 1
ATOM 2731 N N . TYR B 1 90 ? -9.75 8.789 -5.488 1 98.94 90 TYR B N 1
ATOM 2732 C CA . TYR B 1 90 ? -9.781 8.461 -6.91 1 98.94 90 TYR B CA 1
ATOM 2733 C C . TYR B 1 90 ? -9.109 7.117 -7.172 1 98.94 90 TYR B C 1
ATOM 2735 O O . TYR B 1 90 ? -7.898 6.969 -6.961 1 98.94 90 TYR B O 1
ATOM 2743 N N . THR B 1 91 ? -9.922 6.07 -7.629 1 98.88 91 THR B N 1
ATOM 2744 C CA . THR B 1 91 ? -9.359 4.727 -7.734 1 98.88 91 THR B CA 1
ATOM 2745 C C . THR B 1 91 ? -9.414 4.238 -9.18 1 98.88 91 THR B C 1
ATOM 2747 O O . THR B 1 91 ? -10 4.891 -10.047 1 98.88 91 THR B O 1
ATOM 2750 N N . GLY B 1 92 ? -8.766 3.078 -9.406 1 98.5 92 GLY B N 1
ATOM 2751 C CA . GLY B 1 92 ? -8.758 2.443 -10.711 1 98.5 92 GLY B CA 1
ATOM 2752 C C . GLY B 1 92 ? -10.102 1.848 -11.094 1 98.5 92 GLY B C 1
ATOM 2753 O O . GLY B 1 92 ? -10.281 1.402 -12.234 1 98.5 92 GLY B O 1
ATOM 2754 N N . GLY B 1 93 ? -11.078 1.794 -10.18 1 98.25 93 GLY B N 1
ATOM 2755 C CA . GLY B 1 93 ? -12.43 1.349 -10.477 1 98.25 93 GLY B CA 1
ATOM 2756 C C . GLY B 1 93 ? -12.539 -0.153 -10.664 1 98.25 93 GLY B C 1
ATOM 2757 O O . GLY B 1 93 ? -11.664 -0.902 -10.211 1 98.25 93 GLY B O 1
ATOM 2758 N N . LEU B 1 94 ? -13.617 -0.596 -11.242 1 97.44 94 LEU B N 1
ATOM 2759 C CA . LEU B 1 94 ? -13.906 -2.008 -11.461 1 97.44 94 LEU B CA 1
ATOM 2760 C C . LEU B 1 94 ? -12.781 -2.682 -12.242 1 97.44 94 LEU B C 1
ATOM 2762 O O . LEU B 1 94 ? -12.438 -2.244 -13.344 1 97.44 94 LEU B O 1
ATOM 2766 N N . SER B 1 95 ? -12.234 -3.727 -11.703 1 96.25 95 SER B N 1
ATOM 2767 C CA . SER B 1 95 ? -11.094 -4.43 -12.281 1 96.25 95 SER B CA 1
ATOM 2768 C C . SER B 1 95 ? -11.141 -5.922 -11.969 1 96.25 95 SER B C 1
ATOM 2770 O O . SER B 1 95 ? -11.898 -6.348 -11.094 1 96.25 95 SER B O 1
ATOM 2772 N N . PRO B 1 96 ? -10.344 -6.73 -12.688 1 92.75 96 PRO B N 1
ATOM 2773 C CA . PRO B 1 96 ? -10.164 -8.133 -12.305 1 92.75 96 PRO B CA 1
ATOM 2774 C C . PRO B 1 96 ? -9.547 -8.297 -10.922 1 92.75 96 PRO B C 1
ATOM 2776 O O . PRO B 1 96 ? -9.164 -7.309 -10.289 1 92.75 96 PRO B O 1
ATOM 2779 N N . LEU B 1 97 ? -9.508 -9.477 -10.359 1 91.81 97 LEU B N 1
ATOM 2780 C CA . LEU B 1 97 ? -9.078 -9.781 -9 1 91.81 97 LEU B CA 1
ATOM 2781 C C . LEU B 1 97 ? -7.555 -9.797 -8.898 1 91.81 97 LEU B C 1
ATOM 2783 O O . LEU B 1 97 ? -7 -10.062 -7.832 1 91.81 97 LEU B O 1
ATOM 2787 N N . GLY B 1 98 ? -6.781 -9.469 -9.891 1 91.44 98 GLY B N 1
ATOM 2788 C CA . GLY B 1 98 ? -5.336 -9.336 -9.867 1 91.44 98 GLY B CA 1
ATOM 2789 C C . GLY B 1 98 ? -4.863 -7.895 -9.867 1 91.44 98 GLY B C 1
ATOM 2790 O O . GLY B 1 98 ? -5.648 -6.98 -9.609 1 91.44 98 GLY B O 1
ATOM 2791 N N . SER B 1 99 ? -3.516 -7.695 -10 1 92.69 99 SER B N 1
ATOM 2792 C CA . SER B 1 99 ? -2.924 -6.363 -9.969 1 92.69 99 SER B CA 1
ATOM 2793 C C . SER B 1 99 ? -3.145 -5.629 -11.289 1 92.69 99 SER B C 1
ATOM 2795 O O . SER B 1 99 ? -2.861 -4.434 -11.391 1 92.69 99 SER B O 1
ATOM 2797 N N . GLU B 1 100 ? -3.646 -6.32 -12.234 1 92.88 100 GLU B N 1
ATOM 2798 C CA . GLU B 1 100 ? -3.916 -5.672 -13.516 1 92.88 100 GLU B CA 1
ATOM 2799 C C . GLU B 1 100 ? -5.219 -4.875 -13.469 1 92.88 100 GLU B C 1
ATOM 2801 O O . GLU B 1 100 ? -6.223 -5.352 -12.938 1 92.88 100 GLU B O 1
ATOM 2806 N N . ARG B 1 101 ? -5.184 -3.691 -14.086 1 94.12 101 ARG B N 1
ATOM 2807 C CA . ARG B 1 101 ? -6.363 -2.83 -14.125 1 94.12 101 ARG B CA 1
ATOM 2808 C C . ARG B 1 101 ? -7.332 -3.275 -15.211 1 94.12 101 ARG B C 1
ATOM 2810 O O . ARG B 1 101 ? -6.914 -3.803 -16.25 1 94.12 101 ARG B O 1
ATOM 2817 N N . GLY B 1 102 ? -8.609 -3.004 -14.883 1 92.94 102 GLY B N 1
ATOM 2818 C CA . GLY B 1 102 ? -9.609 -3.143 -15.93 1 92.94 102 GLY B CA 1
ATOM 2819 C C . GLY B 1 102 ? -9.781 -1.885 -16.766 1 92.94 102 GLY B C 1
ATOM 2820 O O . GLY B 1 102 ? -9.023 -0.925 -16.609 1 92.94 102 GLY B O 1
ATOM 2821 N N . ASP B 1 103 ? -10.766 -1.972 -17.641 1 93.31 103 ASP B N 1
ATOM 2822 C CA . ASP B 1 103 ? -10.984 -0.858 -18.562 1 93.31 103 ASP B CA 1
ATOM 2823 C C . ASP B 1 103 ? -12.336 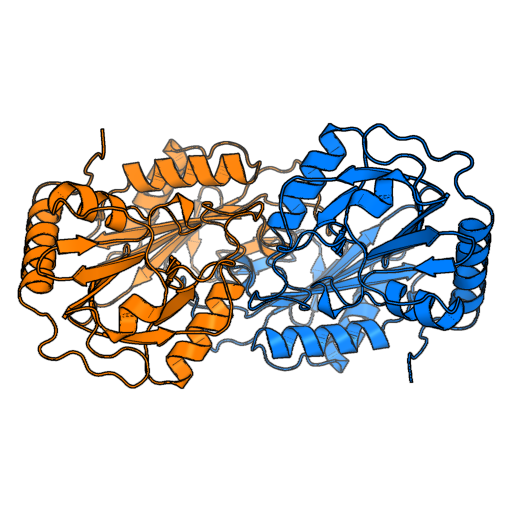-0.19 -18.312 1 93.31 103 ASP B C 1
ATOM 2825 O O . ASP B 1 103 ? -12.836 0.562 -19.141 1 93.31 103 ASP B O 1
ATOM 2829 N N . ALA B 1 104 ? -12.938 -0.457 -17.141 1 94.5 104 ALA B N 1
ATOM 2830 C CA . ALA B 1 104 ? -14.289 0.014 -16.875 1 94.5 104 ALA B CA 1
ATOM 2831 C C . ALA B 1 104 ? -14.281 1.477 -16.438 1 94.5 104 ALA B C 1
ATOM 2833 O O . ALA B 1 104 ? -15.344 2.086 -16.266 1 94.5 104 ALA B O 1
ATOM 2834 N N . GLY B 1 105 ? -13.117 2.053 -16.25 1 95.25 105 GLY B N 1
ATOM 2835 C CA . GLY B 1 105 ? -13.031 3.436 -15.805 1 95.25 105 GLY B CA 1
ATOM 2836 C C . GLY B 1 105 ? -12.711 3.574 -14.328 1 95.25 105 GLY B C 1
ATOM 2837 O O . GLY B 1 105 ? -12.602 2.574 -13.617 1 95.25 105 GLY B O 1
ATOM 2838 N N . THR B 1 106 ? -12.602 4.832 -13.875 1 98.44 106 THR B N 1
ATOM 2839 C CA . THR B 1 106 ? -12.156 5.137 -12.523 1 98.44 106 THR B CA 1
ATOM 2840 C C . THR B 1 106 ? -13.344 5.414 -11.609 1 98.44 106 THR B C 1
ATOM 2842 O O . THR B 1 106 ? -14.477 5.555 -12.07 1 98.44 106 THR B O 1
ATOM 2845 N N . SER B 1 107 ? -13.125 5.344 -10.328 1 98.75 107 SER B N 1
ATOM 2846 C CA . SER B 1 107 ? -14.102 5.77 -9.328 1 98.75 107 SER B CA 1
ATOM 2847 C C . SER B 1 107 ? -13.656 7.051 -8.633 1 98.75 107 SER B C 1
ATOM 2849 O O . SER B 1 107 ? -12.469 7.227 -8.336 1 98.75 107 SER B O 1
ATOM 2851 N N . LEU B 1 108 ? -14.594 7.938 -8.406 1 98.94 108 LEU B N 1
ATOM 2852 C CA . LEU B 1 108 ? -14.375 9.164 -7.645 1 98.94 108 LEU B CA 1
ATOM 2853 C C . LEU B 1 108 ? -15.312 9.234 -6.438 1 98.94 108 LEU B C 1
ATOM 2855 O O . LEU B 1 108 ? -16.531 9.156 -6.586 1 98.94 108 LEU B O 1
ATOM 2859 N N . VAL B 1 109 ? -14.742 9.336 -5.273 1 98.94 109 VAL B N 1
ATOM 2860 C CA . VAL B 1 109 ? -15.477 9.477 -4.02 1 98.94 109 VAL B CA 1
ATOM 2861 C C . VAL B 1 109 ? -15.016 10.734 -3.289 1 98.94 109 VAL B C 1
ATOM 2863 O O . VAL B 1 109 ? -13.812 10.984 -3.168 1 98.94 109 VAL B O 1
ATOM 2866 N N . VAL B 1 110 ? -15.906 11.547 -2.867 1 98.88 110 VAL B N 1
ATOM 2867 C CA . VAL B 1 110 ? -15.602 12.711 -2.035 1 98.88 110 VAL B CA 1
ATOM 2868 C C . VAL B 1 110 ? -16.453 12.68 -0.775 1 98.88 110 VAL B C 1
ATOM 2870 O O . VAL B 1 110 ? -17.688 12.594 -0.857 1 98.88 110 VAL B O 1
ATOM 2873 N N . GLY B 1 111 ? -15.867 12.625 0.355 1 98.56 111 GLY B N 1
ATOM 2874 C CA . GLY B 1 111 ? -16.547 12.648 1.642 1 98.56 111 GLY B CA 1
ATOM 2875 C C . GLY B 1 111 ? -16.062 13.758 2.551 1 98.56 111 GLY B C 1
ATOM 2876 O O . GLY B 1 111 ? -15 14.352 2.307 1 98.56 111 GLY B O 1
ATOM 2877 N N . LEU B 1 112 ? -16.828 14.07 3.561 1 98.25 112 LEU B N 1
ATOM 2878 C CA . LEU B 1 112 ? -16.516 15.117 4.531 1 98.25 112 LEU B CA 1
ATOM 2879 C C . LEU B 1 112 ? -16.797 14.641 5.953 1 98.25 112 LEU B C 1
ATOM 2881 O O . LEU B 1 112 ? -17.891 14.148 6.238 1 98.25 112 LEU B O 1
ATOM 2885 N N . GLY B 1 113 ? -15.797 14.719 6.82 1 96.62 113 GLY B N 1
ATOM 2886 C CA . GLY B 1 113 ? -15.953 14.414 8.234 1 96.62 113 GLY B CA 1
ATOM 2887 C C . GLY B 1 113 ? -15.594 15.578 9.141 1 96.62 113 GLY B C 1
ATOM 2888 O O . GLY B 1 113 ? -14.641 16.312 8.875 1 96.62 113 GLY B O 1
ATOM 2889 N N . GLU B 1 114 ? -16.344 15.688 10.18 1 96.31 114 GLU B N 1
ATOM 2890 C CA . GLU B 1 114 ? -16.062 16.75 11.141 1 96.31 114 GLU B CA 1
ATOM 2891 C C . GLU B 1 114 ? -14.766 16.484 11.891 1 96.31 114 GLU B C 1
ATOM 2893 O O . GLU B 1 114 ? -14.414 15.336 12.156 1 96.31 114 GLU B O 1
ATOM 2898 N N . THR B 1 115 ? -14.023 17.594 12.102 1 95.69 115 THR B N 1
ATOM 2899 C CA . THR B 1 115 ? -12.82 17.516 12.922 1 95.69 115 THR B CA 1
ATOM 2900 C C . THR B 1 115 ? -12.734 18.719 13.859 1 95.69 115 THR B C 1
ATOM 2902 O O . THR B 1 115 ? -13.5 19.672 13.727 1 95.69 115 THR B O 1
ATOM 2905 N N . GLY B 1 116 ? -11.93 18.594 14.914 1 93.5 116 GLY B N 1
ATOM 2906 C CA . GLY B 1 116 ? -11.656 19.703 15.82 1 93.5 116 GLY B CA 1
ATOM 2907 C C . GLY B 1 116 ? -10.328 20.375 15.555 1 93.5 116 GLY B C 1
ATOM 2908 O O . GLY B 1 116 ? -9.508 19.875 14.789 1 93.5 116 GLY B O 1
ATOM 2909 N N . ARG B 1 117 ? -10.195 21.562 16.156 1 93.44 117 ARG B N 1
ATOM 2910 C CA . ARG B 1 117 ? -8.906 22.25 16.047 1 93.44 117 ARG B CA 1
ATOM 2911 C C . ARG B 1 117 ? -7.793 21.391 16.641 1 93.44 117 ARG B C 1
ATOM 2913 O O . ARG B 1 117 ? -7.957 20.797 17.703 1 93.44 117 ARG B O 1
ATOM 2920 N N . ARG B 1 118 ? -6.719 21.328 15.977 1 93.25 118 ARG B N 1
ATOM 2921 C CA . ARG B 1 118 ? -5.562 20.625 16.5 1 93.25 118 ARG B CA 1
ATOM 2922 C C . ARG B 1 118 ? -5.07 21.266 17.797 1 93.25 118 ARG B C 1
ATOM 2924 O O . ARG B 1 118 ? -5.164 22.484 17.969 1 93.25 118 ARG B O 1
ATOM 2931 N N . ALA B 1 119 ? -4.527 20.453 18.734 1 97.06 119 ALA B N 1
ATOM 2932 C CA . ALA B 1 119 ? -3.803 21.016 19.875 1 97.06 119 ALA B CA 1
ATOM 2933 C C . ALA B 1 119 ? -2.582 21.812 19.406 1 97.06 119 ALA B C 1
ATOM 2935 O O . ALA B 1 119 ? -2.051 21.562 18.328 1 97.06 119 ALA B O 1
ATOM 2936 N N . ASP B 1 120 ? -2.164 22.688 20.219 1 97.88 120 ASP B N 1
ATOM 2937 C CA . ASP B 1 120 ? -1.035 23.547 19.859 1 97.88 120 ASP B CA 1
ATOM 2938 C C . ASP B 1 120 ? 0.263 22.734 19.797 1 97.88 120 ASP B C 1
ATOM 2940 O O . ASP B 1 120 ? 1.208 23.125 19.109 1 97.88 120 ASP B O 1
ATOM 2944 N N . SER B 1 121 ? 0.274 21.703 20.594 1 98.69 121 SER B N 1
ATOM 2945 C CA . SER B 1 121 ? 1.436 20.828 20.562 1 98.69 121 SER B CA 1
ATOM 2946 C C . SER B 1 121 ? 1.021 19.359 20.672 1 98.69 121 SER B C 1
ATOM 2948 O O . SER B 1 121 ? -0.11 19.047 21.047 1 98.69 121 SER B O 1
ATOM 2950 N N . THR B 1 122 ? 1.932 18.5 20.25 1 98.69 122 THR B N 1
ATOM 2951 C CA . THR B 1 122 ? 1.647 17.062 20.281 1 98.69 122 THR B CA 1
ATOM 2952 C C . THR B 1 122 ? 2.9 16.281 20.656 1 98.69 122 THR B C 1
ATOM 2954 O O . THR B 1 122 ? 3.994 16.844 20.734 1 98.69 122 THR B O 1
ATOM 2957 N N . ALA B 1 123 ? 2.725 15.016 21 1 98.88 123 ALA B N 1
ATOM 2958 C CA . ALA B 1 123 ? 3.811 14.055 21.172 1 98.88 123 ALA B CA 1
ATOM 2959 C C . ALA B 1 123 ? 3.961 13.18 19.938 1 98.88 123 ALA B C 1
ATOM 2961 O O . ALA B 1 123 ? 2.973 12.859 19.266 1 98.88 123 ALA B O 1
ATOM 2962 N N . VAL B 1 124 ? 5.199 12.828 19.609 1 98.94 124 VAL B N 1
ATOM 2963 C CA . VAL B 1 124 ? 5.477 11.922 18.516 1 98.94 124 VAL B CA 1
ATOM 2964 C C . VAL B 1 124 ? 6.383 10.789 18.984 1 98.94 124 VAL B C 1
ATOM 2966 O O . VAL B 1 124 ? 7.035 10.898 20.031 1 98.94 124 VAL B O 1
ATOM 2969 N N . VAL B 1 125 ? 6.375 9.68 18.297 1 98.88 125 VAL B N 1
ATOM 2970 C CA . VAL B 1 125 ? 7.324 8.594 18.531 1 98.88 125 VAL B CA 1
ATOM 2971 C C . VAL B 1 125 ? 8.062 8.273 17.234 1 98.88 125 VAL B C 1
ATOM 2973 O O . VAL B 1 125 ? 7.512 8.414 16.141 1 98.88 125 VAL B O 1
ATOM 2976 N N . THR B 1 126 ? 9.328 7.918 17.328 1 98.88 126 THR B N 1
ATOM 2977 C CA . THR B 1 126 ? 10.031 7.336 16.188 1 98.88 126 THR B CA 1
ATOM 2978 C C . THR B 1 126 ? 9.719 5.848 16.062 1 98.88 126 THR B C 1
ATOM 2980 O O . THR B 1 126 ? 9.469 5.176 17.062 1 98.88 126 THR B O 1
ATOM 2983 N N . VAL B 1 127 ? 9.641 5.348 14.891 1 98.81 127 VAL B N 1
ATOM 2984 C CA . VAL B 1 127 ? 9.367 3.934 14.648 1 98.81 127 VAL B CA 1
ATOM 2985 C C . VAL B 1 127 ? 10.562 3.281 13.969 1 98.81 127 VAL B C 1
ATOM 2987 O O . VAL B 1 127 ? 11.367 3.961 13.328 1 98.81 127 VAL B O 1
ATOM 2990 N N . PRO B 1 128 ? 10.688 1.976 14.133 1 98.25 128 PRO B N 1
ATOM 2991 C CA . PRO B 1 128 ? 11.859 1.299 13.57 1 98.25 128 PRO B CA 1
ATOM 2992 C C . PRO B 1 128 ? 11.742 1.065 12.062 1 98.25 128 PRO B C 1
ATOM 2994 O O . PRO B 1 128 ? 12.719 0.686 11.414 1 98.25 128 PRO B O 1
ATOM 2997 N N . TRP B 1 129 ? 10.578 1.237 11.5 1 98.75 129 TRP B N 1
ATOM 2998 C CA . TRP B 1 129 ? 10.359 1.03 10.078 1 98.75 129 TRP B CA 1
ATOM 2999 C C . TRP B 1 129 ? 10.875 2.217 9.266 1 98.75 129 TRP B C 1
ATOM 3001 O O . TRP B 1 129 ? 10.883 3.35 9.75 1 98.75 129 TRP B O 1
ATOM 3011 N N . THR B 1 130 ? 11.234 1.975 8.055 1 98.81 130 THR B N 1
ATOM 3012 C CA . THR B 1 130 ? 11.789 3.041 7.227 1 98.81 130 THR B CA 1
ATOM 3013 C C . THR B 1 130 ? 10.883 3.324 6.027 1 98.81 130 THR B C 1
ATOM 3015 O O . THR B 1 130 ? 10.18 2.434 5.555 1 98.81 130 THR B O 1
ATOM 3018 N N . ARG B 1 131 ? 10.906 4.559 5.574 1 98.81 131 ARG B N 1
ATOM 3019 C CA . ARG B 1 131 ? 10.367 4.918 4.266 1 98.81 131 ARG B CA 1
ATOM 3020 C C . ARG B 1 131 ? 11.32 4.508 3.148 1 98.81 131 ARG B C 1
ATOM 3022 O O . ARG B 1 131 ? 12.539 4.602 3.299 1 98.81 131 ARG B O 1
ATOM 3029 N N . ASN B 1 132 ? 10.758 4.055 2.064 1 98.62 132 ASN B N 1
ATOM 3030 C CA . ASN B 1 132 ? 11.523 3.648 0.893 1 98.62 132 ASN B CA 1
ATOM 3031 C C . ASN B 1 132 ? 11.656 4.789 -0.113 1 98.62 132 ASN B C 1
ATOM 3033 O O . ASN B 1 132 ? 10.727 5.059 -0.875 1 98.62 132 ASN B O 1
ATOM 3037 N N . GLU B 1 133 ? 12.789 5.461 -0.208 1 98.62 133 GLU B N 1
ATOM 3038 C CA . GLU B 1 133 ? 12.961 6.609 -1.09 1 98.62 133 GLU B CA 1
ATOM 3039 C C . GLU B 1 133 ? 13.164 6.172 -2.537 1 98.62 133 GLU B C 1
ATOM 3041 O O . GLU B 1 133 ? 13.195 7.004 -3.445 1 98.62 133 GLU B O 1
ATOM 3046 N N . ARG B 1 134 ? 13.211 4.836 -2.793 1 98.5 134 ARG B N 1
ATOM 3047 C CA . ARG B 1 134 ? 13.414 4.297 -4.137 1 98.5 134 ARG B CA 1
ATOM 3048 C C . ARG B 1 134 ? 12.234 3.42 -4.555 1 98.5 134 ARG B C 1
ATOM 3050 O O . ARG B 1 134 ? 12.352 2.617 -5.48 1 98.5 134 ARG B O 1
ATOM 3057 N N . GLY B 1 135 ? 11.125 3.475 -3.838 1 98.38 135 GLY B N 1
ATOM 3058 C CA . GLY B 1 135 ? 9.938 2.699 -4.16 1 98.38 135 GLY B CA 1
ATOM 3059 C C . GLY B 1 135 ? 9.164 3.26 -5.336 1 98.38 135 GLY B C 1
ATOM 3060 O O . GLY B 1 135 ? 9.312 4.434 -5.684 1 98.38 135 GLY B O 1
ATOM 3061 N N . ALA B 1 136 ? 8.312 2.463 -5.879 1 98.31 136 ALA B N 1
ATOM 3062 C CA . ALA B 1 136 ? 7.547 2.838 -7.066 1 98.31 136 ALA B CA 1
ATOM 3063 C C . ALA B 1 136 ? 6.523 3.92 -6.738 1 98.31 136 ALA B C 1
ATOM 3065 O O . ALA B 1 136 ? 6.102 4.672 -7.621 1 98.31 136 ALA B O 1
ATOM 3066 N N . LEU B 1 137 ? 6.137 4.008 -5.465 1 98.56 137 LEU B N 1
ATOM 3067 C CA . LEU B 1 137 ? 5.086 4.945 -5.09 1 98.56 137 LEU B CA 1
ATOM 3068 C C . LEU B 1 137 ? 5.668 6.152 -4.359 1 98.56 137 LEU B C 1
ATOM 3070 O O . LEU B 1 137 ? 4.926 6.988 -3.838 1 98.56 137 LEU B O 1
ATOM 3074 N N . THR B 1 138 ? 7.004 6.207 -4.266 1 98.25 138 THR B N 1
ATOM 3075 C CA . THR B 1 138 ? 7.637 7.285 -3.518 1 98.25 138 THR B CA 1
ATOM 3076 C C . THR B 1 138 ? 7.199 8.648 -4.055 1 98.25 138 THR B C 1
ATOM 3078 O O . THR B 1 138 ? 7.27 8.898 -5.262 1 98.25 138 THR B O 1
ATOM 3081 N N . GLY B 1 139 ? 6.672 9.477 -3.139 1 96.81 139 GLY B N 1
ATOM 3082 C CA . GLY B 1 139 ? 6.27 10.828 -3.5 1 96.81 139 GLY B CA 1
ATOM 3083 C C . GLY B 1 139 ? 4.816 10.914 -3.934 1 96.81 139 GLY B C 1
ATOM 3084 O O . GLY B 1 139 ? 4.289 12.016 -4.125 1 96.81 139 GLY B O 1
ATOM 3085 N N . LEU B 1 140 ? 4.16 9.766 -4.137 1 98.62 140 LEU B N 1
ATOM 3086 C CA . LEU B 1 140 ? 2.756 9.742 -4.523 1 98.62 140 LEU B CA 1
ATOM 3087 C C . LEU B 1 140 ? 1.856 9.578 -3.303 1 98.62 140 LEU B C 1
ATOM 3089 O O . LEU B 1 140 ? 2.176 8.82 -2.389 1 98.62 140 LEU B O 1
ATOM 3093 N N . LYS B 1 141 ? 0.783 10.344 -3.242 1 98.81 141 LYS B N 1
ATOM 3094 C CA . LYS B 1 141 ? -0.203 10.18 -2.18 1 98.81 141 LYS B CA 1
ATOM 3095 C C . LYS B 1 141 ? -1.278 9.172 -2.578 1 98.81 141 LYS B C 1
ATOM 3097 O O . LYS B 1 141 ? -2.314 9.547 -3.131 1 98.81 141 LYS B O 1
ATOM 3102 N N . THR B 1 142 ? -1.053 7.895 -2.275 1 98.81 142 THR B N 1
ATOM 3103 C CA . THR B 1 142 ? -1.892 6.809 -2.768 1 98.81 142 THR B CA 1
ATOM 3104 C C . THR B 1 142 ? -2.705 6.195 -1.63 1 98.81 142 THR B C 1
ATOM 3106 O O . THR B 1 142 ? -2.477 6.508 -0.459 1 98.81 142 THR B O 1
ATOM 3109 N N . THR B 1 143 ? -3.67 5.34 -1.999 1 98.75 143 THR B N 1
ATOM 3110 C CA . THR B 1 143 ? -4.488 4.641 -1.011 1 98.75 143 THR B CA 1
ATOM 3111 C C . THR B 1 143 ? -3.766 3.402 -0.49 1 98.75 143 THR B C 1
ATOM 3113 O O . THR B 1 143 ? -4.309 2.662 0.334 1 98.75 143 THR B O 1
ATOM 3116 N N . SER B 1 144 ? -2.576 3.113 -0.934 1 98.62 144 SER B N 1
ATOM 3117 C CA . SER B 1 144 ? -1.72 2.088 -0.349 1 98.62 144 SER B CA 1
ATOM 3118 C C . SER B 1 144 ? -0.98 2.615 0.876 1 98.62 144 SER B C 1
ATOM 3120 O O . SER B 1 144 ? 0.246 2.736 0.863 1 98.62 144 SER B O 1
ATOM 3122 N N . TYR B 1 145 ? -1.744 2.822 1.962 1 98.19 145 TYR B N 1
ATOM 3123 C CA . TYR B 1 145 ? -1.311 3.531 3.16 1 98.19 145 TYR B CA 1
ATOM 3124 C C . TYR B 1 145 ? -1.261 2.592 4.359 1 98.19 145 TYR B C 1
ATOM 3126 O O . TYR B 1 145 ? -1.319 3.039 5.508 1 98.19 145 TYR B O 1
ATOM 3134 N N . GLY B 1 146 ? -1.117 1.282 4.078 1 98.56 146 GLY B N 1
ATOM 3135 C CA . GLY B 1 146 ? -1.098 0.33 5.176 1 98.56 146 GLY B CA 1
ATOM 3136 C C . GLY B 1 146 ? 0.006 0.601 6.184 1 98.56 146 GLY B C 1
ATOM 3137 O O . GLY B 1 146 ? -0.175 0.387 7.383 1 98.56 146 GLY B O 1
ATOM 3138 N N . GLU B 1 147 ? 1.164 1.054 5.727 1 98.56 147 GLU B N 1
ATOM 3139 C CA . GLU B 1 147 ? 2.271 1.372 6.621 1 98.56 147 GLU B CA 1
ATOM 3140 C C . GLU B 1 147 ? 1.896 2.488 7.594 1 98.56 147 GLU B C 1
ATOM 3142 O O . GLU B 1 147 ? 2.303 2.471 8.758 1 98.56 147 GLU B O 1
ATOM 3147 N N . ASN B 1 148 ? 1.154 3.451 7.098 1 98.5 148 ASN B N 1
ATOM 3148 C CA . ASN B 1 148 ? 0.722 4.57 7.926 1 98.5 148 ASN B CA 1
ATOM 3149 C C . ASN B 1 148 ? -0.26 4.121 9.008 1 98.5 148 ASN B C 1
ATOM 3151 O O . ASN B 1 148 ? -0.222 4.621 10.133 1 98.5 148 ASN B O 1
ATOM 3155 N N . VAL B 1 149 ? -1.145 3.203 8.602 1 98.56 149 VAL B N 1
ATOM 3156 C CA . VAL B 1 149 ? -2.088 2.639 9.555 1 98.56 149 VAL B CA 1
ATOM 3157 C C . VAL B 1 149 ? -1.326 1.982 10.711 1 98.56 149 VAL B C 1
ATOM 3159 O O . VAL B 1 149 ? -1.6 2.258 11.875 1 98.56 149 VAL B O 1
ATOM 3162 N N . VAL B 1 150 ? -0.284 1.189 10.414 1 98.75 150 VAL B N 1
ATOM 3163 C CA . VAL B 1 150 ? 0.484 0.446 11.406 1 98.75 150 VAL B CA 1
ATOM 3164 C C . VAL B 1 150 ? 1.265 1.417 12.289 1 98.75 150 VAL B C 1
ATOM 3166 O O . VAL B 1 150 ? 1.237 1.309 13.516 1 98.75 150 VAL B O 1
ATOM 3169 N N . ALA B 1 151 ? 1.9 2.361 11.688 1 98.75 151 ALA B N 1
ATOM 3170 C CA . ALA B 1 151 ? 2.762 3.283 12.422 1 98.75 151 ALA B CA 1
ATOM 3171 C C . ALA B 1 151 ? 1.938 4.211 13.312 1 98.75 151 ALA B C 1
ATOM 3173 O O . ALA B 1 151 ? 2.35 4.539 14.422 1 98.75 151 ALA B O 1
ATOM 3174 N N . LEU B 1 152 ? 0.789 4.664 12.805 1 98.56 152 LEU B N 1
ATOM 3175 C CA . LEU B 1 152 ? -0.068 5.52 13.617 1 98.56 152 LEU B CA 1
ATOM 3176 C C . LEU B 1 152 ? -0.588 4.77 14.836 1 98.56 152 LEU B C 1
ATOM 3178 O O . LEU B 1 152 ? -0.659 5.328 15.938 1 98.56 152 LEU B O 1
ATOM 3182 N N . ALA B 1 153 ? -0.965 3.525 14.625 1 98.06 153 ALA B N 1
ATOM 3183 C CA . ALA B 1 153 ? -1.404 2.703 15.75 1 98.06 153 ALA B CA 1
ATOM 3184 C C . ALA B 1 153 ? -0.306 2.578 16.797 1 98.06 153 ALA B C 1
ATOM 3186 O O . ALA B 1 153 ? -0.576 2.658 18 1 98.06 153 ALA B O 1
ATOM 3187 N N . ARG B 1 154 ? 0.948 2.416 16.406 1 97.94 154 ARG B N 1
ATOM 3188 C CA . ARG B 1 154 ? 2.084 2.344 17.328 1 97.94 154 ARG B CA 1
ATOM 3189 C C . ARG B 1 154 ? 2.23 3.639 18.109 1 97.94 154 ARG B C 1
ATOM 3191 O O . ARG B 1 154 ? 2.512 3.609 19.312 1 97.94 154 ARG B O 1
ATOM 3198 N N . ALA B 1 155 ? 2.102 4.75 17.422 1 98.56 155 ALA B N 1
ATOM 3199 C CA . ALA B 1 155 ? 2.174 6.043 18.094 1 98.56 155 ALA B CA 1
ATOM 3200 C C . ALA B 1 155 ? 1.103 6.16 19.172 1 98.56 155 ALA B C 1
ATOM 3202 O O . ALA B 1 155 ? 1.393 6.559 20.312 1 98.56 155 ALA B O 1
ATOM 3203 N N . ARG B 1 156 ? -0.105 5.758 18.844 1 97.62 156 ARG B N 1
ATOM 3204 C CA . ARG B 1 156 ? -1.222 5.863 19.766 1 97.62 156 ARG B CA 1
ATOM 3205 C C . ARG B 1 156 ? -0.992 4.984 21 1 97.62 156 ARG B C 1
ATOM 3207 O O . ARG B 1 156 ? -1.318 5.383 22.125 1 97.62 156 ARG B O 1
ATOM 3214 N N . GLU B 1 157 ? -0.419 3.822 20.812 1 97.38 157 GLU B N 1
ATOM 3215 C CA . GLU B 1 157 ? -0.095 2.922 21.906 1 97.38 157 GLU B CA 1
ATOM 3216 C C . GLU B 1 157 ? 0.858 3.584 22.906 1 97.38 157 GLU B C 1
ATOM 3218 O O . GLU B 1 157 ? 0.911 3.201 24.078 1 97.38 157 GLU B O 1
ATOM 3223 N N . ARG B 1 158 ? 1.542 4.578 22.469 1 97.62 158 ARG B N 1
ATOM 3224 C CA . ARG B 1 158 ? 2.564 5.215 23.281 1 97.62 158 ARG B CA 1
ATOM 3225 C C . ARG B 1 158 ? 2.154 6.633 23.672 1 97.62 158 ARG B C 1
ATOM 3227 O O . ARG B 1 158 ? 3.002 7.461 24 1 97.62 158 ARG B O 1
ATOM 3234 N N . GLY B 1 159 ? 0.894 6.922 23.484 1 97.56 159 GLY B N 1
ATOM 3235 C CA . GLY B 1 159 ? 0.357 8.203 23.906 1 97.56 159 GLY B CA 1
ATOM 3236 C C . GLY B 1 159 ? 0.75 9.352 23 1 97.56 159 GLY B C 1
ATOM 3237 O O . GLY B 1 159 ? 0.839 10.5 23.438 1 97.56 159 GLY B O 1
ATOM 3238 N N . ALA B 1 160 ? 1.106 9.055 21.812 1 98.62 160 ALA B N 1
ATOM 3239 C CA . ALA B 1 160 ? 1.453 10.07 20.812 1 98.62 160 ALA B CA 1
ATOM 3240 C C . ALA B 1 160 ? 0.413 10.117 19.688 1 98.62 160 ALA B C 1
ATOM 3242 O O . ALA B 1 160 ? -0.396 9.195 19.547 1 98.62 160 ALA B O 1
ATOM 3243 N N . THR B 1 161 ? 0.412 11.234 18.938 1 98.06 161 THR B N 1
ATOM 3244 C CA . THR B 1 161 ? -0.588 11.352 17.875 1 98.06 161 THR B CA 1
ATOM 3245 C C . THR B 1 161 ? 0.053 11.195 16.5 1 98.06 161 THR B C 1
ATOM 3247 O O . THR B 1 161 ? -0.634 11.25 15.484 1 98.06 161 THR B O 1
ATOM 3250 N N . GLU B 1 162 ? 1.395 11.008 16.5 1 98.62 162 GLU B N 1
ATOM 3251 C CA . GLU B 1 162 ? 2.094 10.844 15.227 1 98.62 162 GLU B CA 1
ATOM 3252 C C . GLU B 1 162 ? 3.357 10 15.398 1 98.62 162 GLU B C 1
ATOM 3254 O O . GLU B 1 162 ? 3.928 9.945 16.484 1 98.62 162 GLU B O 1
ATOM 3259 N N . ALA B 1 163 ? 3.727 9.336 14.344 1 98.88 163 ALA B N 1
ATOM 3260 C CA . ALA B 1 163 ? 4.988 8.602 14.242 1 98.88 163 ALA B CA 1
ATOM 3261 C C . ALA B 1 163 ? 5.906 9.227 13.195 1 98.88 163 ALA B C 1
ATOM 3263 O O . ALA B 1 163 ? 5.438 9.711 12.164 1 98.88 163 ALA B O 1
ATOM 3264 N N . LEU B 1 164 ? 7.188 9.258 13.453 1 98.94 164 LEU B N 1
ATOM 3265 C CA . LEU B 1 164 ? 8.18 9.773 12.516 1 98.94 164 LEU B CA 1
ATOM 3266 C C . LEU B 1 164 ? 9.07 8.648 12 1 98.94 164 LEU B C 1
ATOM 3268 O O . LEU B 1 164 ? 9.469 7.762 12.766 1 98.94 164 LEU B O 1
ATOM 3272 N N . PHE B 1 165 ? 9.383 8.734 10.742 1 98.88 165 PHE B N 1
ATOM 3273 C CA . PHE B 1 165 ? 10.172 7.719 10.047 1 98.88 165 PHE B CA 1
ATOM 3274 C C . PHE B 1 165 ? 11.523 8.273 9.625 1 98.88 165 PHE B C 1
ATOM 3276 O O . PHE B 1 165 ? 11.625 9.43 9.203 1 98.88 165 PHE B O 1
ATOM 3283 N N . ALA B 1 166 ? 12.531 7.387 9.648 1 98.94 166 ALA B N 1
ATOM 3284 C CA . ALA B 1 166 ? 13.695 7.562 8.789 1 98.94 166 ALA B CA 1
ATOM 3285 C C . ALA B 1 166 ? 13.453 6.965 7.406 1 98.94 166 ALA B C 1
ATOM 3287 O O . ALA B 1 166 ? 12.5 6.211 7.207 1 98.94 166 ALA B O 1
ATOM 3288 N N . ASN B 1 167 ? 14.219 7.387 6.43 1 98.81 167 ASN B N 1
ATOM 3289 C CA . ASN B 1 167 ? 14.281 6.629 5.184 1 98.81 167 ASN B CA 1
ATOM 3290 C C . ASN B 1 167 ? 15.305 5.504 5.258 1 98.81 167 ASN B C 1
ATOM 3292 O O . ASN B 1 167 ? 15.852 5.227 6.328 1 98.81 167 ASN B O 1
ATOM 3296 N N . THR B 1 168 ? 15.547 4.773 4.18 1 98.69 168 THR B N 1
ATOM 3297 C CA . THR B 1 168 ? 16.312 3.535 4.223 1 98.69 168 THR B CA 1
ATOM 3298 C C . THR B 1 168 ? 17.797 3.826 4.43 1 98.69 168 THR B C 1
ATOM 3300 O O . THR B 1 168 ? 18.578 2.92 4.742 1 98.69 168 THR B O 1
ATOM 3303 N N . VAL B 1 169 ? 18.203 5.078 4.348 1 98.25 169 VAL B N 1
ATOM 3304 C CA . VAL B 1 169 ? 19.609 5.398 4.547 1 98.25 169 VAL B CA 1
ATOM 3305 C C . VAL B 1 169 ? 19.797 6.152 5.863 1 98.25 169 VAL B C 1
ATOM 3307 O O . VAL B 1 169 ? 20.828 6.785 6.09 1 98.25 169 VAL B O 1
ATOM 3310 N N . GLY B 1 170 ? 18.766 6.25 6.68 1 98.62 170 GLY B N 1
ATOM 3311 C CA . GLY B 1 170 ? 18.891 6.719 8.055 1 98.62 170 GLY B CA 1
ATOM 3312 C C . GLY B 1 170 ? 18.625 8.203 8.203 1 98.62 170 GLY B C 1
ATOM 3313 O O . GLY B 1 170 ? 18.922 8.797 9.242 1 98.62 170 GLY B O 1
ATOM 3314 N N . GLN B 1 171 ? 18.078 8.812 7.211 1 98.88 171 GLN B N 1
ATOM 3315 C CA . GLN B 1 171 ? 17.734 10.227 7.262 1 98.88 171 GLN B CA 1
ATOM 3316 C C . GLN B 1 171 ? 16.297 10.438 7.711 1 98.88 171 GLN B C 1
ATOM 3318 O O . GLN B 1 171 ? 15.406 9.664 7.34 1 98.88 171 GLN B O 1
ATOM 3323 N N . LEU B 1 172 ? 16.094 11.539 8.492 1 98.94 172 LEU B N 1
ATOM 3324 C CA . LEU B 1 172 ? 14.734 11.938 8.836 1 98.94 172 LEU B CA 1
ATOM 3325 C C . LEU B 1 172 ? 13.883 12.133 7.582 1 98.94 172 LEU B C 1
ATOM 3327 O O . LEU B 1 172 ? 14.344 12.734 6.609 1 98.94 172 LEU B O 1
ATOM 3331 N N . CYS B 1 173 ? 12.664 11.609 7.617 1 98.88 173 CYS B N 1
ATOM 3332 C CA . CYS B 1 173 ? 11.883 11.617 6.391 1 98.88 173 CYS B CA 1
ATOM 3333 C C . CYS B 1 173 ? 10.555 12.336 6.59 1 98.88 173 CYS B C 1
ATOM 3335 O O . CYS B 1 173 ? 10.391 13.477 6.148 1 98.88 173 CYS B O 1
ATOM 3337 N N . GLU B 1 174 ? 9.617 11.766 7.34 1 98.94 174 GLU B N 1
ATOM 3338 C CA . GLU B 1 174 ? 8.281 12.312 7.516 1 98.94 174 GLU B CA 1
ATOM 3339 C C . GLU B 1 174 ? 7.523 11.578 8.625 1 98.94 174 GLU B C 1
ATOM 3341 O O . GLU B 1 174 ? 8.07 10.695 9.273 1 98.94 174 GLU B O 1
ATOM 3346 N N . GLY B 1 175 ? 6.246 12.023 8.891 1 98.81 175 GLY B N 1
ATOM 3347 C CA . GLY B 1 175 ? 5.309 11.289 9.719 1 98.81 175 GLY B CA 1
ATOM 3348 C C . GLY B 1 175 ? 4.352 10.422 8.922 1 98.81 175 GLY B C 1
ATOM 3349 O O . GLY B 1 175 ? 4.543 10.227 7.719 1 98.81 175 GLY B O 1
ATOM 3350 N N . THR B 1 176 ? 3.348 9.82 9.555 1 98.31 176 THR B N 1
ATOM 3351 C CA . THR B 1 176 ? 2.334 9.008 8.891 1 98.31 176 THR B CA 1
ATOM 3352 C C . THR B 1 176 ? 1.45 9.875 8 1 98.31 176 THR B C 1
ATOM 3354 O O . THR B 1 176 ? 1.11 9.484 6.883 1 98.31 176 THR B O 1
ATOM 3357 N N . GLY B 1 177 ? 1.113 10.992 8.477 1 97.75 177 GLY B N 1
ATOM 3358 C CA . GLY B 1 177 ? 0.267 11.914 7.742 1 97.75 177 GLY B CA 1
ATOM 3359 C C . GLY B 1 177 ? 0.764 13.352 7.793 1 97.75 177 GLY B C 1
ATOM 3360 O O . GLY B 1 177 ? -0.03 14.289 7.719 1 97.75 177 GLY B O 1
ATOM 3361 N N . SER B 1 178 ? 2.135 13.555 8.023 1 98.75 178 SER B N 1
ATOM 3362 C CA . SER B 1 178 ? 2.684 14.891 8.203 1 98.75 178 SER B CA 1
ATOM 3363 C C . SER B 1 178 ? 4.113 14.977 7.68 1 98.75 178 SER B C 1
ATOM 3365 O O . SER B 1 178 ? 4.75 13.953 7.43 1 98.75 178 SER B O 1
ATOM 3367 N N . ASN B 1 179 ? 4.535 16.172 7.445 1 98.94 179 ASN B N 1
ATOM 3368 C CA . ASN B 1 179 ? 5.957 16.469 7.316 1 98.94 179 ASN B CA 1
ATOM 3369 C C . ASN B 1 179 ? 6.531 17.016 8.625 1 98.94 179 ASN B C 1
ATOM 3371 O O . ASN B 1 179 ? 5.785 17.406 9.516 1 98.94 179 ASN B O 1
ATOM 3375 N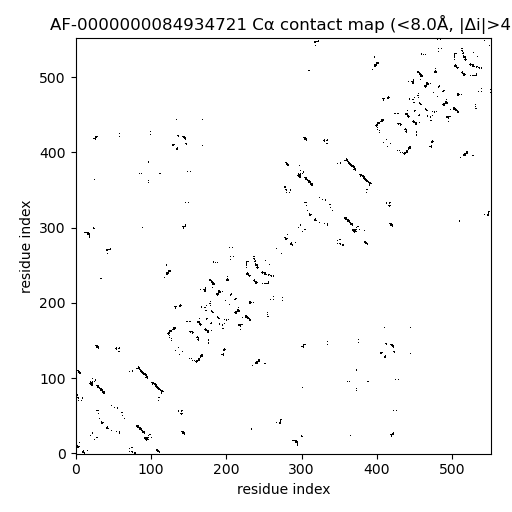 N . VAL B 1 180 ? 7.859 16.953 8.711 1 99 180 VAL B N 1
ATOM 3376 C CA . VAL B 1 180 ? 8.508 17.312 9.961 1 99 180 VAL B CA 1
ATOM 3377 C C . VAL B 1 180 ? 9.531 18.422 9.711 1 99 180 VAL B C 1
ATOM 3379 O O . 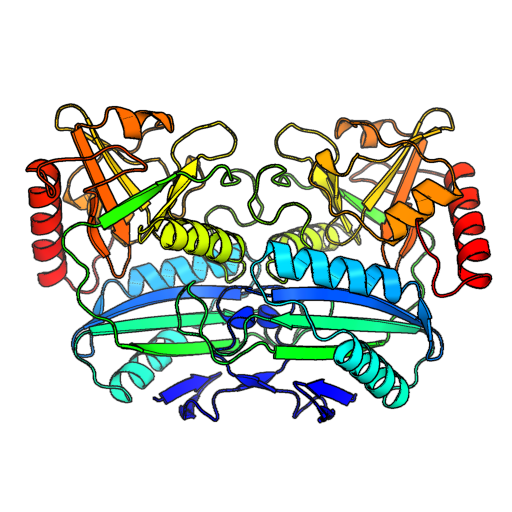VAL B 1 180 ? 10.227 18.406 8.688 1 99 180 VAL B O 1
ATOM 3382 N N . PHE B 1 181 ? 9.555 19.391 10.609 1 99 181 PHE B N 1
ATOM 3383 C CA . PHE B 1 181 ? 10.539 20.469 10.648 1 99 181 PHE B CA 1
ATOM 3384 C C . PHE B 1 181 ? 11.281 20.453 11.984 1 99 181 PHE B C 1
ATOM 3386 O O . PHE B 1 181 ? 10.703 20.125 13.023 1 99 181 PHE B O 1
ATOM 3393 N N . VAL B 1 182 ? 12.523 20.859 11.93 1 98.94 182 VAL B N 1
ATOM 3394 C CA . VAL B 1 182 ? 13.312 21.031 13.133 1 98.94 182 VAL B CA 1
ATOM 3395 C C . VAL B 1 182 ? 13.922 22.438 13.148 1 98.94 182 VAL B C 1
ATOM 3397 O O . VAL B 1 182 ? 14.156 23.031 12.094 1 98.94 182 VAL B O 1
ATOM 3400 N N . VAL B 1 183 ? 14.07 22.969 14.336 1 98.94 183 VAL B N 1
ATOM 3401 C CA . VAL B 1 183 ? 14.781 24.219 14.531 1 98.94 183 VAL B CA 1
ATOM 3402 C C . VAL B 1 183 ? 16.156 23.953 15.141 1 98.94 183 VAL B C 1
ATOM 3404 O O . VAL B 1 183 ? 16.25 23.328 16.203 1 98.94 183 VAL B O 1
ATOM 3407 N N . VAL B 1 184 ? 17.203 24.297 14.445 1 98.62 184 VAL B N 1
ATOM 3408 C CA . VAL B 1 184 ? 18.578 24.172 14.914 1 98.62 184 VAL B CA 1
ATOM 3409 C C . VAL B 1 184 ? 19.281 25.531 14.828 1 98.62 184 VAL B C 1
ATOM 3411 O O . VAL B 1 184 ? 19.469 26.078 13.734 1 98.62 184 VAL B O 1
ATOM 3414 N N . GLY B 1 185 ? 19.656 26.062 15.945 1 97.44 185 GLY B N 1
ATOM 3415 C CA . GLY B 1 185 ? 20.328 27.344 15.961 1 97.44 185 GLY B CA 1
ATOM 3416 C C . GLY B 1 185 ? 19.484 28.453 15.336 1 97.44 185 GLY B C 1
ATOM 3417 O O . GLY B 1 185 ? 20 29.266 14.562 1 97.44 185 GLY B O 1
ATOM 3418 N N . GLY B 1 186 ? 18.25 28.391 15.484 1 97.75 186 GLY B N 1
ATOM 3419 C CA . GLY B 1 186 ? 17.359 29.422 15 1 97.75 186 GLY B CA 1
ATOM 3420 C C . GLY B 1 186 ? 16.938 29.234 13.562 1 97.75 186 GLY B C 1
ATOM 3421 O O . GLY B 1 186 ? 16.047 29.922 13.062 1 97.75 186 GLY B O 1
ATOM 3422 N N . ARG B 1 187 ? 17.531 28.234 12.922 1 98.38 187 ARG B N 1
ATOM 3423 C CA . ARG B 1 187 ? 17.203 27.938 11.531 1 98.38 187 ARG B CA 1
ATOM 3424 C C . ARG B 1 187 ? 16.125 26.875 11.438 1 98.38 187 ARG B C 1
ATOM 3426 O O . ARG B 1 187 ? 16.156 25.875 12.164 1 98.38 187 ARG B O 1
ATOM 3433 N N . ILE B 1 188 ? 15.133 27.141 10.617 1 98.94 188 ILE B N 1
ATOM 3434 C CA . ILE B 1 188 ? 14.109 26.125 10.352 1 98.94 188 ILE B CA 1
ATOM 3435 C C . ILE B 1 188 ? 14.562 25.219 9.211 1 98.94 188 ILE B C 1
ATOM 3437 O O . ILE B 1 188 ? 14.812 25.688 8.102 1 98.94 188 ILE B O 1
ATOM 3441 N N . LEU B 1 189 ? 14.688 23.906 9.516 1 98.94 189 LEU B N 1
ATOM 3442 C CA . LEU B 1 189 ? 15.141 22.906 8.555 1 98.94 189 LEU B CA 1
ATOM 3443 C C . LEU B 1 189 ? 14.078 21.828 8.352 1 98.94 189 LEU B C 1
ATOM 3445 O O . LEU B 1 189 ? 13.328 21.5 9.273 1 98.94 189 LEU B O 1
ATOM 3449 N N . THR B 1 190 ? 13.984 21.266 7.164 1 98.94 190 THR B N 1
ATOM 3450 C CA . THR B 1 190 ? 13.094 20.156 6.863 1 98.94 190 THR B CA 1
ATOM 3451 C C . THR B 1 190 ? 13.727 19.219 5.836 1 98.94 190 THR B C 1
ATOM 3453 O O . THR B 1 190 ? 14.508 19.656 4.988 1 98.94 190 THR B O 1
ATOM 3456 N N . PRO B 1 191 ? 13.43 17.953 5.887 1 98.94 191 PRO B N 1
ATOM 3457 C CA . PRO B 1 191 ? 13.938 17.031 4.867 1 98.94 191 PRO B CA 1
ATOM 3458 C C . PRO B 1 191 ? 13.547 17.453 3.451 1 98.94 191 PRO B C 1
ATOM 3460 O O . PRO B 1 191 ? 12.422 17.906 3.225 1 98.94 191 PRO B O 1
ATOM 3463 N N . PRO B 1 192 ? 14.523 17.359 2.488 1 98.75 192 PRO B N 1
ATOM 3464 C CA . PRO B 1 192 ? 14.117 17.562 1.095 1 98.75 192 PRO B CA 1
ATOM 3465 C C . PRO B 1 192 ? 13.203 16.453 0.572 1 98.75 192 PRO B C 1
ATOM 3467 O O . PRO B 1 192 ? 13.18 15.359 1.132 1 98.75 192 PRO B O 1
ATOM 3470 N N . VAL B 1 193 ? 12.461 16.703 -0.497 1 98.25 193 VAL B N 1
ATOM 3471 C CA . VAL B 1 193 ? 11.547 15.719 -1.071 1 98.25 193 VAL B CA 1
ATOM 3472 C C . VAL B 1 193 ? 12.336 14.5 -1.547 1 98.25 193 VAL B C 1
ATOM 3474 O O . VAL B 1 193 ? 11.812 13.383 -1.559 1 98.25 193 VAL B O 1
ATOM 3477 N N . SER B 1 194 ? 13.641 14.656 -1.82 1 98 194 SER B N 1
ATOM 3478 C CA . SER B 1 194 ? 14.484 13.555 -2.262 1 98 194 SER B CA 1
ATOM 3479 C C . SER B 1 194 ? 14.711 12.539 -1.139 1 98 194 SER B C 1
ATOM 3481 O O . SER B 1 194 ? 15.188 11.43 -1.381 1 98 194 SER B O 1
ATOM 3483 N N . SER B 1 195 ? 14.383 12.93 0.076 1 98.44 195 SER B N 1
ATOM 3484 C CA . SER B 1 195 ? 14.438 11.977 1.182 1 98.44 195 SER B CA 1
ATOM 3485 C C . SER B 1 195 ? 13.398 10.875 1.011 1 98.44 195 SER B C 1
ATOM 3487 O O . SER B 1 195 ? 13.477 9.836 1.674 1 98.44 195 SER B O 1
ATOM 3489 N N . GLY B 1 196 ? 12.445 11.086 0.204 1 98.5 196 GLY B N 1
ATOM 3490 C CA . GLY B 1 196 ? 11.352 10.156 -0.01 1 98.5 196 GLY B CA 1
ATOM 3491 C C . GLY B 1 196 ? 10.055 10.602 0.641 1 98.5 196 GLY B C 1
ATOM 3492 O O . GLY B 1 196 ? 9.023 9.945 0.494 1 98.5 196 GLY B O 1
ATOM 3493 N N . CYS B 1 197 ? 10.086 11.703 1.396 1 98.75 197 CYS B N 1
ATOM 3494 C CA . CYS B 1 197 ? 8.883 12.172 2.059 1 98.75 197 CYS B CA 1
ATOM 3495 C C . CYS B 1 197 ? 7.875 12.703 1.043 1 98.75 197 CYS B C 1
ATOM 3497 O O . CYS B 1 197 ? 8.25 13.07 -0.072 1 98.75 197 CYS B O 1
ATOM 3499 N N . LEU B 1 198 ? 6.602 12.656 1.372 1 98.69 198 LEU B N 1
ATOM 3500 C CA . LEU B 1 198 ? 5.574 13.281 0.545 1 98.69 198 LEU B CA 1
ATOM 3501 C C . LEU B 1 198 ? 5.828 14.781 0.411 1 98.69 198 LEU B C 1
ATOM 3503 O O . LEU B 1 198 ? 6.199 15.438 1.384 1 98.69 198 LEU B O 1
ATOM 3507 N N . ALA B 1 199 ? 5.648 15.266 -0.808 1 98.31 199 ALA B N 1
ATOM 3508 C CA . ALA B 1 199 ? 5.695 16.703 -1.026 1 98.31 199 ALA B CA 1
ATOM 3509 C C . ALA B 1 199 ? 4.434 17.391 -0.504 1 98.31 199 ALA B C 1
ATOM 3511 O O . ALA B 1 199 ? 3.576 17.812 -1.287 1 98.31 199 ALA B O 1
ATOM 3512 N N . GLY B 1 200 ? 4.332 17.578 0.82 1 98.69 200 GLY B N 1
ATOM 3513 C CA . GLY B 1 200 ? 3.152 18.156 1.445 1 98.69 200 GLY B CA 1
ATOM 3514 C C . GLY B 1 200 ? 2.854 19.562 0.969 1 98.69 200 GLY B C 1
ATOM 3515 O O . GLY B 1 200 ? 3.77 20.359 0.772 1 98.69 200 GLY B O 1
ATOM 3516 N N . ILE B 1 201 ? 1.606 19.859 0.862 1 98.75 201 ILE B N 1
ATOM 3517 C CA . ILE B 1 201 ? 1.191 21.188 0.427 1 98.75 201 ILE B CA 1
ATOM 3518 C C . ILE B 1 201 ? 1.47 22.203 1.534 1 98.75 201 ILE B C 1
ATOM 3520 O O . ILE B 1 201 ? 2.068 23.25 1.287 1 98.75 201 ILE B O 1
ATOM 3524 N N . THR B 1 202 ? 1.055 21.875 2.756 1 98.81 202 THR B N 1
ATOM 3525 C CA . THR B 1 202 ? 1.348 22.75 3.885 1 98.81 202 THR B CA 1
ATOM 3526 C C . THR B 1 202 ? 2.854 22.906 4.066 1 98.81 202 THR B C 1
ATOM 3528 O O . THR B 1 202 ? 3.336 24 4.355 1 98.81 202 THR B O 1
ATOM 3531 N N . ARG B 1 203 ? 3.584 21.812 3.936 1 98.88 203 ARG B N 1
ATOM 3532 C CA . ARG B 1 203 ? 5.039 21.859 3.996 1 98.88 203 ARG B CA 1
ATOM 3533 C C . ARG B 1 203 ? 5.59 22.906 3.023 1 98.88 203 ARG B C 1
ATOM 3535 O O . ARG B 1 203 ? 6.418 23.734 3.398 1 98.88 203 ARG B O 1
ATOM 3542 N N . ALA B 1 204 ? 5.148 22.797 1.757 1 98.81 204 ALA B N 1
ATOM 3543 C CA . ALA B 1 204 ? 5.648 23.703 0.721 1 98.81 204 ALA B CA 1
ATOM 3544 C C . ALA B 1 204 ? 5.32 25.156 1.052 1 98.81 204 ALA B C 1
ATOM 3546 O O . ALA B 1 204 ? 6.141 26.047 0.839 1 98.81 204 ALA B O 1
ATOM 3547 N N . LEU B 1 205 ? 4.16 25.391 1.544 1 98.88 205 LEU B N 1
ATOM 3548 C CA . LEU B 1 205 ? 3.748 26.75 1.912 1 98.88 205 LEU B CA 1
ATOM 3549 C C . LEU B 1 205 ? 4.578 27.266 3.08 1 98.88 205 LEU B C 1
ATOM 3551 O O . LEU B 1 205 ? 5 28.422 3.08 1 98.88 205 LEU B O 1
ATOM 3555 N N . VAL B 1 206 ? 4.836 26.438 4.051 1 98.88 206 VAL B N 1
ATOM 3556 C CA . VAL B 1 206 ? 5.633 26.828 5.207 1 98.88 206 VAL B CA 1
ATOM 3557 C C . VAL B 1 206 ? 7.062 27.141 4.773 1 98.88 206 VAL B C 1
ATOM 3559 O O . VAL B 1 206 ? 7.664 28.109 5.227 1 98.88 206 VAL B O 1
ATOM 3562 N N . VAL B 1 207 ? 7.59 26.297 3.885 1 98.88 207 VAL B N 1
ATOM 3563 C CA . VAL B 1 207 ? 8.922 26.562 3.363 1 98.88 207 VAL B CA 1
ATOM 3564 C C . VAL B 1 207 ? 8.961 27.938 2.705 1 98.88 207 VAL B C 1
ATOM 3566 O O . VAL B 1 207 ? 9.844 28.75 2.992 1 98.88 207 VAL B O 1
ATOM 3569 N N . ARG B 1 208 ? 7.996 28.219 1.91 1 98.44 208 ARG B N 1
ATOM 3570 C CA . ARG B 1 208 ? 7.934 29.469 1.17 1 98.44 208 ARG B CA 1
ATOM 3571 C C . ARG B 1 208 ? 7.758 30.656 2.115 1 98.44 208 ARG B C 1
ATOM 3573 O O . ARG B 1 208 ? 8.414 31.688 1.952 1 98.44 208 ARG B O 1
ATOM 3580 N N . TRP B 1 209 ? 6.926 30.531 3.076 1 98.56 209 TRP B N 1
ATOM 3581 C CA . TRP B 1 209 ? 6.492 31.672 3.875 1 98.56 209 TRP B CA 1
ATOM 3582 C C . TRP B 1 209 ? 7.461 31.938 5.02 1 98.56 209 TRP B C 1
ATOM 3584 O O . TRP B 1 209 ? 7.531 33.062 5.539 1 98.56 209 TRP B O 1
ATOM 3594 N N . THR B 1 210 ? 8.211 30.922 5.477 1 98.62 210 THR B N 1
ATOM 3595 C CA . THR B 1 210 ? 9.086 31.094 6.629 1 98.62 210 THR B CA 1
ATOM 3596 C C . THR B 1 210 ? 10.547 31.156 6.195 1 98.62 210 THR B C 1
ATOM 3598 O O . THR B 1 210 ? 11.422 31.516 6.984 1 98.62 210 THR B O 1
ATOM 3601 N N . GLY B 1 211 ? 10.797 30.734 4.973 1 98.38 211 GLY B N 1
ATOM 3602 C CA . GLY B 1 211 ? 12.172 30.656 4.52 1 98.38 211 GLY B CA 1
ATOM 3603 C C . GLY B 1 211 ? 12.906 29.438 5.027 1 98.38 211 GLY B C 1
ATOM 3604 O O . GLY B 1 211 ? 14.141 29.422 5.082 1 98.38 211 GLY B O 1
ATOM 3605 N N . ALA B 1 212 ? 12.172 28.422 5.445 1 98.88 212 ALA B N 1
ATOM 3606 C CA . ALA B 1 212 ? 12.773 27.172 5.902 1 98.88 212 ALA B CA 1
ATOM 3607 C C . ALA B 1 212 ? 13.68 26.578 4.828 1 98.88 212 ALA B C 1
ATOM 3609 O O . ALA B 1 212 ? 13.422 26.734 3.631 1 98.88 212 ALA B O 1
ATOM 3610 N N . GLU B 1 213 ? 14.688 25.891 5.273 1 98.81 213 GLU B N 1
ATOM 3611 C CA . GLU B 1 213 ? 15.664 25.281 4.371 1 98.81 213 GLU B CA 1
ATOM 3612 C C . GLU B 1 213 ? 15.461 23.781 4.266 1 98.81 213 GLU B C 1
ATOM 3614 O O . GLU B 1 213 ? 15.227 23.109 5.273 1 98.81 213 GLU B O 1
ATOM 3619 N N . GLU B 1 214 ? 15.531 23.312 3.037 1 98.88 214 GLU B N 1
ATOM 3620 C CA . GLU B 1 214 ? 15.539 21.875 2.814 1 98.88 214 GLU B CA 1
ATOM 3621 C C . GLU B 1 214 ? 16.969 21.312 2.859 1 98.88 214 GLU B C 1
ATOM 3623 O O . GLU B 1 214 ? 17.844 21.781 2.125 1 98.88 214 GLU B O 1
ATOM 3628 N N . THR B 1 215 ? 17.156 20.375 3.693 1 98.75 215 THR B N 1
ATOM 3629 C CA . THR B 1 215 ? 18.469 19.75 3.793 1 98.75 215 THR B CA 1
ATOM 3630 C C . THR B 1 215 ? 18.344 18.328 4.328 1 98.75 215 THR B C 1
ATOM 3632 O O . THR B 1 215 ? 17.375 18 5.008 1 98.75 215 THR B O 1
ATOM 3635 N N . ASP B 1 216 ? 19.281 17.5 3.91 1 98.69 216 ASP B N 1
ATOM 3636 C CA . ASP B 1 216 ? 19.328 16.156 4.508 1 98.69 216 ASP B CA 1
ATOM 3637 C C . ASP B 1 216 ? 19.594 16.25 6.012 1 98.69 216 ASP B C 1
ATOM 3639 O O . ASP B 1 216 ? 20.469 16.984 6.453 1 98.69 216 ASP B O 1
ATOM 3643 N N . LEU B 1 217 ? 18.766 15.539 6.719 1 98.88 217 LEU B N 1
ATOM 3644 C CA . LEU B 1 217 ? 18.875 15.5 8.172 1 98.88 217 LEU B CA 1
ATOM 3645 C C . LEU B 1 217 ? 18.953 14.062 8.68 1 98.88 217 LEU B C 1
ATOM 3647 O O . LEU B 1 217 ? 18.109 13.227 8.344 1 98.88 217 LEU B O 1
ATOM 3651 N N . PRO B 1 218 ? 20.062 13.797 9.453 1 98.81 218 PRO B N 1
ATOM 3652 C CA . PRO B 1 218 ? 20.031 12.477 10.094 1 98.81 218 PRO B CA 1
ATOM 3653 C C . PRO B 1 218 ? 18.875 12.336 11.086 1 98.81 218 PRO B C 1
ATOM 3655 O O . PRO B 1 218 ? 18.484 13.32 11.719 1 98.81 218 PRO B O 1
ATOM 3658 N N . LEU B 1 219 ? 18.375 11.125 11.281 1 98.81 219 LEU B N 1
ATOM 3659 C CA . LEU B 1 219 ? 17.25 10.906 12.18 1 98.81 219 LEU B CA 1
ATOM 3660 C C . LEU B 1 219 ? 17.562 11.414 13.578 1 98.81 219 LEU B C 1
ATOM 3662 O O . LEU B 1 219 ? 16.672 11.914 14.281 1 98.81 219 LEU B O 1
ATOM 3666 N N . ASP B 1 220 ? 18.781 11.328 14 1 98.25 220 ASP B N 1
ATOM 3667 C CA . ASP B 1 220 ? 19.125 11.625 15.391 1 98.25 220 ASP B CA 1
ATOM 3668 C C . ASP B 1 220 ? 19.125 13.125 15.648 1 98.25 220 ASP B C 1
ATOM 3670 O O . ASP B 1 220 ? 19.281 13.57 16.797 1 98.25 220 ASP B O 1
ATOM 3674 N N . VAL B 1 221 ? 18.859 13.953 14.586 1 98.88 221 VAL B N 1
ATOM 3675 C CA . VAL B 1 221 ? 18.672 15.383 14.797 1 98.88 221 VAL B CA 1
ATOM 3676 C C . VAL B 1 221 ? 17.516 15.617 15.773 1 98.88 221 VAL B C 1
ATOM 3678 O O . VAL B 1 221 ? 17.484 16.625 16.469 1 98.88 221 VAL B O 1
ATOM 3681 N N . LEU B 1 222 ? 16.578 14.688 15.859 1 98.88 222 LEU B N 1
ATOM 3682 C CA . LEU B 1 222 ? 15.422 14.766 16.766 1 98.88 222 LEU B CA 1
ATOM 3683 C C . LEU B 1 222 ? 15.867 14.766 18.219 1 98.88 222 LEU B C 1
ATOM 3685 O O . LEU B 1 222 ? 15.117 15.195 19.094 1 98.88 222 LEU B O 1
ATOM 3689 N N . GLU B 1 223 ? 17.078 14.359 18.484 1 98.25 223 GLU B N 1
ATOM 3690 C CA . GLU B 1 223 ? 17.609 14.273 19.844 1 98.25 223 GLU B CA 1
ATOM 3691 C C . GLU B 1 223 ? 18.219 15.602 20.281 1 98.25 223 GLU B C 1
ATOM 3693 O O . GLU B 1 223 ? 18.406 15.836 21.484 1 98.25 223 GLU B O 1
ATOM 3698 N N . THR B 1 224 ? 18.516 16.438 19.312 1 98 224 THR B N 1
ATOM 3699 C CA . THR B 1 224 ? 19.312 17.609 19.672 1 98 224 THR B CA 1
ATOM 3700 C C . THR B 1 224 ? 18.625 18.891 19.203 1 98 224 THR B C 1
ATOM 3702 O O . THR B 1 224 ? 18.984 19.984 19.641 1 98 224 THR B O 1
ATOM 3705 N N . ALA B 1 225 ? 17.656 18.844 18.297 1 98.81 225 ALA B N 1
ATOM 3706 C CA . ALA B 1 225 ? 17 20.031 17.766 1 98.81 225 ALA B CA 1
ATOM 3707 C C . ALA B 1 225 ? 16.422 20.891 18.891 1 98.81 225 ALA B C 1
ATOM 3709 O O . ALA B 1 225 ? 15.898 20.359 19.875 1 98.81 225 ALA B O 1
ATOM 3710 N N . ASP B 1 226 ? 16.453 22.203 18.719 1 98.81 226 ASP B N 1
ATOM 3711 C CA . ASP B 1 226 ? 15.914 23.125 19.703 1 98.81 226 ASP B CA 1
ATOM 3712 C C . ASP B 1 226 ? 14.391 23.047 19.766 1 98.81 226 ASP B C 1
A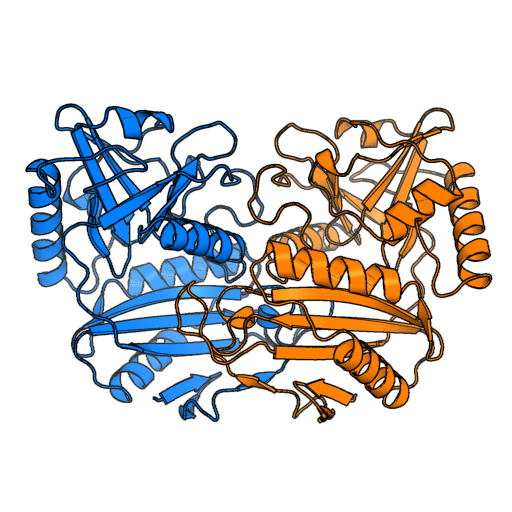TOM 3714 O O . ASP B 1 226 ? 13.789 23.109 20.844 1 98.81 226 ASP B O 1
ATOM 3718 N N . GLU B 1 227 ? 13.758 23.031 18.672 1 98.88 227 GLU B N 1
ATOM 3719 C CA . GLU B 1 227 ? 12.32 22.875 18.484 1 98.88 227 GLU B CA 1
ATOM 3720 C C . GLU B 1 227 ? 12.008 21.906 17.359 1 98.88 227 GLU B C 1
ATOM 3722 O O . GLU B 1 227 ? 12.844 21.688 16.469 1 98.88 227 GLU B O 1
ATOM 3727 N N . ILE B 1 228 ? 10.891 21.297 17.422 1 98.94 228 ILE B N 1
ATOM 3728 C CA . ILE B 1 228 ? 10.352 20.438 16.375 1 98.94 228 ILE B CA 1
ATOM 3729 C C . ILE B 1 228 ? 8.883 20.766 16.125 1 98.94 228 ILE B C 1
ATOM 3731 O O . ILE B 1 228 ? 8.133 21.016 17.062 1 98.94 228 ILE B O 1
ATOM 3735 N N . PHE B 1 229 ? 8.477 20.812 14.875 1 98.94 229 PHE B N 1
ATOM 3736 C CA . PHE B 1 229 ? 7.055 20.953 14.594 1 98.94 229 PHE B CA 1
ATOM 3737 C C . PHE B 1 229 ? 6.668 20.156 13.352 1 98.94 229 PHE B C 1
ATOM 3739 O O . PHE B 1 229 ? 7.527 19.797 12.547 1 98.94 229 PHE B O 1
ATOM 3746 N N . LEU B 1 230 ? 5.387 19.844 13.234 1 98.94 230 LEU B N 1
ATOM 3747 C CA . LEU B 1 230 ? 4.793 19.078 12.141 1 98.94 230 LEU B CA 1
ATOM 3748 C C . LEU B 1 230 ? 3.943 19.984 11.258 1 98.94 230 LEU B C 1
ATOM 3750 O O . LEU B 1 230 ? 3.42 21 11.719 1 98.94 230 LEU B O 1
ATOM 3754 N N . THR B 1 231 ? 3.869 19.625 10.023 1 98.94 231 THR B N 1
ATOM 3755 C CA . THR B 1 231 ? 2.914 20.266 9.133 1 98.94 231 THR B CA 1
ATOM 3756 C C . THR B 1 231 ? 2.049 19.234 8.422 1 98.94 231 THR B C 1
ATOM 3758 O O . THR B 1 231 ? 2.533 18.156 8.055 1 98.94 231 THR B O 1
ATOM 3761 N N . SER B 1 232 ? 0.794 19.484 8.25 1 98.56 232 SER B N 1
ATOM 3762 C CA . SER B 1 232 ? -0.174 18.766 7.422 1 98.56 232 SER B CA 1
ATOM 3763 C C . SER B 1 232 ? -1.438 19.594 7.215 1 98.56 232 SER B C 1
ATOM 3765 O O . SER B 1 232 ? -1.595 20.656 7.82 1 98.56 232 SER B O 1
ATOM 3767 N N . THR B 1 233 ? -2.281 19.109 6.398 1 97.81 233 THR B N 1
ATOM 3768 C CA . THR B 1 233 ? -3.488 19.828 6.012 1 97.81 233 THR B CA 1
ATOM 3769 C C . THR B 1 233 ? -4.312 20.203 7.242 1 97.81 233 THR B C 1
ATOM 3771 O O . THR B 1 233 ? -4.742 21.344 7.383 1 97.81 233 THR B O 1
ATOM 3774 N N . LEU B 1 234 ? -4.445 19.281 8.18 1 97.12 234 LEU B N 1
ATOM 3775 C CA . LEU B 1 234 ? -5.328 19.547 9.312 1 97.12 234 LEU B CA 1
ATOM 3776 C C . LEU B 1 234 ? -4.535 20.031 10.523 1 97.12 234 LEU B C 1
ATOM 3778 O O . LEU B 1 234 ? -5.105 20.594 11.461 1 97.12 234 LEU B O 1
ATOM 3782 N N . ARG B 1 235 ? -3.234 19.875 10.469 1 97.88 235 ARG B N 1
ATOM 3783 C CA . ARG B 1 235 ? -2.391 20.328 11.57 1 97.88 235 ARG B CA 1
ATOM 3784 C C . ARG B 1 235 ? -1.911 21.75 11.336 1 97.88 235 ARG B C 1
ATOM 3786 O O . ARG B 1 235 ? -1.477 22.438 12.273 1 97.88 235 ARG B O 1
ATOM 3793 N N . ASP B 1 236 ? -2.012 22.219 10.102 1 98.44 236 ASP B N 1
ATOM 3794 C CA . ASP B 1 236 ? -1.258 23.422 9.773 1 98.44 236 ASP B CA 1
ATOM 3795 C C . ASP B 1 236 ? 0.186 23.312 10.258 1 98.44 236 ASP B C 1
ATOM 3797 O O . ASP B 1 236 ? 0.938 22.453 9.797 1 98.44 236 ASP B O 1
ATOM 3801 N N . VAL B 1 237 ? 0.528 24.188 11.156 1 98.88 237 VAL B N 1
ATOM 3802 C CA . VAL B 1 237 ? 1.789 24.062 11.883 1 98.88 237 VAL B CA 1
ATOM 3803 C C . VAL B 1 237 ? 1.516 23.672 13.336 1 98.88 237 VAL B C 1
ATOM 3805 O O . VAL B 1 237 ? 0.78 24.375 14.039 1 98.88 237 VAL B O 1
ATOM 3808 N N . GLN B 1 238 ? 2.023 22.531 13.789 1 98.94 238 GLN B N 1
ATOM 3809 C CA . GLN B 1 238 ? 1.786 22.047 15.141 1 98.94 238 GLN B CA 1
ATOM 3810 C C . GLN B 1 238 ? 3.102 21.734 15.859 1 98.94 238 GLN B C 1
ATOM 3812 O O . GLN B 1 238 ? 3.914 20.953 15.367 1 98.94 238 GLN B O 1
ATOM 3817 N N . ALA B 1 239 ? 3.24 22.297 17.016 1 98.94 239 ALA B N 1
ATOM 3818 C CA . ALA B 1 239 ? 4.465 22.094 17.781 1 98.94 239 ALA B CA 1
ATOM 3819 C C . ALA B 1 239 ? 4.539 20.656 18.312 1 98.94 239 ALA B C 1
ATOM 3821 O O . ALA B 1 239 ? 3.512 20 18.484 1 98.94 239 ALA B O 1
ATOM 3822 N N . VAL B 1 240 ? 5.73 20.156 18.516 1 98.94 240 VAL B N 1
ATOM 3823 C CA . VAL B 1 240 ? 5.973 18.891 19.203 1 98.94 240 VAL B CA 1
ATOM 3824 C C . VAL B 1 240 ? 6.512 19.156 20.609 1 98.94 240 VAL B C 1
ATOM 3826 O O . VAL B 1 240 ? 7.488 19.891 20.781 1 98.94 240 VAL B O 1
ATOM 3829 N N . HIS B 1 241 ? 5.836 18.562 21.594 1 98.88 241 HIS B N 1
ATOM 3830 C CA . HIS B 1 241 ? 6.305 18.797 22.953 1 98.88 241 HIS B CA 1
ATOM 3831 C C . HIS B 1 241 ? 7.035 17.578 23.5 1 98.88 241 HIS B C 1
ATOM 3833 O O . HIS B 1 241 ? 7.652 17.656 24.562 1 98.88 241 HIS B O 1
ATOM 3839 N N . ARG B 1 242 ? 6.961 16.453 22.766 1 98.81 242 ARG B N 1
ATOM 3840 C CA . ARG B 1 242 ? 7.66 15.242 23.203 1 98.81 242 ARG B CA 1
ATOM 3841 C C . ARG B 1 242 ? 8 14.352 22 1 98.81 242 ARG B C 1
ATOM 3843 O O . ARG B 1 242 ? 7.145 14.086 21.156 1 98.81 242 ARG B O 1
ATOM 3850 N N . VAL B 1 243 ? 9.203 13.961 21.875 1 98.75 243 VAL B N 1
ATOM 3851 C CA . VAL B 1 243 ? 9.656 12.922 20.953 1 98.75 243 VAL B CA 1
ATOM 3852 C C . VAL B 1 243 ? 10.203 11.734 21.719 1 98.75 243 VAL B C 1
ATOM 3854 O O . VAL B 1 243 ? 11.227 11.836 22.391 1 98.75 243 VAL B O 1
ATOM 3857 N N . ASP B 1 244 ? 9.523 10.586 21.547 1 98.25 244 ASP B N 1
ATOM 3858 C CA . ASP B 1 244 ? 9.891 9.422 22.344 1 98.25 244 ASP B CA 1
ATOM 3859 C C . ASP B 1 244 ? 9.898 9.758 23.828 1 98.25 244 ASP B C 1
ATOM 3861 O O . ASP B 1 244 ? 8.867 10.109 24.391 1 98.25 244 ASP B O 1
ATOM 3865 N N . SER B 1 245 ? 11.031 9.742 24.453 1 97.69 245 SER B N 1
ATOM 3866 C CA . SER B 1 245 ? 11.086 10.047 25.875 1 97.69 245 SER B CA 1
ATOM 3867 C C . SER B 1 245 ? 11.609 11.461 26.109 1 97.69 245 SER B C 1
ATOM 3869 O O . SER B 1 245 ? 11.656 11.922 27.25 1 97.69 245 SER B O 1
ATOM 3871 N N . ARG B 1 246 ? 11.922 12.203 25.109 1 98.38 246 ARG B N 1
ATOM 3872 C CA . ARG B 1 246 ? 12.492 13.539 25.234 1 98.38 246 ARG B CA 1
ATOM 3873 C C . ARG B 1 246 ? 11.398 14.602 25.266 1 98.38 246 ARG B C 1
ATOM 3875 O O . ARG B 1 246 ? 10.609 14.711 24.328 1 98.38 246 ARG B O 1
ATOM 3882 N N . GLU B 1 247 ? 11.492 15.422 26.281 1 98.38 247 GLU B N 1
ATOM 3883 C CA . GLU B 1 247 ? 10.555 16.531 26.375 1 98.38 247 GLU B CA 1
ATOM 3884 C C . GLU B 1 247 ? 11.148 17.812 25.766 1 98.38 247 GLU B C 1
ATOM 3886 O O . GLU B 1 247 ? 12.328 18.094 25.953 1 98.38 247 GLU B O 1
ATOM 3891 N N . LEU B 1 248 ? 10.367 18.453 25.016 1 97.75 248 LEU B N 1
ATOM 3892 C CA . LEU B 1 248 ? 10.727 19.766 24.453 1 97.75 248 LEU B CA 1
ATOM 3893 C C . LEU B 1 248 ? 9.914 20.875 25.109 1 97.75 248 LEU B C 1
ATOM 3895 O O . LEU B 1 248 ? 8.695 20.953 24.906 1 97.75 248 LEU B O 1
ATOM 3899 N N . THR B 1 249 ? 10.539 21.75 25.953 1 94.88 249 THR B N 1
ATOM 3900 C CA . THR B 1 249 ? 9.875 22.828 26.672 1 94.88 249 THR B CA 1
ATOM 3901 C C . THR B 1 249 ? 10.633 24.141 26.5 1 94.88 249 THR B C 1
ATOM 3903 O O . THR B 1 249 ? 11.859 24.172 26.609 1 94.88 249 THR B O 1
ATOM 3906 N N . PRO B 1 250 ? 9.945 25.109 26.188 1 95.75 250 PRO B N 1
ATOM 3907 C CA . PRO B 1 250 ? 8.5 25.234 25.969 1 95.75 250 PRO B CA 1
ATOM 3908 C C . PRO B 1 250 ? 8.062 24.703 24.609 1 95.75 250 PRO B C 1
ATOM 3910 O O . PRO B 1 250 ? 8.859 24.641 23.672 1 95.75 250 PRO B O 1
ATOM 3913 N N . ALA B 1 251 ? 6.875 24.375 24.375 1 96.69 251 ALA B N 1
ATOM 3914 C CA . ALA B 1 251 ? 6.23 24.016 23.125 1 96.69 251 ALA B CA 1
ATOM 3915 C C . ALA B 1 251 ? 4.836 24.625 23.031 1 96.69 251 ALA B C 1
ATOM 3917 O O . ALA B 1 251 ? 3.941 24.266 23.797 1 96.69 251 ALA B O 1
ATOM 3918 N N . PRO B 1 252 ? 4.68 25.531 22.188 1 98.38 252 PRO B N 1
ATOM 3919 C CA . PRO B 1 252 ? 5.621 25.859 21.109 1 98.38 252 PRO B CA 1
ATOM 3920 C C . PRO B 1 252 ? 6.801 26.703 21.594 1 98.38 252 PRO B C 1
ATOM 3922 O O . PRO B 1 252 ? 6.629 27.578 22.469 1 98.38 252 PRO B O 1
ATOM 3925 N N . GLY B 1 253 ? 7.984 26.438 21.078 1 98.56 253 GLY B N 1
ATOM 3926 C CA . GLY B 1 253 ? 9.086 27.391 21.203 1 98.56 253 GLY B CA 1
ATOM 3927 C C . GLY B 1 253 ? 8.898 28.641 20.359 1 98.56 253 GLY B C 1
ATOM 3928 O O . GLY B 1 253 ? 7.973 28.719 19.547 1 98.56 253 GLY B O 1
ATOM 3929 N N . PRO B 1 254 ? 9.773 29.609 20.562 1 98.62 254 PRO B N 1
ATOM 3930 C CA . PRO B 1 254 ? 9.555 30.906 19.922 1 98.62 254 PRO B CA 1
ATOM 3931 C C . PRO B 1 254 ? 9.586 30.828 18.391 1 98.62 254 PRO B C 1
ATOM 3933 O O . PRO B 1 254 ? 8.844 31.531 17.719 1 98.62 254 PRO B O 1
ATOM 3936 N N . VAL B 1 255 ? 10.453 30.016 17.828 1 98.81 255 VAL B N 1
ATOM 3937 C CA . VAL B 1 255 ? 10.562 29.906 16.375 1 98.81 255 VAL B CA 1
ATOM 3938 C C . VAL B 1 255 ? 9.32 29.219 15.82 1 98.81 255 VAL B C 1
ATOM 3940 O O . VAL B 1 255 ? 8.758 29.672 14.82 1 98.81 255 VAL B O 1
ATOM 3943 N N . THR B 1 256 ? 8.859 28.156 16.453 1 98.88 256 THR B N 1
ATOM 3944 C CA . THR B 1 256 ? 7.656 27.453 16.031 1 98.88 256 THR B CA 1
ATOM 3945 C C . THR B 1 256 ? 6.426 28.344 16.172 1 98.88 256 THR B C 1
ATOM 3947 O O . THR B 1 256 ? 5.57 28.359 15.297 1 98.88 256 THR B O 1
ATOM 3950 N N . ALA B 1 257 ? 6.359 29.062 17.266 1 98.81 257 ALA B N 1
ATOM 3951 C CA . ALA B 1 257 ? 5.242 29.984 17.469 1 98.81 257 ALA B CA 1
ATOM 3952 C C . ALA B 1 257 ? 5.168 31.016 16.344 1 98.81 257 ALA B C 1
ATOM 3954 O O . ALA B 1 257 ? 4.074 31.359 15.883 1 98.81 257 ALA B O 1
ATOM 3955 N N . LYS B 1 258 ? 6.312 31.5 16.031 1 98.81 258 LYS B N 1
ATOM 3956 C CA . LYS B 1 258 ? 6.355 32.469 14.922 1 98.81 258 LYS B CA 1
ATOM 3957 C C . LYS B 1 258 ? 5.895 31.812 13.617 1 98.81 258 LYS B C 1
ATOM 3959 O O . LYS B 1 258 ? 5.148 32.406 12.852 1 98.81 258 LYS B O 1
ATOM 3964 N N . ALA B 1 259 ? 6.336 30.594 13.328 1 98.88 259 ALA B N 1
ATOM 3965 C CA . ALA B 1 259 ? 5.906 29.875 12.141 1 98.88 259 ALA B CA 1
ATOM 3966 C C . ALA B 1 259 ? 4.395 29.672 12.133 1 98.88 259 ALA B C 1
ATOM 3968 O O . ALA B 1 259 ? 3.748 29.797 11.094 1 98.88 259 ALA B O 1
ATOM 3969 N N . MET B 1 260 ? 3.824 29.312 13.289 1 98.81 260 MET B N 1
ATOM 3970 C CA . MET B 1 260 ? 2.379 29.172 13.438 1 98.81 260 MET B CA 1
ATOM 3971 C C . MET B 1 260 ? 1.654 30.453 13.047 1 98.81 260 MET B C 1
ATOM 3973 O O . MET B 1 260 ? 0.682 30.422 12.289 1 98.81 260 MET B O 1
ATOM 3977 N N . ARG B 1 261 ? 2.135 31.562 13.539 1 98.69 261 ARG B N 1
ATOM 3978 C CA . ARG B 1 261 ? 1.515 32.844 13.273 1 98.69 261 ARG B CA 1
ATOM 3979 C C . ARG B 1 261 ? 1.617 33.219 11.797 1 98.69 261 ARG B C 1
ATOM 3981 O O . ARG B 1 261 ? 0.651 33.688 11.203 1 98.69 261 ARG B O 1
ATOM 3988 N N . ILE B 1 262 ? 2.789 33.031 11.25 1 98.75 262 ILE B N 1
ATOM 3989 C CA . ILE B 1 262 ? 3.014 33.312 9.836 1 98.75 262 ILE B CA 1
ATOM 3990 C C . ILE B 1 262 ? 2.033 32.5 8.984 1 98.75 262 ILE B C 1
ATOM 3992 O O . ILE B 1 262 ? 1.406 33.062 8.07 1 98.75 262 ILE B O 1
ATOM 3996 N N . PHE B 1 263 ? 1.896 31.266 9.281 1 98.69 263 PHE B N 1
ATOM 3997 C CA . PHE B 1 263 ? 0.991 30.422 8.516 1 98.69 263 PHE B CA 1
ATOM 3998 C C . PHE B 1 263 ? -0.446 30.922 8.633 1 98.69 263 PHE B C 1
ATOM 4000 O O . PHE B 1 263 ? -1.146 31.047 7.629 1 98.69 263 PHE B O 1
ATOM 4007 N N . ASP B 1 264 ? -0.876 31.203 9.828 1 97.88 264 ASP B N 1
ATOM 4008 C CA . ASP B 1 264 ? -2.244 31.641 10.078 1 97.88 264 ASP B CA 1
ATOM 4009 C C . ASP B 1 264 ? -2.547 32.938 9.305 1 97.88 264 ASP B C 1
ATOM 4011 O O . ASP B 1 264 ? -3.619 33.062 8.711 1 97.88 264 ASP B O 1
ATOM 4015 N N . GLU B 1 265 ? -1.625 33.781 9.312 1 98.25 265 GLU B N 1
ATOM 4016 C CA . GLU B 1 265 ? -1.806 35.062 8.656 1 98.25 265 GLU B CA 1
ATOM 4017 C C . GLU B 1 265 ? -1.911 34.906 7.141 1 98.25 265 GLU B C 1
ATOM 4019 O O . GLU B 1 265 ? -2.795 35.469 6.508 1 98.25 265 GLU B O 1
ATOM 4024 N N . HIS B 1 266 ? -1.02 34.125 6.57 1 98.12 266 HIS B N 1
ATOM 4025 C CA . HIS B 1 266 ? -1.034 33.938 5.125 1 98.12 266 HIS B CA 1
ATOM 4026 C C . HIS B 1 266 ? -2.289 33.188 4.695 1 98.12 266 HIS B C 1
ATOM 4028 O O . HIS B 1 266 ? -2.904 33.5 3.68 1 98.12 266 HIS B O 1
ATOM 4034 N N . ALA B 1 267 ? -2.674 32.156 5.473 1 97.44 267 ALA B N 1
ATOM 4035 C CA . ALA B 1 267 ? -3.85 31.344 5.152 1 97.44 267 ALA B CA 1
ATOM 4036 C C . ALA B 1 267 ? -5.121 32.188 5.207 1 97.44 267 ALA B C 1
ATOM 4038 O O . ALA B 1 267 ? -6.051 31.969 4.426 1 97.44 267 ALA B O 1
ATOM 4039 N N . ALA B 1 268 ? -5.188 33.125 6.152 1 96.25 268 ALA B N 1
ATOM 4040 C CA . ALA B 1 268 ? -6.344 34 6.289 1 96.25 268 ALA B CA 1
ATOM 4041 C C . ALA B 1 268 ? -6.43 34.969 5.121 1 96.25 268 ALA B C 1
ATOM 4043 O O . ALA B 1 268 ? -7.527 35.375 4.711 1 96.25 268 ALA B O 1
ATOM 4044 N N . ARG B 1 269 ? -5.305 35.281 4.582 1 97 269 ARG B N 1
ATOM 4045 C CA . ARG B 1 269 ? -5.23 36.281 3.518 1 97 269 ARG B CA 1
ATOM 4046 C C . ARG B 1 269 ? -5.613 35.656 2.172 1 97 269 ARG B C 1
ATOM 4048 O O . ARG B 1 269 ? -6.195 36.344 1.32 1 97 269 ARG B O 1
ATOM 4055 N N . ASP B 1 270 ? -5.203 34.406 1.961 1 97.06 270 ASP B N 1
ATOM 4056 C CA . ASP B 1 270 ? -5.434 33.719 0.692 1 97.06 270 ASP B CA 1
ATOM 4057 C C . ASP B 1 270 ? -5.82 32.25 0.918 1 97.06 270 ASP B C 1
ATOM 4059 O O . ASP B 1 270 ? -4.977 31.438 1.284 1 97.06 270 ASP B O 1
ATOM 4063 N N . ARG B 1 271 ? -7.031 31.984 0.595 1 97.12 271 ARG B N 1
ATOM 4064 C CA . ARG B 1 271 ? -7.555 30.656 0.875 1 97.12 271 ARG B CA 1
ATOM 4065 C C . ARG B 1 271 ? -7.109 29.656 -0.186 1 97.12 271 ARG B C 1
ATOM 4067 O O . ARG B 1 271 ? -7.246 28.438 -0.002 1 97.12 271 ARG B O 1
ATOM 4074 N N . ASP B 1 272 ? -6.609 30.047 -1.298 1 98.19 272 ASP B N 1
ATOM 4075 C CA . ASP B 1 272 ? -6.133 29.172 -2.361 1 98.19 272 ASP B CA 1
ATOM 4076 C C . ASP B 1 272 ? -4.805 29.672 -2.928 1 98.19 272 ASP B C 1
ATOM 4078 O O . ASP B 1 272 ? -4.719 30.031 -4.105 1 98.19 272 ASP B O 1
ATOM 4082 N N . PRO B 1 273 ? -3.816 29.672 -2.078 1 97.88 273 PRO B N 1
ATOM 4083 C CA . PRO B 1 273 ? -2.518 30.203 -2.48 1 97.88 273 PRO B CA 1
ATOM 4084 C C . PRO B 1 273 ? -1.852 29.391 -3.582 1 97.88 273 PRO B C 1
ATOM 4086 O O . PRO B 1 273 ? -2.246 28.234 -3.828 1 97.88 273 PRO B O 1
ATOM 4089 N N . SER B 1 274 ? -0.844 29.984 -4.277 1 95.31 274 SER B N 1
ATOM 4090 C CA . SER B 1 274 ? -0.024 29.328 -5.289 1 95.31 274 SER B CA 1
ATOM 4091 C C . SER B 1 274 ? 1.431 29.219 -4.844 1 95.31 274 SER B C 1
ATOM 4093 O O . SER B 1 274 ? 1.864 29.953 -3.953 1 95.31 274 SER B O 1
ATOM 4095 N N . LEU B 1 275 ? 2.264 28.25 -5.371 1 92.25 275 LEU B N 1
ATOM 4096 C CA . LEU B 1 275 ? 3.68 28.078 -5.066 1 92.25 275 LEU B CA 1
ATOM 4097 C C . LEU B 1 275 ? 4.551 28.609 -6.195 1 92.25 275 LEU B C 1
ATOM 4099 O O . LEU B 1 275 ? 5.777 28.656 -6.07 1 92.25 275 LEU B O 1
ATOM 4103 N N . GLY B 1 276 ? 3.973 28.969 -7.59 1 75.5 276 GLY B N 1
ATOM 4104 C CA . GLY B 1 276 ? 4.664 29.688 -8.656 1 75.5 276 GLY B CA 1
ATOM 4105 C C . GLY B 1 276 ? 4.035 31.031 -8.969 1 75.5 276 GLY B C 1
ATOM 4106 O O . GLY B 1 276 ? 2.912 31.312 -8.547 1 75.5 276 GLY B O 1
#